Protein 8YHZ (pdb70)

Nearest PDB structures (foldseek):
  8yhz-assembly1_L  TM=1.005E+00  e=5.864E-43  Oryctolagus cuniculus
  7mfr-assembly2_X  TM=9.966E-01  e=1.518E-36  Oryctolagus cuniculus
  5v6m-assembly1_L  TM=9.752E-01  e=4.434E-37  Oryctolagus cuniculus
  5dmg-assembly1_L  TM=9.670E-01  e=3.629E-36  Oryctolagus cuniculus
  4ht1-assembly1_L  TM=9.648E-01  e=8.799E-33  Oryctolagus cuniculus

B-factor: mean 35.82, std 11.55, range [21.11, 113.34]

Structure (mmCIF, N/CA/C/O backbone):
data_8YHZ
#
_entry.id   8YHZ
#
_cell.length_a   78.965
_cell.length_b   78.965
_cell.length_c   147.048
_cell.angle_alpha   90.00
_cell.angle_beta   90.00
_cell.angle_gamma   90.00
#
_symmetry.space_group_name_H-M   'P 41 21 2'
#
loop_
_entity.id
_entity.type
_entity.pdbx_description
1 polymer 'Light chain of 1080 Fab'
2 polymer 'Heavy chain of 1080 Fab'
3 polymer 'Sodium channel protein type 9 subunit alpha'
4 water water
#
loop_
_atom_site.group_PDB
_atom_site.id
_atom_site.type_symbol
_atom_site.label_atom_id
_atom_site.label_alt_id
_atom_site.label_comp_id
_atom_site.label_asym_id
_atom_site.label_entity_id
_atom_site.label_seq_id
_atom_site.pdbx_PDB_ins_code
_atom_site.Cartn_x
_atom_site.Cartn_y
_atom_site.Cartn_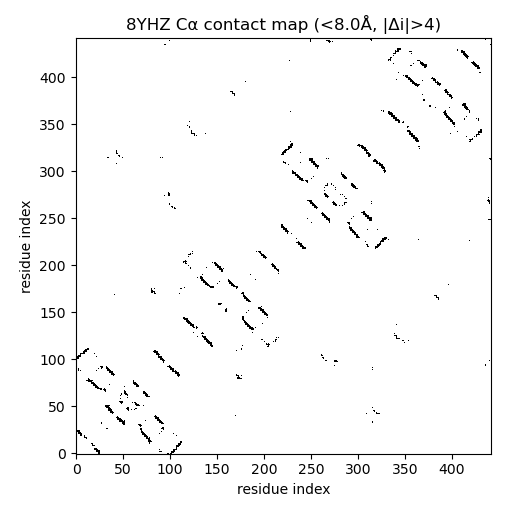z
_atom_site.occupancy
_atom_site.B_iso_or_equiv
_atom_site.auth_seq_id
_atom_site.auth_comp_id
_atom_site.auth_asym_id
_atom_site.auth_atom_id
_atom_site.pdbx_PDB_model_num
ATOM 1 N N . GLN A 1 1 ? -19.845 -24.707 -13.329 1.00 48.46 0 GLN L N 1
ATOM 2 C CA . GLN A 1 1 ? -18.534 -25.264 -13.644 1.00 45.88 0 GLN L CA 1
ATOM 3 C C . GLN A 1 1 ? -17.481 -24.207 -13.472 1.00 44.70 0 GLN L C 1
ATOM 4 O O . GLN A 1 1 ? -17.744 -23.007 -13.601 1.00 46.11 0 GLN L O 1
ATOM 10 N N . VAL A 1 2 ? -16.265 -24.654 -13.203 1.00 35.80 1 VAL L N 1
ATOM 11 C CA . VAL A 1 2 ? -15.136 -23.762 -13.037 1.00 34.90 1 VAL L CA 1
ATOM 12 C C . VAL A 1 2 ? -14.130 -24.161 -14.097 1.00 32.87 1 VAL L C 1
ATOM 13 O O . VAL A 1 2 ? -13.735 -25.331 -14.173 1.00 32.29 1 VAL L O 1
ATOM 17 N N . LEU A 1 3 ? -13.752 -23.210 -14.939 1.00 30.42 2 LEU L N 1
ATOM 18 C CA . LEU A 1 3 ? -12.649 -23.397 -15.866 1.00 29.83 2 LEU L CA 1
ATOM 19 C C . LEU A 1 3 ? -11.477 -22.575 -15.358 1.00 31.54 2 LEU L C 1
ATOM 20 O O . LEU A 1 3 ? -11.576 -21.348 -15.253 1.00 31.20 2 LEU L O 1
ATOM 25 N N . THR A 1 4 ? -10.372 -23.242 -15.053 1.00 27.39 3 THR L N 1
ATOM 26 C CA . THR A 1 4 ? -9.204 -22.596 -14.477 1.00 27.74 3 THR L CA 1
ATOM 27 C C . THR A 1 4 ? -8.196 -22.360 -15.595 1.00 27.43 3 THR L C 1
ATOM 28 O O . THR A 1 4 ? -7.760 -23.317 -16.238 1.00 27.41 3 THR L O 1
ATOM 32 N N . GLN A 1 5 ? -7.838 -21.095 -15.831 1.00 26.20 4 GLN L N 1
ATOM 33 C CA . GLN A 1 5 ? -6.872 -20.741 -16.863 1.00 25.04 4 GLN L CA 1
ATOM 34 C C . GLN A 1 5 ? -5.508 -20.431 -16.267 1.00 26.56 4 GLN L C 1
ATOM 35 O O . GLN A 1 5 ? -5.376 -20.165 -15.071 1.00 28.07 4 GLN L O 1
ATOM 41 N N . THR A 1 6 ? -4.489 -20.485 -17.129 1.00 26.79 5 THR L N 1
ATOM 42 C CA . THR A 1 6 ? -3.148 -20.012 -16.786 1.00 26.35 5 THR L CA 1
ATOM 43 C C . THR A 1 6 ? -3.206 -18.688 -16.042 1.00 27.56 5 THR L C 1
ATOM 44 O O . THR A 1 6 ? -3.914 -17.768 -16.449 1.00 26.27 5 THR L O 1
ATOM 48 N N . ALA A 1 7 ? -2.437 -18.591 -14.959 1.00 27.68 6 ALA L N 1
ATOM 49 C CA . ALA A 1 7 ? -2.356 -17.341 -14.212 1.00 27.49 6 ALA L CA 1
ATOM 50 C C . ALA A 1 7 ? -1.802 -16.209 -15.075 1.00 27.20 6 ALA L C 1
ATOM 51 O O . ALA A 1 7 ? -0.904 -16.407 -15.892 1.00 28.83 6 ALA L O 1
ATOM 53 N N . SER A 1 8 ? -2.328 -14.999 -14.871 1.00 31.80 7 SER L N 1
ATOM 54 C CA . SER A 1 8 ? -1.803 -13.839 -15.577 1.00 30.58 7 SER L CA 1
ATOM 55 C C . SER A 1 8 ? -0.528 -13.324 -14.914 1.00 31.69 7 SER L C 1
ATOM 56 O O . SER A 1 8 ? -0.332 -13.504 -13.711 1.00 35.02 7 SER L O 1
ATOM 59 N N . PRO A 1 9 ? 0.366 -12.681 -15.682 1.00 29.40 8 PRO L N 1
ATOM 60 C CA . PRO A 1 9 ? 0.334 -12.520 -17.127 1.00 29.29 8 PRO L CA 1
ATOM 61 C C . PRO A 1 9 ? 1.109 -13.628 -17.810 1.00 29.81 8 PRO L C 1
ATOM 62 O O . PRO A 1 9 ? 2.036 -14.204 -17.228 1.00 30.99 8 PRO L O 1
ATOM 66 N N . VAL A 1 10 ? 0.766 -13.961 -19.04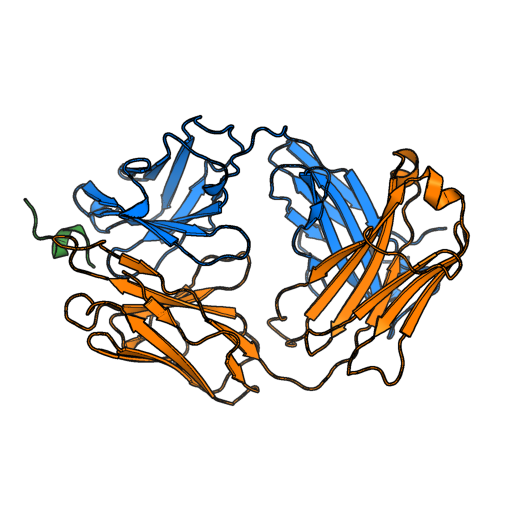5 1.00 29.14 9 VAL L N 1
ATOM 67 C CA . VAL A 1 10 ? 1.685 -14.681 -19.915 1.00 30.48 9 VAL L CA 1
ATOM 68 C C . VAL A 1 10 ? 2.348 -13.643 -20.809 1.00 30.71 9 VAL L C 1
ATOM 69 O O . VAL A 1 10 ? 1.676 -12.754 -21.338 1.00 30.78 9 VAL L O 1
ATOM 73 N N . SER A 1 11 ? 3.668 -13.717 -20.938 1.00 31.21 10 SER L N 1
ATOM 74 C CA . SER A 1 11 ? 4.445 -12.656 -21.563 1.00 31.74 10 SER L CA 1
ATOM 75 C C . SER A 1 11 ? 5.226 -13.215 -22.736 1.00 32.34 10 SER L C 1
ATOM 76 O O . SER A 1 11 ? 5.767 -14.319 -22.650 1.00 35.41 10 SER L O 1
ATOM 79 N N . ALA A 1 12 ? 5.292 -12.454 -23.831 1.00 30.37 11 ALA L N 1
ATOM 80 C CA . ALA A 1 12 ? 6.195 -12.863 -24.904 1.00 33.88 11 ALA L CA 1
ATOM 81 C C . ALA A 1 12 ? 6.638 -11.676 -25.732 1.00 32.13 11 ALA L C 1
ATOM 82 O O . ALA A 1 12 ? 5.876 -10.735 -25.940 1.00 30.75 11 ALA L O 1
ATOM 84 N N . ALA A 1 13 ? 7.874 -11.753 -26.223 1.00 34.47 12 ALA L N 1
ATOM 85 C CA . ALA A 1 13 ? 8.369 -10.790 -27.192 1.00 34.84 12 ALA L CA 1
ATOM 86 C C . ALA A 1 13 ? 7.699 -11.002 -28.551 1.00 32.19 12 ALA L C 1
ATOM 87 O O . ALA A 1 13 ? 7.192 -12.083 -28.869 1.00 31.53 12 ALA L O 1
ATOM 89 N N . VAL A 1 14 ? 7.706 -9.939 -29.357 1.00 32.04 13 VAL L N 1
ATOM 90 C CA . VAL A 1 14 ? 7.172 -10.015 -30.714 1.00 30.24 13 VAL L CA 1
ATOM 91 C C . VAL A 1 14 ? 7.901 -11.099 -31.495 1.00 29.98 13 VAL L C 1
ATOM 92 O O . VAL A 1 14 ? 9.135 -11.200 -31.450 1.00 33.38 13 VAL L O 1
ATOM 96 N N . GLY A 1 15 ? 7.133 -11.929 -32.204 1.00 29.64 14 GLY L N 1
ATOM 97 C CA . GLY A 1 15 ? 7.687 -13.025 -32.969 1.00 30.43 14 GLY L CA 1
ATOM 98 C C . GLY A 1 15 ? 7.867 -14.308 -32.187 1.00 33.26 14 GLY L C 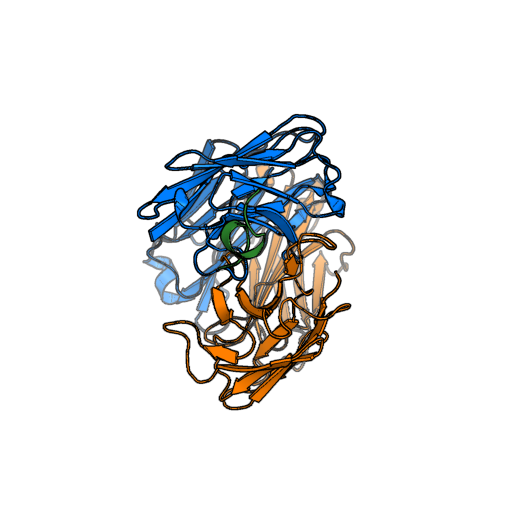1
ATOM 99 O O . GLY A 1 15 ? 8.187 -15.343 -32.785 1.00 31.93 14 GLY L O 1
ATOM 100 N N . ASN A 1 16 ? 7.665 -14.268 -30.878 1.00 36.46 15 ASN L N 1
ATOM 101 C CA . ASN A 1 16 ? 7.766 -15.428 -30.012 1.00 35.99 15 ASN L CA 1
ATOM 102 C C . ASN A 1 16 ? 6.396 -16.108 -29.888 1.00 34.47 15 ASN L C 1
ATOM 103 O O . ASN A 1 16 ? 5.450 -15.789 -30.615 1.00 32.63 15 ASN L O 1
ATOM 108 N N . THR A 1 17 ? 6.279 -17.086 -28.988 1.00 35.78 16 THR L N 1
ATOM 109 C CA . THR A 1 17 ? 5.067 -17.892 -28.868 1.00 35.93 16 THR L CA 1
ATOM 110 C C . THR A 1 17 ? 4.621 -17.906 -27.410 1.00 38.90 16 THR L C 1
ATOM 111 O O . THR A 1 17 ? 5.456 -17.930 -26.502 1.00 40.46 16 THR L O 1
ATOM 115 N N . VAL A 1 18 ? 3.305 -17.869 -27.182 1.00 33.49 17 VAL L N 1
ATOM 116 C CA . VAL A 1 18 ? 2.761 -18.130 -25.851 1.00 35.59 17 VAL L CA 1
ATOM 117 C C . VAL A 1 18 ? 1.673 -19.187 -25.941 1.00 34.00 17 VAL L C 1
ATOM 118 O O . VAL A 1 18 ? 1.023 -19.359 -26.971 1.00 30.32 17 VAL L O 1
ATOM 122 N N . THR A 1 19 ? 1.470 -19.890 -24.828 1.00 35.31 18 THR L N 1
ATOM 123 C CA . THR A 1 19 ? 0.341 -20.795 -24.692 1.00 35.25 18 THR L CA 1
ATOM 124 C C . THR A 1 19 ? -0.446 -20.450 -23.440 1.00 34.38 18 THR L C 1
ATOM 125 O O . THR A 1 19 ? 0.093 -19.950 -22.443 1.00 35.83 18 THR L O 1
ATOM 129 N N . ILE A 1 20 ? -1.740 -20.708 -23.518 1.00 27.95 19 ILE L N 1
ATOM 130 C CA . ILE A 1 20 ? -2.664 -20.497 -22.417 1.00 28.25 19 ILE L CA 1
ATOM 131 C C . ILE A 1 20 ? -3.437 -21.791 -22.224 1.00 28.01 19 ILE L C 1
ATOM 132 O O . ILE A 1 20 ? -4.008 -22.315 -23.184 1.00 28.34 19 ILE L O 1
ATOM 137 N N . THR A 1 21 ? -3.481 -22.285 -20.992 1.00 28.98 20 THR L N 1
ATOM 138 C CA . THR A 1 21 ? -4.172 -23.528 -20.681 1.00 28.84 20 THR L CA 1
ATOM 139 C C . THR A 1 21 ? -5.509 -23.236 -20.008 1.00 29.30 20 THR L C 1
ATOM 140 O O . THR A 1 21 ? -5.686 -22.199 -19.358 1.00 29.45 20 THR L O 1
ATOM 144 N N . CYS A 1 22 ? -6.471 -24.132 -20.245 1.00 27.42 21 CYS L N 1
ATOM 145 C CA . CYS A 1 22 ? -7.825 -24.033 -19.720 1.00 27.25 21 CYS L CA 1
ATOM 146 C C . CYS A 1 22 ? -8.232 -25.421 -19.238 1.00 28.71 21 CYS L C 1
ATOM 147 O O . CYS A 1 22 ? -8.327 -26.344 -20.056 1.00 30.14 21 CYS L O 1
ATOM 150 N N . GLN A 1 23 ? -8.434 -25.577 -17.923 1.00 29.25 22 GLN L N 1
ATOM 151 C CA . GLN A 1 23 ? -8.862 -26.848 -17.337 1.00 30.42 22 GLN L CA 1
ATOM 152 C C . GLN A 1 23 ? -10.294 -26.727 -16.830 1.00 29.85 22 GLN L C 1
ATOM 153 O O . GLN A 1 23 ? -10.563 -25.937 -15.917 1.00 32.06 22 GLN L O 1
ATOM 159 N N . SER A 1 24 ? -11.174 -27.582 -17.324 1.00 27.90 23 SER L N 1
ATOM 160 C CA . SER A 1 24 ? -12.558 -27.589 -16.875 1.00 27.55 23 SER L CA 1
ATOM 161 C C . SER A 1 24 ? -12.737 -28.548 -15.699 1.00 29.62 23 SER L C 1
ATOM 162 O O . SER A 1 24 ? -12.198 -29.658 -15.698 1.00 31.23 23 SER L O 1
ATOM 165 N N . SER A 1 25 ? -13.527 -28.119 -14.709 1.00 28.51 24 SER L N 1
ATOM 166 C CA . SER A 1 25 ? -13.826 -28.977 -13.563 1.00 32.09 24 SER L CA 1
ATOM 167 C C . SER A 1 25 ? -14.607 -30.229 -13.962 1.00 34.73 24 SER L C 1
ATOM 168 O O . SER A 1 25 ? -14.583 -31.231 -13.235 1.00 36.72 24 SER L O 1
ATOM 171 N N . GLN A 1 26 ? -15.293 -30.199 -15.098 1.00 32.61 25 GLN L N 1
ATOM 172 C CA . GLN A 1 26 ? -15.929 -31.386 -15.640 1.00 34.56 25 GLN L CA 1
ATOM 173 C C . GLN A 1 26 ? -15.779 -31.395 -17.157 1.00 33.37 25 GLN L C 1
ATOM 174 O O . GLN A 1 26 ? -15.538 -30.364 -17.793 1.00 30.03 25 GLN L O 1
ATOM 180 N N . SER A 1 27 ? -15.880 -32.587 -17.733 1.00 31.73 26 SER L N 1
ATOM 181 C CA . SER A 1 27 ? -15.676 -32.706 -19.165 1.00 30.39 26 SER L CA 1
ATOM 182 C C . SER A 1 27 ? -16.742 -31.912 -19.913 1.00 27.71 26 SER L C 1
ATOM 183 O O . SER A 1 27 ? -17.908 -31.874 -19.512 1.00 30.09 26 SER L O 1
ATOM 186 N N . VAL A 1 28 ? -16.326 -31.244 -20.986 1.00 27.86 27 VAL L N 1
ATOM 187 C CA . VAL A 1 28 ? -17.251 -30.433 -21.773 1.00 27.58 27 VAL L CA 1
ATOM 188 C C . VAL A 1 28 ? -18.138 -31.327 -22.634 1.00 28.14 27 VAL L C 1
ATOM 189 O O . VAL A 1 28 ? -17.867 -32.515 -22.853 1.00 29.41 27 VAL L O 1
ATOM 193 N N . TRP A 1 29 ? -19.213 -30.728 -23.143 1.00 26.91 28 TRP L N 1
ATOM 194 C CA . TRP A 1 29 ? -20.161 -31.449 -23.981 1.00 28.39 28 TRP L CA 1
ATOM 195 C C . TRP A 1 29 ? -19.442 -32.080 -25.163 1.00 29.20 28 TRP L C 1
ATOM 196 O O . TRP A 1 29 ? -18.691 -31.406 -25.874 1.00 27.07 28 TRP L O 1
ATOM 207 N N . LYS A 1 30 ? -19.647 -33.390 -25.342 1.00 31.98 29 LYS L N 1
ATOM 208 C CA . LYS A 1 30 ? -19.055 -34.179 -26.420 1.00 32.79 29 LYS L CA 1
ATOM 209 C C . LYS A 1 30 ? -17.531 -34.107 -26.430 1.00 30.15 29 LYS L C 1
ATOM 210 O O . LYS A 1 30 ? -16.888 -34.349 -27.466 1.00 30.18 29 LYS L O 1
ATOM 216 N N . ASN A 1 31 ? -16.939 -33.764 -25.289 1.00 28.01 30 ASN L N 1
ATOM 217 C CA . ASN A 1 31 ? -15.501 -33.676 -25.052 1.00 27.69 30 ASN L CA 1
ATOM 218 C C . ASN A 1 31 ? -14.791 -32.586 -25.838 1.00 26.10 30 ASN L C 1
ATOM 219 O O . ASN A 1 31 ? -13.602 -32.383 -25.612 1.00 27.53 30 ASN L O 1
ATOM 224 N N . ASN A 1 32 ? -15.476 -31.833 -26.711 1.00 27.60 31 ASN L N 1
ATOM 225 C CA . ASN A 1 32 ? -14.772 -30.794 -27.452 1.00 26.91 31 ASN L CA 1
ATOM 226 C C . ASN A 1 32 ? -15.549 -29.488 -27.609 1.00 26.74 31 ASN L C 1
ATOM 227 O O . ASN A 1 32 ? -15.112 -28.624 -28.373 1.00 26.45 31 ASN L O 1
ATOM 232 N N . ASP A 1 33 ? -16.648 -29.276 -26.880 1.00 27.63 32 ASP L N 1
ATOM 233 C CA . ASP A 1 33 ? -17.412 -28.032 -27.036 1.00 26.29 32 ASP L CA 1
ATOM 234 C C . ASP A 1 33 ? -16.786 -26.982 -26.123 1.00 25.98 32 ASP L C 1
ATOM 235 O O . ASP A 1 33 ? -17.237 -26.714 -25.003 1.00 24.96 32 ASP L O 1
ATOM 240 N N . LEU A 1 34 ? -15.708 -26.385 -26.633 1.00 26.05 33 LEU L N 1
ATOM 241 C CA . LEU A 1 34 ? -14.865 -25.450 -25.894 1.00 24.71 33 LEU L CA 1
ATOM 242 C C . LEU A 1 34 ? -14.399 -24.381 -26.866 1.00 23.80 33 LEU L C 1
ATOM 243 O O . LEU A 1 34 ? -13.874 -24.707 -27.934 1.00 24.54 33 LEU L O 1
ATOM 248 N N . SER A 1 35 ? -14.586 -23.108 -26.511 1.00 22.56 34 SER L N 1
ATOM 249 C CA . SER A 1 35 ? -14.215 -22.024 -27.419 1.00 22.34 34 SER L CA 1
ATOM 250 C C . SER A 1 35 ? -13.307 -21.014 -26.725 1.00 21.57 34 SER L C 1
ATOM 251 O O . SER A 1 35 ? -13.217 -20.973 -25.505 1.00 21.64 34 SER L O 1
ATOM 254 N N . TRP A 1 36 ? -12.574 -20.242 -27.541 1.00 22.87 35 TRP L N 1
ATOM 255 C CA . TRP A 1 36 ? -11.600 -19.259 -27.075 1.00 21.44 35 TRP L CA 1
ATOM 256 C C . TRP A 1 36 ? -11.900 -17.897 -27.683 1.00 21.11 35 TRP L C 1
ATOM 257 O O . TRP A 1 36 ? -12.313 -17.813 -28.849 1.00 23.30 35 TRP L O 1
ATOM 268 N N . TYR A 1 37 ? -11.649 -16.847 -26.877 1.00 21.31 36 TYR L N 1
ATOM 269 C CA . TYR A 1 37 ? -12.000 -15.456 -27.167 1.00 22.24 36 TYR L CA 1
ATOM 270 C C . TYR A 1 37 ? -10.856 -14.535 -26.766 1.00 22.28 36 TYR L C 1
ATOM 271 O O . TYR A 1 37 ? -10.163 -14.764 -25.772 1.00 22.63 36 TYR L O 1
ATOM 280 N N . GLN A 1 38 ? -10.720 -13.450 -27.523 1.00 22.40 37 GLN L N 1
ATOM 281 C CA . GLN A 1 38 ? -9.835 -12.339 -27.210 1.00 23.29 37 GLN L CA 1
ATOM 282 C C . GLN A 1 38 ? -10.679 -11.118 -26.861 1.00 23.45 37 GLN L C 1
ATOM 283 O O . GLN A 1 38 ? -11.676 -10.834 -27.532 1.00 23.97 37 GLN L O 1
ATOM 289 N N . GLN A 1 39 ? -10.287 -10.396 -25.818 1.00 23.15 38 GLN L N 1
ATOM 290 C CA . GLN A 1 39 ? -10.986 -9.176 -25.440 1.00 23.72 38 GLN L CA 1
ATOM 291 C C . GLN A 1 39 ? -9.987 -8.084 -25.117 1.00 25.33 38 GLN L C 1
ATOM 292 O O . GLN A 1 39 ? -9.029 -8.301 -24.370 1.00 25.88 38 GLN L O 1
ATOM 298 N N . LYS A 1 40 ? -10.253 -6.898 -25.637 1.00 25.36 39 LYS L N 1
ATOM 299 C CA . LYS A 1 40 ? -9.511 -5.707 -25.276 1.00 27.60 39 LYS L CA 1
ATOM 300 C C . LYS A 1 40 ? -10.443 -4.799 -24.484 1.00 29.53 39 LYS L C 1
ATOM 301 O O . LYS A 1 40 ? -11.662 -4.870 -24.636 1.00 28.37 39 LYS L O 1
ATOM 307 N N . LEU A 1 41 ? -9.872 -3.988 -23.596 1.00 32.30 40 LEU L N 1
ATOM 308 C CA . LEU A 1 41 ? -10.691 -3.181 -22.699 1.00 32.70 40 LEU L CA 1
ATOM 309 C C . LEU A 1 41 ? -11.635 -2.285 -23.495 1.00 33.40 40 LEU L C 1
ATOM 310 O O . LEU A 1 41 ? -11.228 -1.638 -24.466 1.00 37.18 40 LEU L O 1
ATOM 315 N N . GLY A 1 42 ? -12.900 -2.259 -23.080 1.00 35.02 41 GLY L N 1
ATOM 316 C CA . GLY A 1 42 ? -13.908 -1.450 -23.726 1.00 38.44 41 GLY L CA 1
ATOM 317 C C . GLY A 1 42 ? -14.569 -2.073 -24.936 1.00 37.80 41 GLY L C 1
ATOM 318 O O . GLY A 1 42 ? -15.522 -1.486 -25.462 1.00 37.32 41 GLY L O 1
ATOM 319 N N . GLN A 1 43 ? -14.114 -3.242 -25.384 1.00 32.79 42 GLN L N 1
ATOM 320 C CA . GLN A 1 43 ? -14.645 -3.916 -26.561 1.00 34.41 42 GLN L CA 1
ATOM 321 C C . GLN A 1 43 ? -15.316 -5.229 -26.173 1.00 32.02 42 GLN L C 1
ATOM 322 O O . GLN A 1 43 ? -14.994 -5.821 -25.137 1.00 29.89 42 GLN L O 1
ATOM 328 N N . PRO A 1 44 ? -16.251 -5.725 -26.981 1.00 29.92 43 PRO L N 1
ATOM 329 C CA . PRO A 1 44 ? -16.774 -7.055 -26.741 1.00 29.82 43 PRO L CA 1
ATOM 330 C C . PRO A 1 44 ? -15.728 -8.095 -27.100 1.00 26.21 43 PRO L C 1
ATOM 331 O O . PRO A 1 44 ? -14.793 -7.812 -27.869 1.00 28.29 43 PRO L O 1
ATOM 335 N N . PRO A 1 45 ? -15.847 -9.291 -26.542 1.00 27.73 44 PRO L N 1
ATOM 336 C CA . PRO A 1 45 ? -14.933 -10.377 -26.907 1.00 26.26 44 PRO L CA 1
ATOM 337 C C . PRO A 1 45 ? -15.056 -10.749 -28.375 1.00 26.11 44 PRO L C 1
ATOM 338 O O . PRO A 1 45 ? -16.100 -10.562 -29.000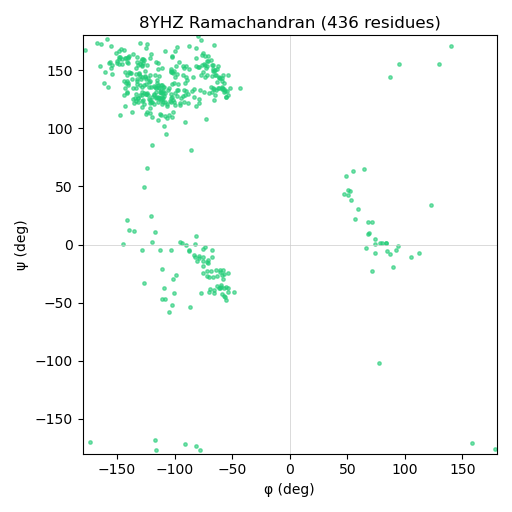 1.00 26.62 44 PRO L O 1
ATOM 342 N N . LYS A 1 46 ? -13.968 -11.279 -28.929 1.00 24.03 45 LYS L N 1
ATOM 343 C CA . LYS A 1 46 ? -13.907 -11.730 -30.314 1.00 24.44 45 LYS L CA 1
ATOM 344 C C . LYS A 1 46 ? -13.622 -13.223 -30.329 1.00 25.11 45 LYS L C 1
ATOM 345 O O . LYS A 1 46 ? -12.665 -13.677 -29.700 1.00 24.16 45 LYS L O 1
ATOM 351 N N . LEU A 1 47 ? -14.439 -13.981 -31.061 1.00 23.46 46 LEU L N 1
ATOM 352 C CA . LEU A 1 47 ? -14.246 -15.427 -31.156 1.00 22.93 46 LEU L CA 1
ATOM 353 C C . LEU A 1 47 ? -12.963 -15.768 -31.912 1.00 23.06 46 LEU L C 1
ATOM 354 O O . LEU A 1 47 ? -12.722 -15.251 -33.013 1.00 24.09 46 LEU L O 1
ATOM 359 N N . LEU A 1 48 ? -12.152 -16.656 -31.338 1.00 23.88 47 LEU L N 1
ATOM 360 C CA . LEU A 1 48 ? -10.936 -17.133 -31.986 1.00 24.98 47 LEU L CA 1
ATOM 361 C C . LEU A 1 48 ? -11.071 -18.572 -32.444 1.00 24.11 47 LEU L C 1
ATOM 362 O O . LEU A 1 48 ? -10.665 -18.913 -33.564 1.00 25.55 47 LEU L O 1
ATOM 367 N N . ILE A 1 49 ? -11.582 -19.430 -31.559 1.00 24.13 48 ILE L N 1
ATOM 368 C CA . ILE A 1 49 ? -11.540 -20.881 -31.757 1.00 24.00 48 ILE L CA 1
ATOM 369 C C . ILE A 1 49 ? -12.870 -21.429 -31.276 1.00 24.28 48 ILE L C 1
ATOM 370 O O . ILE A 1 49 ? -13.370 -20.996 -30.235 1.00 23.21 48 ILE L O 1
ATOM 375 N N . TYR A 1 50 ? -13.440 -22.385 -32.008 1.00 24.92 49 TYR L N 1
ATOM 376 C CA . TYR A 1 50 ? -14.590 -23.122 -31.491 1.00 25.32 49 TYR L CA 1
ATOM 377 C C . TYR A 1 50 ? -14.388 -24.621 -31.705 1.00 26.22 49 TYR L C 1
ATOM 378 O O . TYR A 1 50 ? -13.539 -25.050 -32.493 1.00 26.25 49 TYR L O 1
ATOM 387 N N . TYR A 1 51 ? -15.148 -25.421 -30.948 1.00 25.96 50 TYR L N 1
ATOM 388 C CA . TYR A 1 51 ? -15.017 -26.889 -30.962 1.00 26.94 50 TYR L CA 1
ATOM 389 C C . TYR A 1 51 ? -13.572 -27.322 -30.716 1.00 26.88 50 TYR L C 1
ATOM 390 O O . TYR A 1 51 ? -13.061 -28.254 -31.347 1.00 27.37 50 TYR L O 1
ATOM 399 N N . ALA A 1 52 ? -12.908 -26.585 -29.823 1.00 25.15 51 ALA L N 1
ATOM 400 C CA . ALA A 1 52 ? -11.583 -26.804 -29.233 1.00 25.13 51 ALA L CA 1
ATOM 401 C C . ALA A 1 52 ? -10.415 -26.582 -30.185 1.00 25.30 51 ALA L C 1
ATOM 402 O O . ALA A 1 52 ? -9.331 -26.212 -29.722 1.00 26.75 51 ALA L O 1
ATOM 404 N N . SER A 1 53 ? -10.634 -26.676 -31.500 1.00 25.77 52 SER L N 1
ATOM 405 C CA . SER A 1 53 ? -9.524 -26.518 -32.432 1.00 25.93 52 SER L CA 1
ATOM 406 C C . SER A 1 53 ? -9.857 -25.823 -33.744 1.00 27.60 52 SER L C 1
ATOM 407 O O . SER A 1 53 ? -8.953 -25.641 -34.571 1.00 28.81 52 SER L O 1
ATOM 410 N N . THR A 1 54 ? -11.093 -25.399 -33.966 1.00 27.27 53 THR L N 1
ATOM 411 C CA . THR A 1 54 ? -11.482 -24.850 -35.255 1.00 28.72 53 THR L CA 1
ATOM 412 C C . THR A 1 54 ? -11.289 -23.341 -35.259 1.00 27.74 53 THR L C 1
ATOM 413 O O . THR A 1 54 ? -11.838 -22.634 -34.404 1.00 27.25 53 THR L O 1
ATOM 417 N N . LEU A 1 55 ? -10.488 -22.860 -36.209 1.00 27.85 54 LEU L N 1
ATOM 418 C CA . LEU A 1 55 ? -10.215 -21.435 -36.335 1.00 28.46 54 LEU L CA 1
ATOM 419 C C . LEU A 1 55 ? -11.454 -20.710 -36.832 1.00 28.44 54 LEU L C 1
ATOM 420 O O . LEU A 1 55 ? -12.068 -21.119 -37.819 1.00 30.87 54 LEU L O 1
ATOM 425 N N . ALA A 1 56 ? -11.819 -19.629 -36.151 1.00 29.88 55 ALA L N 1
ATOM 426 C CA . ALA A 1 56 ? -12.970 -18.841 -36.562 1.00 30.11 55 ALA L CA 1
ATOM 427 C C . ALA A 1 56 ? -12.669 -18.065 -37.843 1.00 32.76 55 ALA L C 1
ATOM 428 O O . ALA A 1 56 ? -11.521 -17.710 -38.134 1.00 32.79 55 ALA L O 1
ATOM 430 N N . SER A 1 57 ? -13.727 -17.775 -38.591 1.00 34.15 56 SER L N 1
ATOM 431 C CA . SER A 1 57 ? -13.581 -17.087 -39.867 1.00 39.24 56 SER L CA 1
ATOM 432 C C . SER A 1 57 ? -12.851 -15.765 -39.679 1.00 36.78 56 SER L C 1
ATOM 433 O O . SER A 1 57 ? -13.167 -14.997 -38.769 1.00 37.91 56 SER L O 1
ATOM 436 N N . GLY A 1 58 ? -11.851 -15.521 -40.527 1.00 37.74 57 GLY L N 1
ATOM 437 C CA . GLY A 1 58 ? -11.135 -14.265 -40.519 1.00 38.39 57 GLY L CA 1
ATOM 438 C C . GLY A 1 58 ? -10.093 -14.112 -39.435 1.00 38.91 57 GLY L C 1
ATOM 439 O O . GLY A 1 58 ? -9.453 -13.055 -39.359 1.00 39.59 57 GLY L O 1
ATOM 440 N N . VAL A 1 59 ? -9.893 -15.112 -38.600 1.00 34.94 58 VAL L N 1
ATOM 441 C CA . VAL A 1 59 ? -8.904 -15.014 -37.536 1.00 33.05 58 VAL L CA 1
ATOM 442 C C . VAL A 1 59 ? -7.567 -15.502 -38.075 1.00 32.64 58 VAL L C 1
ATOM 443 O O . VAL A 1 59 ? -7.508 -16.462 -38.850 1.00 33.76 58 VAL L O 1
ATOM 447 N N . SER A 1 60 ? -6.488 -14.834 -37.665 1.00 37.36 59 SER L N 1
ATOM 448 C CA . SER A 1 60 ? -5.153 -15.191 -38.125 1.00 37.33 59 SER L CA 1
ATOM 449 C C . SER A 1 60 ? -4.802 -16.635 -37.785 1.00 37.46 59 SER L C 1
ATOM 450 O O . SER A 1 60 ? -5.102 -17.129 -36.693 1.00 35.68 59 SER L O 1
ATOM 453 N N . SER A 1 61 ? -4.132 -17.307 -38.726 1.00 38.58 60 SER L N 1
ATOM 454 C CA . SER A 1 61 ? -3.641 -18.663 -38.518 1.00 37.39 60 SER L CA 1
ATOM 455 C C . SER A 1 61 ? -2.524 -18.734 -37.486 1.00 34.94 60 SER L C 1
ATOM 456 O O . SER A 1 61 ? -2.092 -19.841 -37.157 1.00 35.91 60 SER L O 1
ATOM 459 N N . ARG A 1 62 ? -2.055 -17.590 -36.974 1.00 36.10 61 ARG L N 1
ATOM 460 C CA . ARG A 1 62 ? -1.156 -17.566 -35.824 1.00 35.71 61 ARG L CA 1
ATOM 461 C C . ARG A 1 62 ? -1.794 -18.195 -34.590 1.00 33.34 61 ARG L C 1
ATOM 462 O O . ARG A 1 62 ? -1.076 -18.623 -33.678 1.00 32.44 61 ARG L O 1
ATOM 470 N N . PHE A 1 63 ? -3.124 -18.223 -34.526 1.00 32.05 62 PHE L N 1
ATOM 471 C CA . PHE A 1 63 ? -3.860 -18.824 -33.413 1.00 31.83 62 PHE L CA 1
ATOM 472 C C . PHE A 1 63 ? -4.177 -20.274 -33.725 1.00 31.28 62 PHE L C 1
ATOM 473 O O . PHE A 1 63 ? -4.729 -20.578 -34.785 1.00 31.31 62 PHE L O 1
ATOM 481 N N . LYS A 1 64 ? -3.821 -21.170 -32.808 1.00 26.83 63 LYS L N 1
ATOM 482 C CA . LYS A 1 64 ? -4.213 -22.564 -32.935 1.00 29.22 63 LYS L CA 1
ATOM 483 C C . LYS A 1 64 ? -4.580 -23.066 -31.552 1.00 27.38 63 LYS L C 1
ATOM 484 O O . LYS A 1 64 ? -4.251 -22.438 -30.546 1.00 26.74 63 LYS L O 1
ATOM 490 N N . ALA A 1 65 ? -5.326 -24.161 -31.496 1.00 26.43 64 ALA L N 1
ATOM 491 C CA . ALA A 1 65 ? -5.748 -24.646 -30.190 1.00 26.43 64 ALA L CA 1
ATOM 492 C C . ALA A 1 65 ? -6.048 -26.130 -30.295 1.00 26.80 64 ALA L C 1
ATOM 493 O O . ALA A 1 65 ? -6.316 -26.653 -31.380 1.00 27.36 64 ALA L O 1
ATOM 495 N N . SER A 1 66 ? -5.987 -26.803 -29.149 1.00 27.74 65 SER L N 1
ATOM 496 C CA . SER A 1 66 ? -6.259 -28.234 -29.120 1.00 29.24 65 SER L CA 1
ATOM 497 C C . SER A 1 66 ? -6.730 -28.633 -27.732 1.00 29.31 65 SER L C 1
ATOM 498 O O . SER A 1 66 ? -6.714 -27.841 -26.792 1.00 29.04 65 SER L O 1
ATOM 501 N N . GLY A 1 67 ? -7.188 -29.867 -27.622 1.00 30.62 66 GLY L N 1
ATOM 502 C CA . GLY A 1 67 ? -7.558 -30.383 -26.326 1.00 29.83 66 GLY L CA 1
ATOM 503 C C . GLY A 1 67 ? -8.808 -31.223 -26.401 1.00 27.95 66 GLY L C 1
ATOM 504 O O . GLY A 1 67 ? -9.504 -31.238 -27.424 1.00 30.34 66 GLY L O 1
ATOM 505 N N . SER A 1 68 ? -9.113 -31.883 -25.291 1.00 30.60 67 SER L N 1
ATOM 506 C CA . SER A 1 68 ? -10.263 -32.775 -25.219 1.00 31.11 67 SER L CA 1
ATOM 507 C C . SER A 1 68 ? -10.628 -32.998 -23.758 1.00 29.76 67 SER L C 1
ATOM 508 O O . SER A 1 68 ? -9.758 -32.971 -22.868 1.00 31.48 67 SER L O 1
ATOM 511 N N . GLY A 1 69 ? -11.929 -33.190 -23.517 1.00 27.50 68 GLY L N 1
ATOM 512 C CA . GLY A 1 69 ? -12.379 -33.608 -22.207 1.00 29.09 68 GLY L CA 1
ATOM 513 C C . GLY A 1 69 ? -12.384 -32.452 -21.234 1.00 28.74 68 GLY L C 1
ATOM 514 O O . GLY A 1 69 ? -13.308 -31.637 -21.228 1.00 27.96 68 GLY L O 1
ATOM 515 N N . THR A 1 70 ? -11.362 -32.409 -20.378 1.00 27.66 69 THR L N 1
ATOM 516 C CA . THR A 1 70 ? -11.172 -31.322 -19.433 1.00 27.97 69 THR L CA 1
ATOM 517 C C . THR A 1 70 ? -9.951 -30.464 -19.712 1.00 29.05 69 THR L C 1
ATOM 518 O O . THR A 1 70 ? -9.769 -29.459 -19.011 1.00 30.43 69 THR L O 1
ATOM 522 N N . GLN A 1 71 ? -9.114 -30.807 -20.702 1.00 28.02 70 GLN L N 1
ATOM 523 C CA . GLN A 1 71 ? -7.807 -30.159 -20.837 1.00 30.04 70 GLN L CA 1
ATOM 524 C C . GLN A 1 71 ? -7.695 -29.498 -22.201 1.00 27.23 70 GLN L C 1
ATOM 525 O O . GLN A 1 71 ? -7.773 -30.191 -23.223 1.00 27.85 70 GLN L O 1
ATOM 531 N N . PHE A 1 72 ? -7.450 -28.172 -22.225 1.00 26.99 71 PHE L N 1
ATOM 532 C CA . PHE A 1 72 ? -7.409 -27.439 -23.490 1.00 26.86 71 PHE L CA 1
ATOM 533 C C . PHE A 1 72 ? -6.276 -26.421 -23.482 1.00 25.72 71 PHE L C 1
ATOM 534 O O . PHE A 1 72 ? -5.931 -25.880 -22.437 1.00 26.87 71 PHE L O 1
ATOM 542 N N . THR A 1 73 ? -5.701 -26.157 -24.659 1.00 27.01 72 THR L N 1
ATOM 543 C CA . THR A 1 73 ? -4.653 -25.144 -24.781 1.00 27.36 72 THR L CA 1
ATOM 544 C C . THR A 1 73 ? -4.889 -24.297 -26.025 1.00 26.28 72 THR L C 1
ATOM 545 O O . THR A 1 73 ? -5.355 -24.795 -27.054 1.00 26.93 72 THR L O 1
ATOM 549 N N . LEU A 1 74 ? -4.597 -23.003 -25.898 1.00 25.29 73 LEU L N 1
ATOM 550 C CA . LEU A 1 74 ? -4.552 -22.052 -26.999 1.00 25.20 73 LEU L CA 1
ATOM 551 C C . LEU A 1 74 ? -3.102 -21.634 -27.186 1.00 24.96 73 LEU L C 1
ATOM 552 O O . LEU A 1 74 ? -2.432 -21.282 -26.215 1.00 25.86 73 LEU L O 1
ATOM 557 N N . THR A 1 75 ? -2.613 -21.676 -28.421 1.00 26.20 74 THR L N 1
ATOM 558 C CA . THR A 1 75 ? -1.255 -21.255 -28.748 1.00 26.82 74 THR L CA 1
ATOM 559 C C . THR A 1 75 ? -1.318 -20.057 -29.682 1.00 26.98 74 THR L C 1
ATOM 560 O O . THR A 1 75 ? -1.989 -20.117 -30.720 1.00 28.10 74 THR L O 1
ATOM 564 N N . ILE A 1 76 ? -0.620 -18.978 -29.310 1.00 26.86 75 ILE L N 1
ATOM 565 C CA . ILE A 1 76 ? -0.439 -17.803 -30.159 1.00 26.00 75 ILE L CA 1
ATOM 566 C C . ILE A 1 76 ? 1.008 -17.801 -30.626 1.00 25.76 75 ILE L C 1
ATOM 567 O O . ILE A 1 76 ? 1.932 -17.581 -29.825 1.00 27.35 75 ILE L O 1
ATOM 572 N N . SER A 1 77 ? 1.210 -18.052 -31.925 1.00 28.08 76 SER L N 1
ATOM 573 C CA . SER A 1 77 ? 2.538 -18.045 -32.524 1.00 29.89 76 SER L CA 1
ATOM 574 C C . SER A 1 77 ? 2.822 -16.699 -33.175 1.00 31.53 76 SER L C 1
ATOM 575 O O . SER A 1 77 ? 1.905 -15.949 -33.515 1.00 32.43 76 SER L O 1
ATOM 578 N N . ASP A 1 78 ? 4.113 -16.399 -33.332 1.00 33.22 77 ASP L N 1
ATOM 579 C CA . ASP A 1 78 ? 4.578 -15.161 -33.964 1.00 34.71 77 ASP L CA 1
ATOM 580 C C . ASP A 1 78 ? 3.859 -13.942 -33.378 1.00 32.69 77 ASP L C 1
ATOM 581 O O . ASP A 1 78 ? 3.187 -13.177 -34.084 1.00 33.89 77 ASP L O 1
ATOM 586 N N . VAL A 1 79 ? 4.011 -13.789 -32.059 1.00 29.23 78 VAL L N 1
ATOM 587 C CA . VAL A 1 79 ? 3.224 -12.816 -31.305 1.00 28.91 78 VAL L CA 1
ATOM 588 C C . VAL A 1 79 ? 3.443 -11.423 -31.887 1.00 31.42 78 VAL L C 1
ATOM 589 O O . VAL A 1 79 ? 4.561 -11.060 -32.277 1.00 30.73 78 VAL L O 1
ATOM 593 N N . GLN A 1 80 ? 2.363 -10.646 -31.977 1.00 28.74 79 GLN L N 1
ATOM 594 C CA . GLN A 1 80 ? 2.398 -9.293 -32.514 1.00 31.44 79 GLN L CA 1
ATOM 595 C C . GLN A 1 80 ? 1.890 -8.322 -31.450 1.00 29.99 79 GLN L C 1
ATOM 596 O O . GLN A 1 80 ? 1.215 -8.725 -30.503 1.00 27.97 79 GLN L O 1
ATOM 602 N N . CYS A 1 81 ? 2.217 -7.031 -31.603 1.00 31.61 80 CYS L N 1
ATOM 603 C CA . CYS A 1 81 ? 1.844 -6.046 -30.584 1.00 31.54 80 CYS L CA 1
ATOM 604 C C . CYS A 1 81 ? 0.357 -6.070 -30.271 1.00 29.58 80 CYS L C 1
ATOM 605 O O . CYS A 1 81 ? -0.040 -5.903 -29.111 1.00 29.23 80 CYS L O 1
ATOM 608 N N . ASP A 1 82 ? -0.484 -6.284 -31.279 1.00 31.72 81 ASP L N 1
ATOM 609 C CA . ASP A 1 82 ? -1.917 -6.206 -31.023 1.00 31.45 81 ASP L CA 1
ATOM 610 C C . ASP A 1 82 ? -2.483 -7.487 -30.422 1.00 29.43 81 ASP L C 1
ATOM 611 O O . ASP A 1 82 ? -3.709 -7.600 -30.275 1.00 29.43 81 ASP L O 1
ATOM 616 N N . ASP A 1 83 ? -1.630 -8.451 -30.064 1.00 27.30 82 ASP L N 1
ATOM 617 C CA . ASP A 1 83 ? -2.089 -9.589 -29.280 1.00 26.75 82 ASP L CA 1
ATOM 618 C C . ASP A 1 83 ? -2.246 -9.263 -27.803 1.00 25.93 82 ASP L C 1
ATOM 619 O O . ASP A 1 83 ? -2.830 -10.071 -27.064 1.00 25.57 82 ASP L O 1
ATOM 624 N N . ALA A 1 84 ? -1.739 -8.116 -27.349 1.00 25.45 83 ALA L N 1
ATOM 625 C CA . ALA A 1 84 ? -1.939 -7.721 -25.959 1.00 25.00 83 ALA L CA 1
ATOM 626 C C . ALA A 1 84 ? -3.426 -7.664 -25.644 1.00 23.52 83 ALA L C 1
ATOM 627 O O . ALA A 1 84 ? -4.215 -7.072 -26.394 1.00 25.80 83 ALA L O 1
ATOM 629 N N . GLY A 1 85 ? -3.823 -8.289 -24.545 1.00 24.72 84 GLY L N 1
ATOM 630 C CA . GLY A 1 85 ? -5.245 -8.371 -24.275 1.00 24.72 84 GLY L CA 1
ATOM 631 C C . GLY A 1 85 ? -5.529 -9.523 -23.336 1.00 23.41 84 GLY L C 1
ATOM 632 O O . GLY A 1 85 ? -4.613 -10.120 -22.790 1.00 23.50 84 GLY L O 1
ATOM 633 N N . THR A 1 86 ? -6.819 -9.827 -23.156 1.00 23.24 85 THR L N 1
ATOM 634 C CA . THR A 1 86 ? -7.200 -10.893 -22.232 1.00 22.77 85 THR L CA 1
ATOM 635 C C . THR A 1 86 ? -7.907 -11.996 -23.009 1.00 23.02 85 THR L C 1
ATOM 636 O O . THR A 1 86 ? -8.757 -11.726 -23.852 1.00 24.34 85 THR L O 1
ATOM 640 N N . TYR A 1 87 ? -7.562 -13.240 -22.721 1.00 22.63 86 TYR L N 1
ATOM 641 C CA . TYR A 1 87 ? -8.088 -14.375 -23.463 1.00 22.28 86 TYR L CA 1
ATOM 642 C C . TYR A 1 87 ? -8.906 -15.249 -22.530 1.00 22.03 86 TYR L C 1
ATOM 643 O O . TYR A 1 87 ? -8.494 -15.515 -21.393 1.00 22.29 86 TYR L O 1
ATOM 652 N N . TYR A 1 88 ? -10.072 -15.667 -23.012 1.00 21.76 87 TYR L N 1
ATOM 653 C CA . TYR A 1 88 ? -11.023 -16.464 -22.240 1.00 21.98 87 TYR L CA 1
ATOM 654 C C . TYR A 1 88 ? -11.345 -17.764 -22.949 1.00 22.24 87 TYR L C 1
ATOM 655 O O . TYR A 1 88 ? -11.509 -17.794 -24.174 1.00 22.77 87 TYR L O 1
ATOM 664 N N . CYS A 1 89 ? -11.524 -18.828 -22.169 1.00 23.87 88 CYS L N 1
ATOM 665 C CA . CYS A 1 89 ? -12.159 -20.029 -22.693 1.00 22.88 88 CYS L CA 1
ATOM 666 C C . CYS A 1 89 ? -13.600 -20.090 -22.196 1.00 23.03 88 CYS L C 1
ATOM 667 O O . CYS A 1 89 ? -13.942 -19.510 -21.167 1.00 23.69 88 CYS L O 1
ATOM 670 N N . VAL A 1 90 ? -14.458 -20.720 -22.984 1.00 23.16 89 VAL L N 1
ATOM 671 C CA . VAL A 1 90 ? -15.865 -20.940 -22.640 1.00 23.36 89 VAL L CA 1
ATOM 672 C C . VAL A 1 90 ? -16.145 -22.419 -22.782 1.00 22.46 89 VAL L C 1
ATOM 673 O O . VAL A 1 90 ? -15.980 -22.989 -23.873 1.00 24.07 89 VAL L O 1
ATOM 677 N N . GLY A 1 91 ? -16.579 -23.042 -21.693 1.00 23.26 90 GLY L N 1
ATOM 678 C CA . GLY A 1 91 ? -17.040 -24.411 -21.755 1.00 23.77 90 GLY L CA 1
ATOM 679 C C . GLY A 1 91 ? -18.529 -24.455 -22.030 1.00 23.60 90 GLY L C 1
ATOM 680 O O . GLY A 1 91 ? -19.286 -23.610 -21.554 1.00 24.37 90 GLY L O 1
ATOM 681 N N . SER A 1 92 ? -18.925 -25.459 -22.812 1.00 23.10 91 SER L N 1
ATOM 682 C CA . SER A 1 92 ? -20.312 -25.799 -23.093 1.00 23.78 91 SER L CA 1
ATOM 683 C C . SER A 1 92 ? -20.571 -27.187 -22.527 1.00 24.28 91 SER L C 1
ATOM 684 O O . SER A 1 92 ? -19.787 -28.111 -22.773 1.00 26.49 91 SER L O 1
ATOM 687 N N . TYR A 1 93 ? -21.665 -27.330 -21.770 1.00 24.24 92 TYR L N 1
ATOM 688 C CA . TYR A 1 93 ? -21.914 -28.518 -20.961 1.00 25.42 92 TYR L CA 1
ATOM 689 C C . TYR A 1 93 ? -23.319 -29.051 -21.210 1.00 26.59 92 TYR L C 1
ATOM 690 O O . TYR A 1 93 ? -24.145 -28.426 -21.876 1.00 26.79 92 TYR L O 1
ATOM 699 N N . ASP A 1 94 ? -23.595 -30.212 -20.627 1.00 29.26 93 ASP L N 1
ATOM 700 C CA . ASP A 1 94 ? -24.918 -30.817 -20.722 1.00 29.29 93 ASP L CA 1
ATOM 701 C C . ASP A 1 94 ? -25.907 -30.049 -19.852 1.00 28.96 93 ASP L C 1
ATOM 702 O O . ASP A 1 94 ? -25.874 -30.164 -18.627 1.00 29.40 93 ASP L O 1
ATOM 707 N N . CYS A 1 95 ? -26.818 -29.303 -20.487 1.00 28.46 94 CYS L N 1
ATOM 708 C CA . CYS A 1 95 ? -27.795 -28.492 -19.761 1.00 26.82 94 CYS L CA 1
ATOM 709 C C . CYS A 1 95 ? -28.650 -29.327 -18.805 1.00 26.82 94 CYS L C 1
ATOM 710 O O . CYS A 1 95 ? -29.190 -28.797 -17.829 1.00 28.31 94 CYS L O 1
ATOM 713 N N . SER A 1 96 ? -28.809 -30.619 -19.079 1.00 27.30 95 SER L N 1
ATOM 714 C CA . SER A 1 96 ? -29.719 -31.416 -18.267 1.00 28.59 95 SER L CA 1
ATOM 715 C C . SER A 1 96 ? -29.153 -31.750 -16.897 1.00 28.07 95 SER L C 1
ATOM 716 O O . SER A 1 96 ? -29.924 -32.106 -15.996 1.00 30.10 95 SER L O 1
ATOM 719 N N . SER A 1 97 ? -27.832 -31.636 -16.711 1.00 29.21 96 SER L N 1
ATOM 720 C CA . SER A 1 97 ? -27.211 -31.999 -15.442 1.00 30.28 96 SER L CA 1
ATOM 721 C C . SER A 1 97 ? -26.200 -30.971 -14.969 1.00 32.76 96 SER L C 1
ATOM 722 O O . SER A 1 97 ? -25.438 -31.254 -14.035 1.00 36.34 96 SER L O 1
ATOM 725 N N . ALA A 1 98 ? -26.163 -29.800 -15.587 1.00 28.03 97 ALA L N 1
ATOM 726 C CA . ALA A 1 98 ? -25.172 -28.795 -15.250 1.00 27.15 97 ALA L CA 1
ATOM 727 C C . ALA A 1 98 ? -25.646 -27.471 -15.827 1.00 26.21 97 ALA L C 1
ATOM 728 O O . ALA A 1 98 ? -26.634 -27.419 -16.554 1.00 25.53 97 ALA L O 1
ATOM 730 N N . ASP A 1 99 ? -24.939 -26.395 -15.481 1.00 27.71 98 ASP L N 1
ATOM 731 C CA . ASP A 1 99 ? -25.111 -25.142 -16.210 1.00 26.79 98 ASP L CA 1
ATOM 732 C C . ASP A 1 99 ? -24.736 -25.353 -17.676 1.00 25.29 98 ASP L C 1
ATOM 733 O O . ASP A 1 99 ? -23.793 -26.084 -17.987 1.00 25.49 98 ASP L O 1
ATOM 738 N N . CYS A 1 100 ? -25.461 -24.693 -18.586 1.00 24.20 99 CYS L N 1
ATOM 739 C CA . CYS A 1 100 ? -25.212 -24.908 -20.013 1.00 24.23 99 CYS L CA 1
ATOM 740 C C . CYS A 1 100 ? -23.817 -24.466 -20.435 1.00 22.88 99 CYS L C 1
ATOM 741 O O . CYS A 1 100 ? -23.227 -25.058 -21.349 1.00 24.62 99 CYS L O 1
ATOM 744 N N . ASN A 1 101 ? -23.312 -23.386 -19.845 1.00 23.74 100 ASN L N 1
ATOM 745 C CA . ASN A 1 101 ? -22.058 -22.790 -20.281 1.00 22.73 100 ASN L CA 1
ATOM 746 C C . ASN A 1 101 ? -21.362 -22.172 -19.075 1.00 22.25 100 ASN L C 1
ATOM 747 O O . ASN A 1 101 ? -21.995 -21.868 -18.056 1.00 22.85 100 ASN L O 1
ATOM 752 N N . ALA A 1 102 ? -20.048 -21.970 -19.203 1.00 22.56 101 ALA L N 1
ATOM 753 C CA . ALA A 1 102 ? -19.319 -21.188 -18.204 1.00 22.36 101 ALA L CA 1
ATOM 754 C C . ALA A 1 102 ? -18.079 -20.579 -18.842 1.00 21.57 101 ALA L C 1
ATOM 755 O O . ALA A 1 102 ? -17.525 -21.144 -19.780 1.00 21.73 101 ALA L O 1
ATOM 757 N N . PHE A 1 103 ? -17.612 -19.456 -18.280 1.00 23.08 102 PHE L N 1
ATOM 758 C CA . PHE A 1 103 ? -16.375 -18.800 -18.718 1.00 22.55 102 PHE L CA 1
ATOM 759 C C . PHE A 1 103 ? -15.226 -19.132 -17.775 1.00 22.30 102 PHE L C 1
ATOM 760 O O . PHE A 1 103 ? -15.386 -19.103 -16.549 1.00 24.71 102 PHE L O 1
ATOM 768 N N . GLY A 1 104 ? -14.053 -19.381 -18.346 1.00 21.95 103 GLY L N 1
ATOM 769 C CA . GLY A 1 104 ? -12.829 -19.330 -17.566 1.00 22.50 103 GLY L CA 1
ATOM 770 C C . GLY A 1 104 ? -12.531 -17.920 -17.064 1.00 23.37 103 GLY L C 1
ATOM 771 O O . GLY A 1 104 ? -13.163 -16.924 -17.432 1.00 23.26 103 GLY L O 1
ATOM 772 N N . GLY A 1 105 ? -11.526 -17.840 -16.206 1.00 23.32 104 GLY L N 1
ATOM 773 C CA . GLY A 1 105 ? -11.275 -16.593 -15.496 1.00 24.14 104 GLY L CA 1
ATOM 774 C C . GLY A 1 105 ? -10.567 -15.526 -16.293 1.00 23.36 104 GLY L C 1
ATOM 775 O O . GLY A 1 105 ? -10.472 -14.384 -15.825 1.00 24.31 104 GLY L O 1
ATOM 776 N N . GLY A 1 106 ? -10.061 -15.883 -17.472 1.00 23.06 105 GLY L N 1
ATOM 777 C CA . GLY A 1 106 ? -9.298 -14.976 -18.312 1.00 22.89 105 GLY L CA 1
ATOM 778 C C . GLY A 1 106 ? -7.817 -14.965 -17.988 1.00 23.19 105 GLY L C 1
ATOM 779 O O . GLY A 1 106 ? -7.424 -15.104 -16.821 1.00 25.05 105 GLY L O 1
ATOM 780 N N . THR A 1 107 ? -6.993 -14.824 -19.032 1.00 22.33 106 THR L N 1
ATOM 781 C CA . THR A 1 107 ? -5.531 -14.768 -18.936 1.00 22.77 106 THR L CA 1
ATOM 782 C C . THR A 1 107 ? -5.053 -13.573 -19.750 1.00 22.77 106 THR L C 1
ATOM 783 O O . THR A 1 107 ? -5.351 -13.486 -20.941 1.00 24.15 106 THR L O 1
ATOM 787 N N . LYS A 1 108 ? -4.333 -12.653 -19.104 1.00 23.36 107 LYS L N 1
ATOM 788 C CA . LYS A 1 108 ? -3.798 -11.488 -19.790 1.00 24.18 107 LYS L CA 1
ATOM 789 C C . LYS A 1 108 ? -2.495 -11.840 -20.488 1.00 23.60 107 LYS L C 1
ATOM 790 O O . LYS A 1 108 ? -1.621 -12.476 -19.896 1.00 25.51 107 LYS L O 1
ATOM 796 N N . VAL A 1 109 ? -2.370 -11.424 -21.741 1.00 23.09 108 VAL L N 1
ATOM 797 C CA . VAL A 1 109 ? -1.133 -11.536 -22.502 1.00 23.64 108 VAL L CA 1
ATOM 798 C C . VAL A 1 109 ? -0.482 -10.164 -22.530 1.00 24.77 108 VAL L C 1
ATOM 799 O O . VAL A 1 109 ? -1.123 -9.170 -22.924 1.00 24.51 108 VAL L O 1
ATOM 803 N N . VAL A 1 110 ? 0.793 -10.125 -22.126 1.00 23.33 109 VAL L N 1
ATOM 804 C CA . VAL A 1 110 ? 1.607 -8.916 -22.116 1.00 24.14 109 VAL L CA 1
ATOM 805 C C . VAL A 1 110 ? 2.705 -9.099 -23.157 1.00 26.07 109 VAL L C 1
ATOM 806 O O . VAL A 1 110 ? 3.430 -10.104 -23.147 1.00 26.93 109 VAL L O 1
ATOM 810 N N . VAL A 1 111 ? 2.809 -8.146 -24.075 1.00 23.66 110 VAL L N 1
ATOM 811 C CA . VAL A 1 111 ? 3.829 -8.198 -25.115 1.00 24.50 110 VAL L CA 1
ATOM 812 C C . VAL A 1 111 ? 5.090 -7.535 -24.582 1.00 27.14 110 VAL L C 1
ATOM 813 O O . VAL A 1 111 ? 5.073 -6.366 -24.194 1.00 26.04 110 VAL L O 1
ATOM 817 N N . LYS A 1 112 ? 6.190 -8.282 -24.567 1.00 28.10 111 LYS L N 1
ATOM 818 C CA . LYS A 1 112 ? 7.448 -7.752 -24.078 1.00 29.57 111 LYS L CA 1
ATOM 819 C C . LYS A 1 112 ? 8.041 -6.754 -25.065 1.00 29.88 111 LYS L C 1
ATOM 820 O O . LYS A 1 112 ? 7.840 -6.842 -26.280 1.00 29.85 111 LYS L O 1
ATOM 826 N N . ARG A 1 113 ? 8.815 -5.819 -24.532 1.00 27.60 112 ARG L N 1
ATOM 827 C CA . ARG A 1 113 ? 9.536 -4.863 -25.362 1.00 27.28 112 ARG L CA 1
ATOM 828 C C . ARG A 1 113 ? 10.698 -4.285 -24.567 1.00 27.14 112 ARG L C 1
ATOM 829 O O . ARG A 1 113 ? 10.869 -4.562 -23.378 1.00 27.13 112 ARG L O 1
ATOM 837 N N . THR A 1 114 ? 11.479 -3.437 -25.229 1.00 30.06 113 THR L N 1
ATOM 838 C CA . THR A 1 114 ? 12.578 -2.780 -24.542 1.00 30.79 113 THR L CA 1
ATOM 839 C C . THR A 1 114 ? 12.051 -1.850 -23.459 1.00 30.10 113 THR L C 1
ATOM 840 O O . THR A 1 114 ? 10.936 -1.332 -23.544 1.00 31.28 113 THR L O 1
ATOM 844 N N . VAL A 1 115 ? 12.851 -1.689 -22.404 1.00 30.21 114 VAL L N 1
ATOM 845 C CA . VAL A 1 115 ? 12.528 -0.741 -21.341 1.00 29.80 114 VAL L CA 1
ATOM 846 C C . VAL A 1 115 ? 12.408 0.660 -21.931 1.00 31.16 114 VAL L C 1
ATOM 847 O O . VAL A 1 115 ? 13.234 1.079 -22.749 1.00 33.50 114 VAL L O 1
ATOM 851 N N . ALA A 1 116 ? 11.356 1.386 -21.536 1.00 29.18 115 ALA L N 1
ATOM 852 C CA . ALA A 1 116 ? 11.130 2.760 -21.984 1.00 31.84 115 ALA L CA 1
ATOM 853 C C . ALA A 1 116 ? 10.777 3.629 -20.786 1.00 29.54 115 ALA L C 1
ATOM 854 O O . ALA A 1 116 ? 9.813 3.340 -20.073 1.00 28.80 115 ALA L O 1
ATOM 856 N N . ALA A 1 117 ? 11.563 4.716 -20.556 1.00 31.25 116 ALA L N 1
ATOM 857 C CA . ALA A 1 117 ? 11.280 5.604 -19.434 1.00 31.20 116 ALA L CA 1
ATOM 858 C C . ALA A 1 117 ? 10.072 6.484 -19.731 1.00 30.29 116 ALA L C 1
ATOM 859 O O . ALA A 1 117 ? 9.846 6.857 -20.884 1.00 32.17 116 ALA L O 1
ATOM 861 N N . PRO A 1 118 ? 9.305 6.857 -18.707 1.00 31.59 117 PRO L N 1
ATOM 862 C CA . PRO A 1 118 ? 8.139 7.722 -18.939 1.00 31.83 117 PRO L CA 1
ATOM 863 C C . PRO A 1 118 ? 8.565 9.138 -19.269 1.00 33.09 117 PRO L C 1
ATOM 864 O O . PRO A 1 118 ? 9.567 9.639 -18.754 1.00 33.80 117 PRO L O 1
ATOM 868 N N . SER A 1 119 ? 7.786 9.781 -20.137 1.00 30.50 118 SER L N 1
ATOM 869 C CA . SER A 1 119 ? 7.832 11.238 -20.263 1.00 30.26 118 SER L CA 1
ATOM 870 C C . SER A 1 119 ? 6.853 11.839 -19.260 1.00 29.97 118 SER L C 1
ATOM 871 O O . SER A 1 119 ? 5.688 11.444 -19.224 1.00 29.68 118 SER L O 1
ATOM 874 N N . VAL A 1 120 ? 7.310 12.805 -18.467 1.00 29.89 119 VAL L N 1
ATOM 875 C CA . VAL A 1 120 ? 6.562 13.279 -17.304 1.00 28.90 119 VAL L CA 1
ATOM 876 C C . VAL A 1 120 ? 6.087 14.706 -17.532 1.00 28.54 119 VAL L C 1
ATOM 877 O O . VAL A 1 120 ? 6.872 15.572 -17.937 1.00 31.24 119 VAL L O 1
ATOM 881 N N . PHE A 1 121 ? 4.807 14.952 -17.234 1.00 27.93 120 PHE L N 1
ATOM 882 C CA . PHE A 1 121 ? 4.189 16.274 -17.306 1.00 29.67 120 PHE L CA 1
ATOM 883 C C . PHE A 1 121 ? 3.393 16.540 -16.035 1.00 30.80 120 PHE L C 1
ATOM 884 O O . PHE A 1 121 ? 2.764 15.631 -15.498 1.00 28.53 120 PHE L O 1
ATOM 892 N N . ILE A 1 122 ? 3.416 17.778 -15.553 1.00 30.00 121 ILE L N 1
ATOM 893 C CA . ILE A 1 122 ? 2.622 18.179 -14.395 1.00 30.10 121 ILE L CA 1
ATOM 894 C C . ILE A 1 122 ? 1.698 19.320 -14.802 1.00 30.91 121 ILE L C 1
ATOM 895 O O . ILE A 1 122 ? 2.080 20.190 -15.592 1.00 32.25 121 ILE L O 1
ATOM 900 N N . PHE A 1 123 ? 0.471 19.290 -14.281 1.00 28.62 122 PHE L N 1
ATOM 901 C CA . PHE A 1 123 ? -0.588 20.217 -14.660 1.00 30.18 122 PHE L CA 1
ATOM 902 C C . PHE A 1 123 ? -1.144 20.821 -13.380 1.00 32.71 122 PHE L C 1
ATOM 903 O O . PHE A 1 123 ? -1.690 20.076 -12.540 1.00 29.87 122 PHE L O 1
ATOM 911 N N . PRO A 1 124 ? -1.051 22.131 -13.196 1.00 32.76 123 PRO L N 1
ATOM 912 C CA . PRO A 1 124 ? -1.681 22.769 -12.046 1.00 33.32 123 PRO L CA 1
ATOM 913 C C . PRO A 1 124 ? -3.188 22.764 -12.198 1.00 30.58 123 PRO L C 1
ATOM 914 O O . PRO A 1 124 ? -3.705 22.542 -13.306 1.00 31.78 123 PRO L O 1
ATOM 918 N N . PRO A 1 125 ? -3.933 22.976 -11.117 1.00 33.66 124 PRO L N 1
ATOM 919 C CA . PRO A 1 125 ? -5.387 23.092 -11.239 1.00 33.83 124 PRO L CA 1
ATOM 920 C C . PRO A 1 125 ? -5.760 24.342 -12.012 1.00 34.51 124 PRO L C 1
ATOM 921 O O . PRO A 1 125 ? -5.069 25.365 -11.968 1.00 38.99 124 PRO L O 1
ATOM 925 N N . SER A 1 126 ? -6.878 24.251 -12.716 1.00 37.01 125 SER L N 1
ATOM 926 C CA . SER A 1 126 ? -7.382 25.386 -13.463 1.00 38.72 125 SER L CA 1
ATOM 927 C C . SER A 1 126 ? -8.043 26.387 -12.515 1.00 39.27 125 SER L C 1
ATOM 928 O O . SER A 1 126 ? -8.515 26.030 -11.435 1.00 37.24 125 SER L O 1
ATOM 931 N N . ASP A 1 127 ? -8.081 27.658 -12.926 1.00 49.23 126 ASP L N 1
ATOM 932 C CA . ASP A 1 127 ? -8.776 28.660 -12.111 1.00 53.62 126 ASP L CA 1
ATOM 933 C C . ASP A 1 127 ? -10.268 28.319 -11.957 1.00 51.33 126 ASP L C 1
ATOM 934 O O . ASP A 1 127 ? -10.858 28.527 -10.879 1.00 52.07 126 ASP L O 1
ATOM 939 N N . GLU A 1 128 ? -10.860 27.798 -13.034 1.00 48.05 127 GLU L N 1
ATOM 940 C CA . GLU A 1 128 ? -12.297 27.432 -13.020 1.00 49.60 127 GLU L CA 1
ATOM 941 C C . GLU A 1 128 ? -12.583 26.430 -11.900 1.00 47.89 127 GLU L C 1
ATOM 942 O O . GLU A 1 128 ? -13.609 26.578 -11.225 1.00 49.56 127 GLU L O 1
ATOM 948 N N . GLN A 1 129 ? -11.727 25.425 -11.756 1.00 42.12 128 GLN L N 1
ATOM 949 C CA . GLN A 1 129 ? -11.920 24.443 -10.691 1.00 41.27 128 GLN L CA 1
ATOM 950 C C . GLN A 1 129 ? -11.762 25.083 -9.312 1.00 42.57 128 GLN L C 1
ATOM 951 O O . GLN A 1 129 ? -12.526 24.788 -8.379 1.00 45.32 128 GLN L O 1
ATOM 957 N N . LEU A 1 130 ? -10.762 25.953 -9.169 1.00 43.11 129 LEU L N 1
ATOM 958 C CA . LEU A 1 130 ? -10.484 26.544 -7.871 1.00 48.31 129 LEU L CA 1
ATOM 959 C C . LEU A 1 130 ? -11.687 27.310 -7.369 1.00 51.47 129 LEU L C 1
ATOM 960 O O . LEU A 1 130 ? -11.981 27.296 -6.167 1.00 50.04 129 LEU L O 1
ATOM 965 N N . LYS A 1 131 ? -12.425 27.947 -8.283 1.00 56.38 130 LYS L N 1
ATOM 966 C CA . LYS A 1 131 ? -13.692 28.557 -7.888 1.00 60.49 130 LYS L CA 1
ATOM 967 C C . LYS A 1 131 ? -14.634 27.581 -7.181 1.00 61.36 130 LYS L C 1
ATOM 968 O O . LYS A 1 131 ? -15.486 28.023 -6.400 1.00 63.69 130 LYS L O 1
ATOM 974 N N . SER A 1 132 ? -14.495 26.273 -7.410 1.00 63.16 131 SER L N 1
ATOM 975 C CA . SER A 1 132 ? -15.413 25.281 -6.856 1.00 60.91 131 SER L CA 1
ATOM 976 C C . SER A 1 132 ? -15.026 24.790 -5.461 1.00 60.33 131 SER L C 1
ATOM 977 O O . SER A 1 132 ? -15.777 24.002 -4.873 1.00 63.94 131 SER L O 1
ATOM 980 N N . GLY A 1 133 ? -13.883 25.217 -4.917 1.00 48.68 132 GLY L N 1
ATOM 981 C CA . GLY A 1 133 ? -13.462 24.780 -3.600 1.00 49.64 132 GLY L CA 1
ATOM 982 C C . GLY A 1 133 ? -12.527 23.585 -3.561 1.00 47.46 132 GLY L C 1
ATOM 983 O O . GLY A 1 133 ? -12.103 23.185 -2.466 1.00 48.77 132 GLY L O 1
ATOM 984 N N . THR A 1 134 ? -12.178 23.014 -4.710 1.00 47.10 133 THR L N 1
ATOM 985 C CA . THR A 1 134 ? -11.271 21.878 -4.783 1.00 47.59 133 THR L CA 1
ATOM 986 C C . THR A 1 134 ? -10.156 22.202 -5.772 1.00 46.17 133 THR L C 1
ATOM 987 O O . THR A 1 134 ? -10.301 23.067 -6.637 1.00 44.36 133 THR L O 1
ATOM 991 N N . ALA A 1 135 ? -9.020 21.530 -5.606 1.00 42.76 134 ALA L N 1
ATOM 992 C CA . ALA A 1 135 ? -7.885 21.654 -6.505 1.00 40.32 134 ALA L CA 1
ATOM 993 C C . ALA A 1 135 ? -7.397 20.267 -6.879 1.00 39.46 134 ALA L C 1
ATOM 994 O O . ALA A 1 135 ? -7.105 19.446 -6.000 1.00 40.35 134 ALA L O 1
ATOM 996 N N . SER A 1 136 ? -7.303 20.011 -8.181 1.00 35.15 135 SER L N 1
ATOM 997 C CA . SER A 1 136 ? -6.745 18.774 -8.700 1.00 32.34 135 SER L CA 1
ATOM 998 C C . SER A 1 136 ? -5.432 19.110 -9.394 1.00 32.16 135 SER L C 1
ATOM 999 O O . SER A 1 136 ? -5.401 19.967 -10.286 1.00 33.31 135 SER L O 1
ATOM 1002 N N . VAL A 1 137 ? -4.360 18.451 -8.967 1.00 32.35 136 VAL L N 1
ATOM 1003 C CA . VAL A 1 137 ? -3.047 18.551 -9.596 1.00 31.68 136 VAL L CA 1
ATOM 1004 C C . VAL A 1 137 ? -2.769 17.226 -10.289 1.00 33.62 136 VAL L C 1
ATOM 1005 O O . VAL A 1 137 ? -2.865 16.163 -9.661 1.00 32.77 136 VAL L O 1
ATOM 1009 N N . VAL A 1 138 ? -2.413 17.272 -11.572 1.00 30.70 137 VAL L N 1
ATOM 1010 C CA . VAL A 1 138 ? -2.313 16.045 -12.356 1.00 29.45 137 VAL L CA 1
ATOM 1011 C C . VAL A 1 138 ? -0.878 15.821 -12.805 1.00 28.04 137 VAL L C 1
ATOM 1012 O O . VAL A 1 138 ? -0.209 16.745 -13.272 1.00 29.60 137 VAL L O 1
ATOM 1016 N N . CYS A 1 139 ? -0.405 14.588 -12.663 1.00 29.06 138 CYS L N 1
ATOM 1017 C CA . CYS A 1 139 ? 0.913 14.191 -13.126 1.00 28.97 138 CYS L CA 1
ATOM 1018 C C . CYS A 1 139 ? 0.749 13.056 -14.126 1.00 28.99 138 CYS L C 1
ATOM 1019 O O . CYS A 1 139 ? 0.144 12.028 -13.816 1.00 29.42 138 CYS L O 1
ATOM 1022 N N . LEU A 1 140 ? 1.288 13.249 -15.315 1.00 27.94 139 LEU L N 1
ATOM 1023 C CA . LEU A 1 140 ? 1.158 12.314 -16.422 1.00 26.12 139 LEU L CA 1
ATOM 1024 C C . LEU A 1 140 ? 2.505 11.670 -16.686 1.00 25.96 139 LEU L C 1
ATOM 1025 O O . LEU A 1 140 ? 3.507 12.376 -16.867 1.00 26.98 139 LEU L O 1
ATOM 1030 N N . LEU A 1 141 ? 2.523 10.333 -16.701 1.00 28.28 140 LEU L N 1
ATOM 1031 C CA . LEU A 1 141 ? 3.682 9.532 -17.056 1.00 26.78 140 LEU L CA 1
ATOM 1032 C C . LEU A 1 141 ? 3.303 8.865 -18.374 1.00 26.72 140 LEU L C 1
ATOM 1033 O O . LEU A 1 141 ? 2.415 8.007 -18.396 1.00 28.44 140 LEU L O 1
ATOM 1038 N N . ASN A 1 142 ? 3.953 9.239 -19.466 1.00 27.17 141 ASN L N 1
ATOM 1039 C CA . ASN A 1 142 ? 3.507 8.798 -20.780 1.00 28.87 141 ASN L CA 1
ATOM 1040 C C . ASN A 1 142 ? 4.450 7.782 -21.421 1.00 28.56 141 ASN L C 1
ATOM 1041 O O . ASN A 1 142 ? 5.678 7.970 -21.418 1.00 27.75 141 ASN L O 1
ATOM 1046 N N . ASN A 1 143 ? 3.849 6.725 -21.998 1.00 30.22 142 ASN L N 1
ATOM 1047 C CA . ASN A 1 143 ? 4.528 5.778 -22.893 1.00 30.18 142 ASN L CA 1
ATOM 1048 C C . ASN A 1 143 ? 5.780 5.151 -22.270 1.00 29.54 142 ASN L C 1
ATOM 1049 O O . ASN A 1 143 ? 6.895 5.293 -22.777 1.00 30.91 142 ASN L O 1
ATOM 1054 N N . PHE A 1 144 ? 5.575 4.395 -21.196 1.00 25.81 143 PHE L N 1
ATOM 1055 C CA . PHE A 1 144 ? 6.680 3.730 -20.520 1.00 26.40 143 PHE L CA 1
ATOM 1056 C C . PHE A 1 144 ? 6.466 2.218 -20.517 1.00 28.14 143 PHE L C 1
ATOM 1057 O O . PHE A 1 144 ? 5.368 1.725 -20.792 1.00 26.60 143 PHE L O 1
ATOM 1065 N N . TYR A 1 145 ? 7.546 1.488 -20.225 1.00 26.67 144 TYR L N 1
ATOM 1066 C CA . TYR A 1 145 ? 7.546 0.035 -20.114 1.00 26.79 144 TYR L CA 1
ATOM 1067 C C . TYR A 1 145 ? 8.737 -0.375 -19.261 1.00 27.21 144 TYR L C 1
ATOM 1068 O O . TYR A 1 145 ? 9.841 0.143 -19.466 1.00 28.87 144 TYR L O 1
ATOM 1077 N N . PRO A 1 146 ? 8.570 -1.305 -18.314 1.00 29.07 145 PRO L N 1
ATOM 1078 C CA . PRO A 1 146 ? 7.349 -2.041 -17.966 1.00 30.53 145 PRO L CA 1
ATOM 1079 C C . PRO A 1 146 ? 6.382 -1.214 -17.123 1.00 30.71 145 PRO L C 1
ATOM 1080 O O . PRO A 1 146 ? 6.626 -0.051 -16.834 1.00 30.84 145 PRO L O 1
ATOM 1084 N N . ARG A 1 147 ? 5.275 -1.835 -16.714 1.00 34.63 146 ARG L N 1
ATOM 1085 C CA . ARG A 1 147 ? 4.175 -1.116 -16.076 1.00 34.68 146 ARG L CA 1
ATOM 1086 C C . ARG A 1 147 ? 4.552 -0.552 -14.710 1.00 35.80 146 ARG L C 1
ATOM 1087 O O . ARG A 1 147 ? 3.955 0.439 -14.269 1.00 37.83 146 ARG L O 1
ATOM 1095 N N . GLU A 1 148 ? 5.495 -1.182 -14.008 1.00 34.72 147 GLU L N 1
ATOM 1096 C CA . GLU A 1 148 ? 5.801 -0.780 -12.639 1.00 36.55 147 GLU L CA 1
ATOM 1097 C C . GLU A 1 148 ? 6.367 0.634 -12.603 1.00 37.17 147 GLU L C 1
ATOM 1098 O O . GLU A 1 148 ? 7.321 0.943 -13.321 1.00 36.40 147 GLU L O 1
ATOM 1104 N N . ALA A 1 149 ? 5.786 1.484 -11.755 1.00 38.24 148 ALA L N 1
ATOM 1105 C CA . ALA A 1 149 ? 6.240 2.865 -11.627 1.00 39.01 148 ALA L CA 1
ATOM 1106 C C . ALA A 1 149 ? 5.816 3.403 -10.268 1.00 40.99 148 ALA L C 1
ATOM 1107 O O . ALA A 1 149 ? 4.864 2.914 -9.658 1.00 43.13 148 ALA L O 1
ATOM 1109 N N . LYS A 1 150 ? 6.533 4.423 -9.799 1.00 40.81 149 LYS L N 1
ATOM 1110 C CA . LYS A 1 150 ? 6.233 5.045 -8.515 1.00 43.40 149 LYS L CA 1
ATOM 1111 C C . LYS A 1 150 ? 6.072 6.547 -8.710 1.00 39.47 149 LYS L C 1
ATOM 1112 O O . LYS A 1 150 ? 6.927 7.189 -9.324 1.00 40.39 149 LYS L O 1
ATOM 1118 N N . VAL A 1 151 ? 4.980 7.101 -8.191 1.00 38.99 150 VAL L N 1
ATOM 1119 C CA . VAL A 1 151 ? 4.747 8.544 -8.188 1.00 38.74 150 VAL L CA 1
ATOM 1120 C C . VAL A 1 151 ? 4.624 9.008 -6.743 1.00 40.89 150 VAL L C 1
ATOM 1121 O O . VAL A 1 151 ? 3.768 8.514 -6.000 1.00 42.06 150 VAL L O 1
ATOM 1125 N N . GLN A 1 152 ? 5.473 9.958 -6.348 1.00 37.81 151 GLN L N 1
ATOM 1126 C CA . GLN A 1 152 ? 5.401 10.606 -5.045 1.00 40.46 151 GLN L CA 1
ATOM 1127 C C . GLN A 1 152 ? 5.049 12.074 -5.239 1.00 37.26 151 GLN L C 1
ATOM 1128 O O . GLN A 1 152 ? 5.587 12.738 -6.129 1.00 39.13 151 GLN L O 1
ATOM 1134 N N . TRP A 1 153 ? 4.131 12.574 -4.425 1.00 35.97 152 TRP L N 1
ATOM 1135 C CA . TRP A 1 153 ? 3.718 13.971 -4.472 1.00 35.09 152 TRP L CA 1
ATOM 1136 C C . TRP A 1 153 ? 4.327 14.728 -3.298 1.00 38.69 152 TRP L C 1
ATOM 1137 O O . TRP A 1 153 ? 4.296 14.245 -2.160 1.00 39.01 152 TRP L O 1
ATOM 1148 N N . LYS A 1 154 ? 4.869 15.915 -3.572 1.00 41.24 153 LYS L N 1
ATOM 1149 C CA . LYS A 1 154 ? 5.418 16.780 -2.537 1.00 45.08 153 LYS L CA 1
ATOM 1150 C C . LYS A 1 154 ? 4.822 18.175 -2.656 1.00 41.88 153 LYS L C 1
ATOM 1151 O O . LYS A 1 154 ? 4.696 18.726 -3.756 1.00 38.60 153 LYS L O 1
ATOM 1157 N N . VAL A 1 155 ? 4.445 18.739 -1.511 1.00 39.48 154 VAL L N 1
ATOM 1158 C CA . VAL A 1 155 ? 3.881 20.079 -1.425 1.00 38.68 154 VAL L CA 1
ATOM 1159 C C . VAL A 1 155 ? 4.759 20.849 -0.449 1.00 40.23 154 VAL L C 1
ATOM 1160 O O . VAL A 1 155 ? 4.802 20.516 0.742 1.00 43.40 154 VAL L O 1
ATOM 1164 N N . ASP A 1 156 ? 5.460 21.870 -0.952 1.00 44.20 155 ASP L N 1
ATOM 1165 C CA . ASP A 1 156 ? 6.502 22.572 -0.195 1.00 46.72 155 ASP L CA 1
ATOM 1166 C C . ASP A 1 156 ? 7.448 21.582 0.481 1.00 52.09 155 ASP L C 1
ATOM 1167 O O . ASP A 1 156 ? 7.803 21.727 1.653 1.00 52.16 155 ASP L O 1
ATOM 1172 N N . ASN A 1 157 ? 7.836 20.551 -0.270 1.00 54.68 156 ASN L N 1
ATOM 1173 C CA . ASN A 1 157 ? 8.741 19.478 0.135 1.00 58.01 156 ASN L CA 1
ATOM 1174 C C . ASN A 1 157 ? 8.156 18.547 1.193 1.00 55.47 156 ASN L C 1
ATOM 1175 O O . ASN A 1 157 ? 8.891 17.715 1.743 1.00 57.70 156 ASN L O 1
ATOM 1180 N N . ALA A 1 158 ? 6.863 18.646 1.497 1.00 46.97 157 ALA L N 1
ATOM 1181 C CA . ALA A 1 158 ? 6.224 17.730 2.434 1.00 46.80 157 ALA L CA 1
ATOM 1182 C C . ALA A 1 158 ? 5.575 16.598 1.649 1.00 44.25 157 ALA L C 1
ATOM 1183 O O . ALA A 1 158 ? 4.721 16.849 0.793 1.00 42.49 157 ALA L O 1
ATOM 1185 N N . LEU A 1 159 ? 5.980 15.363 1.938 1.00 45.64 158 LEU L N 1
ATOM 1186 C CA . LEU A 1 159 ? 5.449 14.211 1.222 1.00 43.93 158 LEU L CA 1
ATOM 1187 C C . LEU A 1 159 ? 3.963 14.047 1.520 1.00 45.26 158 LEU L C 1
ATOM 1188 O O . LEU A 1 159 ? 3.538 14.129 2.677 1.00 46.65 158 LEU L O 1
ATOM 1193 N N . GLN A 1 160 ? 3.172 13.824 0.475 1.00 43.79 159 GLN L N 1
ATOM 1194 C CA . GLN A 1 160 ? 1.740 13.616 0.627 1.00 42.16 159 GLN L CA 1
ATOM 1195 C C . GLN A 1 160 ? 1.419 12.133 0.743 1.00 44.79 159 GLN L C 1
ATOM 1196 O O . GLN A 1 160 ? 2.075 11.285 0.137 1.00 46.56 159 GLN L O 1
ATOM 1202 N N . SER A 1 161 ? 0.396 11.828 1.537 1.00 46.52 160 SER L N 1
ATOM 1203 C CA . SER A 1 161 ? -0.054 10.455 1.723 1.00 47.49 160 SER L CA 1
ATOM 1204 C C . SER A 1 161 ? -1.570 10.441 1.788 1.00 45.91 160 SER L C 1
ATOM 1205 O O . SER A 1 161 ? -2.163 11.232 2.527 1.00 46.88 160 SER L O 1
ATOM 1208 N N . GLY A 1 162 ? -2.189 9.548 1.012 1.00 44.71 161 GLY L N 1
ATOM 1209 C CA . GLY A 1 162 ? -3.610 9.280 1.104 1.00 44.37 161 GLY L CA 1
ATOM 1210 C C . GLY A 1 162 ? -4.516 10.223 0.344 1.00 45.20 161 GLY L C 1
ATOM 1211 O O . GLY A 1 162 ? -5.740 10.054 0.401 1.00 45.17 161 GLY L O 1
ATOM 1212 N N . ASN A 1 163 ? -3.966 11.202 -0.377 1.00 40.68 162 ASN L N 1
ATOM 1213 C CA . ASN A 1 163 ? -4.782 12.159 -1.116 1.00 39.47 162 ASN L CA 1
ATOM 1214 C C . ASN A 1 163 ? -4.490 12.145 -2.614 1.00 36.65 162 ASN L C 1
ATOM 1215 O O . ASN A 1 163 ? -4.761 13.131 -3.306 1.00 36.83 162 ASN L O 1
ATOM 1220 N N . SER A 1 164 ? -3.976 11.038 -3.136 1.00 37.76 163 SER L N 1
ATOM 1221 C CA . SER A 1 164 ? -3.760 10.900 -4.567 1.00 36.30 163 SER L CA 1
ATOM 1222 C C . SER A 1 164 ? -4.335 9.575 -5.040 1.00 38.23 163 SER L C 1
ATOM 1223 O O . SER A 1 164 ? -4.375 8.589 -4.297 1.00 39.42 163 SER L O 1
ATOM 1226 N N . GLN A 1 165 ? -4.814 9.578 -6.280 1.00 35.08 164 GLN L N 1
ATOM 1227 C CA . GLN A 1 165 ? -5.321 8.374 -6.924 1.00 35.80 164 GLN L CA 1
ATOM 1228 C C . GLN A 1 165 ? -4.692 8.271 -8.298 1.00 34.96 164 GLN L C 1
ATOM 1229 O O . GLN A 1 165 ? -4.435 9.283 -8.946 1.00 34.45 164 GLN L O 1
ATOM 1235 N N . GLU A 1 166 ? -4.454 7.052 -8.758 1.00 37.14 165 GLU L N 1
ATOM 1236 C CA . GLU A 1 166 ? -3.838 6.904 -10.064 1.00 37.46 165 GLU L CA 1
ATOM 1237 C C . GLU A 1 166 ? -4.581 5.879 -10.902 1.00 35.95 165 GLU L C 1
ATOM 1238 O O . GLU A 1 166 ? -5.314 5.022 -10.402 1.00 36.79 165 GLU L O 1
ATOM 1244 N N . SER A 1 167 ? -4.408 6.024 -12.209 1.00 32.47 166 SER L N 1
ATOM 1245 C CA . SER A 1 167 ? -5.087 5.191 -13.179 1.00 32.83 166 SER L CA 1
ATOM 1246 C C . SER A 1 167 ? -4.096 4.894 -14.298 1.00 30.65 166 SER L C 1
ATOM 1247 O O . SER A 1 167 ? -3.230 5.719 -14.604 1.00 30.64 166 SER L O 1
ATOM 1250 N N . VAL A 1 168 ? -4.190 3.696 -14.881 1.00 29.71 167 VAL L N 1
ATOM 1251 C CA . VAL A 1 168 ? -3.226 3.234 -15.877 1.00 29.76 167 VAL L CA 1
ATOM 1252 C C . VAL A 1 168 ? -3.969 2.709 -17.100 1.00 30.16 167 VAL L C 1
ATOM 1253 O O . VAL A 1 168 ? -4.966 1.993 -16.966 1.00 32.07 167 VAL L O 1
ATOM 1257 N N . THR A 1 169 ? -3.480 3.061 -18.290 1.00 29.48 168 THR L N 1
ATOM 1258 C CA . THR A 1 169 ? -4.092 2.590 -19.524 1.00 29.58 168 THR L CA 1
ATOM 1259 C C . THR A 1 169 ? -3.718 1.135 -19.786 1.00 31.82 168 THR L C 1
ATOM 1260 O O . THR A 1 169 ? -2.779 0.591 -19.202 1.00 31.22 168 THR L O 1
ATOM 1264 N N . GLU A 1 170 ? -4.479 0.504 -20.674 1.00 33.77 169 GLU L N 1
ATOM 1265 C CA . GLU A 1 170 ? -4.126 -0.820 -21.147 1.00 34.07 169 GLU L CA 1
ATOM 1266 C C . GLU A 1 170 ? -2.846 -0.745 -21.969 1.00 32.66 169 GLU L C 1
ATOM 1267 O O . GLU A 1 170 ? -2.530 0.287 -22.558 1.00 32.52 169 GLU L O 1
ATOM 1273 N N . GLN A 1 171 ? -2.116 -1.858 -22.027 1.00 29.50 170 GLN L N 1
ATOM 1274 C CA . GLN A 1 171 ? -0.923 -1.889 -22.856 1.00 29.23 170 GLN L CA 1
ATOM 1275 C C . GLN A 1 171 ? -1.273 -1.488 -24.285 1.00 27.64 170 GLN L C 1
ATOM 1276 O O . GLN A 1 171 ? -2.258 -1.970 -24.856 1.00 28.55 170 GLN L O 1
ATOM 1282 N N . ASP A 1 172 ? -0.480 -0.581 -24.857 1.00 30.12 171 ASP L N 1
ATOM 1283 C CA . ASP A 1 172 ? -0.819 -0.031 -26.163 1.00 32.33 171 ASP L CA 1
ATOM 1284 C C . ASP A 1 172 ? -0.696 -1.095 -27.248 1.00 29.86 171 ASP L C 1
ATOM 1285 O O . ASP A 1 172 ? 0.283 -1.848 -27.289 1.00 31.62 171 ASP L O 1
ATOM 1290 N N . SER A 1 173 ? -1.697 -1.139 -28.131 1.00 31.10 172 SER L N 1
ATOM 1291 C CA . SER A 1 173 ? -1.757 -2.153 -29.176 1.00 30.13 172 SER L CA 1
ATOM 1292 C C . SER A 1 173 ? -0.732 -1.938 -30.277 1.00 29.38 172 SER L C 1
ATOM 1293 O O . SER A 1 173 ? -0.513 -2.856 -31.074 1.00 31.56 172 SER L O 1
ATOM 1296 N N . LYS A 1 174 ? -0.126 -0.752 -30.364 1.00 31.00 173 LYS L N 1
ATOM 1297 C CA . LYS A 1 174 ? 0.876 -0.499 -31.398 1.00 32.05 173 LYS L CA 1
ATOM 1298 C C . LYS A 1 174 ? 2.305 -0.393 -30.882 1.00 33.21 173 LYS L C 1
ATOM 1299 O O . LYS A 1 174 ? 3.218 -0.870 -31.560 1.00 34.15 173 LYS L O 1
ATOM 1305 N N . ASP A 1 175 ? 2.558 0.205 -29.711 1.00 28.97 174 ASP L N 1
ATOM 1306 C CA . ASP A 1 175 ? 3.938 0.309 -29.240 1.00 29.69 174 ASP L CA 1
ATOM 1307 C C . ASP A 1 175 ? 4.201 -0.390 -27.912 1.00 28.62 174 ASP L C 1
ATOM 1308 O O . ASP A 1 175 ? 5.323 -0.301 -27.399 1.00 29.66 174 ASP L O 1
ATOM 1313 N N . SER A 1 176 ? 3.201 -1.056 -27.331 1.00 27.81 175 SER L N 1
ATOM 1314 C CA . SER A 1 176 ? 3.352 -1.935 -26.169 1.00 27.74 175 SER L CA 1
ATOM 1315 C C . SER A 1 176 ? 3.723 -1.187 -24.883 1.00 28.31 175 SER L C 1
ATOM 1316 O O . SER A 1 176 ? 4.187 -1.808 -23.919 1.00 28.27 175 SER L O 1
ATOM 1319 N N . THR A 1 177 ? 3.489 0.126 -24.818 1.00 27.84 176 THR L N 1
ATOM 1320 C CA . THR A 1 177 ? 3.775 0.912 -23.622 1.00 27.63 176 THR L CA 1
ATOM 1321 C C . THR A 1 177 ? 2.514 1.121 -22.791 1.00 27.59 176 THR L C 1
ATOM 1322 O O . THR A 1 177 ? 1.398 0.833 -23.228 1.00 28.89 176 THR L O 1
ATOM 1326 N N . TYR A 1 178 ? 2.720 1.645 -21.582 1.00 26.56 177 TYR L N 1
ATOM 1327 C CA . TYR A 1 178 ? 1.671 2.061 -20.663 1.00 26.63 177 TYR L CA 1
ATOM 1328 C C . TYR A 1 178 ? 1.780 3.563 -20.438 1.00 27.83 177 TYR L C 1
ATOM 1329 O O . TYR A 1 178 ? 2.841 4.162 -20.628 1.00 27.95 177 TYR L O 1
ATOM 1338 N N . SER A 1 179 ? 0.664 4.166 -20.037 1.00 29.00 178 SER L N 1
ATOM 1339 C CA . SER A 1 179 ? 0.659 5.527 -19.515 1.00 28.66 178 SER L CA 1
ATOM 1340 C C . SER A 1 179 ? -0.114 5.532 -18.212 1.00 29.02 178 SER L C 1
ATOM 1341 O O . SER A 1 179 ? -0.968 4.676 -17.976 1.00 28.69 178 SER L O 1
ATOM 1344 N N . LEU A 1 180 ? 0.193 6.507 -17.366 1.00 28.46 179 LEU L N 1
ATOM 1345 C CA . LEU A 1 180 ? -0.362 6.569 -16.025 1.00 28.91 179 LEU L CA 1
ATOM 1346 C C . LEU A 1 180 ? -0.665 8.014 -15.692 1.00 28.91 179 LEU L C 1
ATOM 1347 O O . LEU A 1 180 ? 0.110 8.912 -16.025 1.00 30.15 179 LEU L O 1
ATOM 1352 N N . SER A 1 181 ? -1.785 8.238 -15.020 1.00 31.07 180 SER L N 1
ATOM 1353 C CA . SER A 1 181 ? -2.083 9.556 -14.483 1.00 32.55 180 SER L CA 1
ATOM 1354 C C . SER A 1 181 ? -2.238 9.430 -12.980 1.00 34.65 180 SER L C 1
ATOM 1355 O O . SER A 1 181 ? -2.870 8.486 -12.491 1.00 36.23 180 SER L O 1
ATOM 1358 N N . SER A 1 182 ? -1.631 10.358 -12.254 1.00 34.02 181 SER L N 1
ATOM 1359 C CA . SER A 1 182 ? -1.829 10.477 -10.821 1.00 35.61 181 SER L CA 1
ATOM 1360 C C . SER A 1 182 ? -2.447 11.835 -10.551 1.00 35.03 181 SER L C 1
ATOM 1361 O O . SER A 1 182 ? -1.959 12.851 -11.048 1.00 36.34 181 SER L O 1
ATOM 1364 N N . THR A 1 183 ? -3.529 11.848 -9.793 1.00 33.09 182 THR L N 1
ATOM 1365 C CA . THR A 1 183 ? -4.219 13.072 -9.416 1.00 32.29 182 THR L CA 1
ATOM 1366 C C . THR A 1 183 ? -4.104 13.264 -7.913 1.00 34.49 182 THR L C 1
ATOM 1367 O O . THR A 1 183 ? -4.504 12.389 -7.138 1.00 33.61 182 THR L O 1
ATOM 1371 N N . LEU A 1 184 ? -3.542 14.401 -7.521 1.00 31.33 183 LEU L N 1
ATOM 1372 C CA . LEU A 1 184 ? -3.503 14.841 -6.139 1.00 33.60 183 LEU L CA 1
ATOM 1373 C C . LEU A 1 184 ? -4.687 15.773 -5.920 1.00 33.98 183 LEU L C 1
ATOM 1374 O O . LEU A 1 184 ? -4.805 16.798 -6.601 1.00 32.58 183 LEU L O 1
ATOM 1379 N N . THR A 1 185 ? -5.577 15.410 -4.996 1.00 38.24 184 THR L N 1
ATOM 1380 C CA . THR A 1 185 ? -6.767 16.201 -4.704 1.00 41.71 184 THR L CA 1
ATOM 1381 C C . THR A 1 185 ? -6.580 16.905 -3.372 1.00 42.20 184 THR L C 1
ATOM 1382 O O . THR A 1 185 ? -6.365 16.254 -2.347 1.00 42.36 184 THR L O 1
ATOM 1386 N N . LEU A 1 186 ? -6.652 18.231 -3.394 1.00 37.87 185 LEU L N 1
ATOM 1387 C CA . LEU A 1 186 ? -6.555 19.053 -2.208 1.00 42.00 185 LEU L CA 1
ATOM 1388 C C . LEU A 1 186 ? -7.791 19.927 -2.133 1.00 42.73 185 LEU L C 1
ATOM 1389 O O . LEU A 1 186 ? -8.424 20.222 -3.146 1.00 42.23 185 LEU L O 1
ATOM 1394 N N . SER A 1 187 ? -8.144 20.337 -0.923 1.00 38.26 186 SER L N 1
ATOM 1395 C CA . SER A 1 187 ? -9.096 21.424 -0.826 1.00 39.55 186 SER L CA 1
ATOM 1396 C C . SER A 1 187 ? -8.455 22.683 -1.386 1.00 39.33 186 SER L C 1
ATOM 1397 O O . SER A 1 187 ? -7.231 22.852 -1.347 1.00 38.68 186 SER L O 1
ATOM 1400 N N . LYS A 1 188 ? -9.293 23.556 -1.948 1.00 44.39 187 LYS L N 1
ATOM 1401 C CA . LYS A 1 188 ? -8.812 24.881 -2.325 1.00 45.18 187 LYS L CA 1
ATOM 1402 C C . LYS A 1 188 ? -8.148 25.569 -1.141 1.00 48.36 187 LYS L C 1
ATOM 1403 O O . LYS A 1 188 ? -7.100 26.214 -1.290 1.00 46.77 187 LYS L O 1
ATOM 1409 N N . ALA A 1 189 ? -8.740 25.418 0.050 1.00 42.68 188 ALA L N 1
ATOM 1410 C CA . ALA A 1 189 ? -8.177 25.998 1.264 1.00 43.91 188 ALA L CA 1
ATOM 1411 C C . ALA A 1 189 ? -6.736 25.546 1.478 1.00 43.96 188 ALA L C 1
ATOM 1412 O O . ALA A 1 189 ? -5.852 26.366 1.747 1.00 45.53 188 ALA L O 1
ATOM 1414 N N . ASP A 1 190 ? -6.479 24.239 1.363 1.00 45.14 189 ASP L N 1
ATOM 1415 C CA . ASP A 1 190 ? -5.113 23.748 1.541 1.00 44.11 189 ASP L CA 1
ATOM 1416 C C . ASP A 1 190 ? -4.213 24.169 0.384 1.00 45.01 189 ASP L C 1
ATOM 1417 O O . ASP A 1 190 ? -3.056 24.557 0.598 1.00 45.97 189 ASP L O 1
ATOM 1422 N N . TYR A 1 191 ? -4.731 24.107 -0.846 1.00 40.85 190 TYR L N 1
ATOM 1423 C CA . TYR A 1 191 ? -3.926 24.428 -2.021 1.00 40.25 190 TYR L CA 1
ATOM 1424 C C . TYR A 1 191 ? -3.375 25.844 -1.948 1.00 44.73 190 TYR L C 1
ATOM 1425 O O . TYR A 1 191 ? -2.196 26.084 -2.235 1.00 42.42 190 TYR L O 1
ATOM 1434 N N . GLU A 1 192 ? -4.214 26.783 -1.529 1.00 50.68 191 GLU L N 1
ATOM 1435 C CA . GLU A 1 192 ? -3.803 28.214 -1.521 1.00 53.12 191 GLU L CA 1
ATOM 1436 C C . GLU A 1 192 ? -2.848 28.513 -0.359 1.00 55.69 191 GLU L C 1
ATOM 1437 O O . GLU A 1 192 ? -2.353 29.642 -0.274 1.00 57.64 191 GLU L O 1
ATOM 1443 N N . LYS A 1 193 ? -2.602 27.528 0.485 1.00 49.68 192 LYS L N 1
ATOM 1444 C CA . LYS A 1 193 ? -1.682 27.685 1.604 1.00 53.63 192 LYS L CA 1
ATOM 1445 C C . LYS A 1 193 ? -0.239 27.327 1.257 1.00 55.11 192 LYS L C 1
ATOM 1446 O O . LYS A 1 193 ? 0.626 27.419 2.133 1.00 52.70 192 LYS L O 1
ATOM 1452 N N . HIS A 1 194 ? 0.050 26.909 0.024 1.00 51.59 193 HIS L N 1
ATOM 1453 C CA . HIS A 1 194 ? 1.378 26.397 -0.286 1.00 52.21 193 HIS L CA 1
ATOM 1454 C C . HIS A 1 194 ? 1.814 26.830 -1.678 1.00 48.24 193 HIS L C 1
ATOM 1455 O O . HIS A 1 194 ? 0.999 27.202 -2.525 1.00 47.98 193 HIS L O 1
ATOM 1462 N N . LYS A 1 195 ? 3.131 26.762 -1.898 1.00 44.63 194 LYS L N 1
ATOM 1463 C CA . LYS A 1 195 ? 3.785 27.330 -3.074 1.00 43.87 194 LYS L CA 1
ATOM 1464 C C . LYS A 1 195 ? 4.210 26.281 -4.096 1.00 40.96 194 LYS L C 1
ATOM 1465 O O . LYS A 1 195 ? 3.796 26.340 -5.257 1.00 41.30 194 LYS L O 1
ATOM 1471 N N . VAL A 1 196 ? 5.035 25.324 -3.685 1.00 40.75 195 VAL L N 1
ATOM 1472 C CA . VAL A 1 196 ? 5.733 24.441 -4.615 1.00 41.04 195 VAL L CA 1
ATOM 1473 C C . VAL A 1 196 ? 5.007 23.106 -4.659 1.00 37.94 195 VAL L C 1
ATOM 1474 O O . VAL A 1 196 ? 4.818 22.459 -3.622 1.00 39.62 195 VAL L O 1
ATOM 1478 N N . TYR A 1 197 ? 4.604 22.691 -5.861 1.00 38.20 196 TYR L N 1
ATOM 1479 C CA . TYR A 1 197 ? 3.910 21.431 -6.083 1.00 35.46 196 TYR L CA 1
ATOM 1480 C C . TYR A 1 197 ? 4.751 20.576 -7.017 1.00 34.06 196 TYR L C 1
ATOM 1481 O O . TYR A 1 197 ? 5.162 21.039 -8.090 1.00 34.56 196 TYR L O 1
ATOM 1490 N N . ALA A 1 198 ? 5.038 19.342 -6.598 1.00 35.22 197 ALA L N 1
ATOM 1491 C CA . ALA A 1 198 ? 6.013 18.531 -7.309 1.00 34.64 197 ALA L CA 1
ATOM 1492 C C . ALA A 1 198 ? 5.564 17.081 -7.398 1.00 34.03 197 ALA L C 1
ATOM 1493 O O . ALA A 1 198 ? 5.091 16.498 -6.418 1.00 35.59 197 ALA L O 1
ATOM 1495 N N . CYS A 1 199 ? 5.754 16.515 -8.583 1.00 38.87 198 CYS L N 1
ATOM 1496 C CA . CYS A 1 199 ? 5.571 15.104 -8.885 1.00 38.30 198 CYS L CA 1
ATOM 1497 C C . CYS A 1 199 ? 6.945 14.486 -9.091 1.00 38.93 198 CYS L C 1
ATOM 1498 O O . CYS A 1 199 ? 7.684 14.924 -9.978 1.00 39.09 198 CYS L O 1
ATOM 1501 N N . GLU A 1 200 ? 7.276 13.453 -8.310 1.00 35.43 199 GLU L N 1
ATOM 1502 C CA . GLU A 1 200 ? 8.540 12.741 -8.439 1.00 33.56 199 GLU L CA 1
ATOM 1503 C C . GLU A 1 200 ? 8.288 11.315 -8.914 1.00 34.90 199 GLU L C 1
ATOM 1504 O O . GLU A 1 200 ? 7.521 10.573 -8.288 1.00 33.92 199 GLU L O 1
ATOM 1510 N N . VAL A 1 201 ? 8.948 10.928 -10.003 1.00 31.36 200 VAL L N 1
ATOM 1511 C CA . VAL A 1 201 ? 8.673 9.676 -10.694 1.00 31.04 200 VAL L CA 1
ATOM 1512 C C . VAL A 1 201 ? 9.896 8.772 -10.628 1.00 31.84 200 VAL L C 1
ATOM 1513 O O . VAL A 1 201 ? 11.001 9.170 -11.023 1.00 33.02 200 VAL L O 1
ATOM 1517 N N . THR A 1 202 ? 9.682 7.551 -10.147 1.00 34.30 201 THR L N 1
ATOM 1518 C CA . THR A 1 202 ? 10.676 6.489 -10.136 1.00 35.81 201 THR L CA 1
ATOM 1519 C C . THR A 1 202 ? 10.261 5.414 -11.131 1.00 33.27 201 THR L C 1
ATOM 1520 O O . THR A 1 202 ? 9.104 4.973 -11.133 1.00 33.99 201 THR L O 1
ATOM 1524 N N . HIS A 1 203 ? 11.196 5.017 -11.988 1.00 33.74 202 HIS L N 1
ATOM 1525 C CA . HIS A 1 203 ? 10.930 3.981 -12.977 1.00 32.93 202 HIS L CA 1
ATOM 1526 C C . HIS A 1 203 ? 12.243 3.326 -13.355 1.00 34.87 202 HIS L C 1
ATOM 1527 O O . HIS A 1 203 ? 13.302 3.955 -13.315 1.00 35.89 202 HIS L O 1
ATOM 1534 N N . GLN A 1 204 ? 12.142 2.060 -13.743 1.00 37.26 203 GLN L N 1
ATOM 1535 C CA . GLN A 1 204 ? 13.313 1.268 -14.090 1.00 39.41 203 GLN L CA 1
ATOM 1536 C C . GLN A 1 204 ? 14.123 1.895 -15.223 1.00 39.76 203 GLN L C 1
ATOM 1537 O O . GLN A 1 204 ? 15.352 1.752 -15.256 1.00 41.43 203 GLN L O 1
ATOM 1543 N N . GLY A 1 205 ? 13.472 2.633 -16.121 1.00 37.48 204 GLY L N 1
ATOM 1544 C CA . GLY A 1 205 ? 14.112 3.284 -17.251 1.00 36.26 204 GLY L CA 1
ATOM 1545 C C . GLY A 1 205 ? 14.767 4.614 -16.943 1.00 38.72 204 GLY L C 1
ATOM 1546 O O . GLY A 1 205 ? 15.321 5.252 -17.843 1.00 40.96 204 GLY L O 1
ATOM 1547 N N . LEU A 1 206 ? 14.707 5.053 -15.690 1.00 39.58 205 LEU L N 1
ATOM 1548 C CA . LEU A 1 206 ? 15.320 6.300 -15.247 1.00 40.37 205 LEU L CA 1
ATOM 1549 C C . LEU A 1 206 ? 16.467 5.973 -14.299 1.00 44.45 205 LEU L C 1
ATOM 1550 O O . LEU A 1 206 ? 16.291 5.184 -13.363 1.00 46.48 205 LEU L O 1
ATOM 1555 N N . SER A 1 207 ? 17.641 6.574 -14.536 1.00 44.62 206 SER L N 1
ATOM 1556 C CA . SER A 1 207 ? 18.777 6.304 -13.653 1.00 49.78 206 SER L CA 1
ATOM 1557 C C . SER A 1 207 ? 18.576 6.911 -12.269 1.00 51.14 206 SER L C 1
ATOM 1558 O O . SER A 1 207 ? 19.123 6.405 -11.283 1.00 54.37 206 SER L O 1
ATOM 1561 N N . SER A 1 208 ? 17.808 7.991 -12.176 1.00 46.57 207 SER L N 1
ATOM 1562 C CA . SER A 1 208 ? 17.420 8.580 -10.904 1.00 47.61 207 SER L CA 1
ATOM 1563 C C . SER A 1 208 ? 16.055 9.235 -11.092 1.00 43.10 207 SER L C 1
ATOM 1564 O O . SER A 1 208 ? 15.664 9.537 -12.221 1.00 42.02 207 SER L O 1
ATOM 1567 N N . PRO A 1 209 ? 15.304 9.429 -10.006 1.00 43.96 208 PRO L N 1
ATOM 1568 C CA . PRO A 1 209 ? 13.928 9.924 -10.144 1.00 41.73 208 PRO L CA 1
ATOM 1569 C C . PRO A 1 209 ? 13.864 11.265 -10.859 1.00 42.43 208 PRO L C 1
ATOM 1570 O O . PRO A 1 209 ? 14.754 12.111 -10.734 1.00 43.47 208 PRO L O 1
ATOM 1574 N N . VAL A 1 210 ? 12.790 11.444 -11.627 1.00 36.95 209 VAL L N 1
ATOM 1575 C CA . VAL A 1 210 ? 12.544 12.679 -12.362 1.00 37.09 209 VAL L CA 1
ATOM 1576 C C . VAL A 1 210 ? 11.482 13.482 -11.625 1.00 37.35 209 VAL L C 1
ATOM 1577 O O . VAL A 1 210 ? 10.418 12.953 -11.297 1.00 36.27 209 VAL L O 1
ATOM 1581 N N . THR A 1 211 ? 11.748 14.760 -11.374 1.00 36.34 210 THR L N 1
ATOM 1582 C CA . THR A 1 211 ? 10.768 15.630 -10.737 1.00 36.54 210 THR L CA 1
ATOM 1583 C C . THR A 1 211 ? 10.271 16.696 -11.708 1.00 34.18 210 THR L C 1
ATOM 1584 O O . THR A 1 211 ? 11.074 17.375 -12.360 1.00 36.41 210 THR L O 1
ATOM 1588 N N . LYS A 1 212 ? 8.949 16.840 -11.793 1.00 34.94 211 LYS L N 1
ATOM 1589 C CA . LYS A 1 212 ? 8.315 17.982 -12.445 1.00 35.01 211 LYS L CA 1
ATOM 1590 C C . LYS A 1 212 ? 7.559 18.800 -11.408 1.00 36.55 211 LYS L C 1
ATOM 1591 O O . LYS A 1 212 ? 6.876 18.247 -10.542 1.00 37.53 211 LYS L O 1
ATOM 1597 N N . SER A 1 213 ? 7.674 20.120 -11.491 1.00 35.84 212 SER L N 1
ATOM 1598 C CA . SER A 1 213 ? 7.129 20.943 -10.423 1.00 37.72 212 SER L CA 1
ATOM 1599 C C . SER A 1 213 ? 6.642 22.266 -10.993 1.00 37.50 212 SER L C 1
ATOM 1600 O O . SER A 1 213 ? 7.002 22.658 -12.104 1.00 37.00 212 SER L O 1
ATOM 1603 N N . PHE A 1 214 ? 5.784 22.930 -10.223 1.00 36.50 213 PHE L N 1
ATOM 1604 C CA . PHE A 1 214 ? 5.409 24.308 -10.506 1.00 35.87 213 PHE L CA 1
ATOM 1605 C C . PHE A 1 214 ? 5.244 25.067 -9.195 1.00 37.26 213 PHE L C 1
ATOM 1606 O O . PHE A 1 214 ? 5.073 24.481 -8.121 1.00 37.01 213 PHE L O 1
ATOM 1614 N N . ASN A 1 215 ? 5.303 26.392 -9.304 1.00 45.97 214 ASN L N 1
ATOM 1615 C CA . ASN A 1 215 ? 4.961 27.301 -8.218 1.00 45.33 214 ASN L CA 1
ATOM 1616 C C . ASN A 1 215 ? 3.549 27.826 -8.436 1.00 44.67 214 ASN L C 1
ATOM 1617 O O . ASN A 1 215 ? 3.232 28.299 -9.534 1.00 44.37 214 ASN L O 1
ATOM 1622 N N . ARG A 1 216 ? 2.716 27.753 -7.393 1.00 39.21 215 ARG L N 1
ATOM 1623 C CA . ARG A 1 216 ? 1.317 28.160 -7.512 1.00 39.15 215 ARG L CA 1
ATOM 1624 C C . ARG A 1 216 ? 1.208 29.585 -8.029 1.00 42.56 215 ARG L C 1
ATOM 1625 O O . ARG A 1 216 ? 1.829 30.505 -7.489 1.00 42.30 215 ARG L O 1
ATOM 1633 N N . GLY A 1 217 ? 0.423 29.761 -9.092 1.00 56.38 216 GLY L N 1
ATOM 1634 C CA . GLY A 1 217 ? 0.157 31.063 -9.657 1.00 61.91 216 GLY L CA 1
ATOM 1635 C C . GLY A 1 217 ? 1.122 31.510 -10.734 1.00 63.11 216 GLY L C 1
ATOM 1636 O O . GLY A 1 217 ? 0.781 32.408 -11.512 1.00 64.46 216 GLY L O 1
ATOM 1637 N N . GLU A 1 218 ? 2.310 30.915 -10.804 1.00 63.47 217 GLU L N 1
ATOM 1638 C CA . GLU A 1 218 ? 3.279 31.239 -11.846 1.00 61.76 217 GLU L CA 1
ATOM 1639 C C . GLU A 1 218 ? 3.135 30.288 -13.030 1.00 62.39 217 GLU L C 1
ATOM 1640 O O . GLU A 1 218 ? 2.065 30.192 -13.635 1.00 61.41 217 GLU L O 1
ATOM 1642 N N . GLN B 2 1 ? -26.519 -8.535 -39.701 1.00 63.30 1 GLN H N 1
ATOM 1643 C CA . GLN B 2 1 ? -25.959 -9.567 -38.805 1.00 59.20 1 GLN H CA 1
ATOM 1644 C C . GLN B 2 1 ? -25.293 -8.782 -37.666 1.00 51.79 1 GLN H C 1
ATOM 1645 O O . GLN B 2 1 ? -24.061 -8.743 -37.620 1.00 53.80 1 GLN H O 1
ATOM 1651 N N . SER B 2 2 ? -26.113 -8.171 -36.806 1.00 31.25 2 SER H N 1
ATOM 1652 C CA . SER B 2 2 ? -25.567 -7.311 -35.736 1.00 30.27 2 SER H CA 1
ATOM 1653 C C . SER B 2 2 ? -26.470 -7.307 -34.494 1.00 29.51 2 SER H C 1
ATOM 1654 O O . SER B 2 2 ? -27.669 -7.541 -34.645 1.00 29.14 2 SER H O 1
ATOM 1657 N N . GLU B 2 3 ? -25.891 -7.002 -33.328 1.00 28.43 3 GLU H N 1
ATOM 1658 C CA . GLU B 2 3 ? -26.628 -6.927 -32.075 1.00 26.78 3 GLU H CA 1
ATOM 1659 C C . GLU B 2 3 ? -26.328 -5.595 -31.413 1.00 27.29 3 GLU H C 1
ATOM 1660 O O . GLU B 2 3 ? -25.205 -5.098 -31.497 1.00 27.31 3 GLU H O 1
ATOM 1666 N N . GLU B 2 4 ? -27.322 -5.017 -30.750 1.00 26.89 4 GLU H N 1
ATOM 1667 C CA . GLU B 2 4 ? -27.096 -3.775 -30.020 1.00 27.71 4 GLU H CA 1
ATOM 1668 C C . GLU B 2 4 ? -27.915 -3.806 -28.740 1.00 26.83 4 GLU H C 1
ATOM 1669 O O . GLU B 2 4 ? -29.142 -3.904 -28.800 1.00 28.04 4 GLU H O 1
ATOM 1675 N N . GLU B 2 5 ? -27.246 -3.723 -27.588 1.00 28.73 5 GLU H N 1
ATOM 1676 C CA . GLU B 2 5 ? -27.943 -3.678 -26.306 1.00 26.54 5 GLU H CA 1
ATOM 1677 C C . GLU B 2 5 ? -28.312 -2.252 -25.931 1.00 27.86 5 GLU H C 1
ATOM 1678 O O . GLU B 2 5 ? -27.627 -1.288 -26.301 1.00 29.68 5 GLU H O 1
ATOM 1684 N N . SER B 2 6 ? -29.397 -2.140 -25.173 1.00 25.08 6 SER H N 1
ATOM 1685 C CA . SER B 2 6 ? -29.861 -0.877 -24.616 1.00 26.16 6 SER H CA 1
ATOM 1686 C C . SER B 2 6 ? -30.548 -1.150 -23.284 1.00 26.20 6 SER H C 1
ATOM 1687 O O . SER B 2 6 ? -30.874 -2.289 -22.951 1.00 25.40 6 SER H O 1
ATOM 1690 N N . GLY B 2 7 ? -30.777 -0.079 -22.521 1.00 27.22 7 GLY H N 1
ATOM 1691 C CA . GLY B 2 7 ? -31.534 -0.162 -21.286 1.00 27.43 7 GLY H CA 1
ATOM 1692 C C . GLY B 2 7 ? -30.699 -0.074 -20.029 1.00 27.71 7 GLY H C 1
ATOM 1693 O O . GLY B 2 7 ? -31.272 0.043 -18.937 1.00 27.25 7 GLY H O 1
ATOM 1694 N N . GLY B 2 8 ? -29.379 -0.152 -20.144 1.00 27.03 8 GLY H N 1
ATOM 1695 C CA . GLY B 2 8 ? -28.512 -0.013 -18.996 1.00 26.85 8 GLY H CA 1
ATOM 1696 C C . GLY B 2 8 ? -28.617 1.375 -18.397 1.00 26.60 8 GLY H C 1
ATOM 1697 O O . GLY B 2 8 ? -28.576 2.372 -19.124 1.00 28.40 8 GLY H O 1
ATOM 1698 N N . ARG B 2 9 ? -28.763 1.442 -17.082 1.00 27.56 9 ARG H N 1
ATOM 1699 C CA . ARG B 2 9 ? -28.964 2.709 -16.390 1.00 28.90 9 ARG H CA 1
ATOM 1700 C C . ARG B 2 9 ? -28.774 2.481 -14.898 1.00 29.15 9 ARG H C 1
ATOM 1701 O O . ARG B 2 9 ? -28.626 1.348 -14.428 1.00 28.32 9 ARG H O 1
ATOM 1709 N N . LEU B 2 10 ? -28.789 3.586 -14.160 1.00 27.20 10 LEU H N 1
ATOM 1710 C CA . LEU B 2 10 ? -28.724 3.558 -12.705 1.00 28.92 10 LEU H CA 1
ATOM 1711 C C . LEU B 2 10 ? -30.086 3.213 -12.118 1.00 29.14 10 LEU H C 1
ATOM 1712 O O . LEU B 2 10 ? -31.068 3.896 -12.396 1.00 30.44 10 LEU H O 1
ATOM 1717 N N . VAL B 2 11 ? -30.145 2.178 -11.280 1.00 28.77 11 VAL H N 1
ATOM 1718 C CA . VAL B 2 11 ? -31.349 1.888 -10.508 1.00 29.81 11 VAL H CA 1
ATOM 1719 C C . VAL B 2 11 ? -30.957 1.654 -9.058 1.00 28.04 11 VAL H C 1
ATOM 1720 O O . VAL B 2 11 ? -29.839 1.219 -8.764 1.00 27.04 11 VAL H O 1
ATOM 1724 N N . THR B 2 12 ? -31.908 1.905 -8.148 1.00 29.87 12 THR H N 1
ATOM 1725 C CA . THR B 2 12 ? -31.706 1.543 -6.757 1.00 30.47 12 THR H CA 1
ATOM 1726 C C . THR B 2 12 ? -31.837 0.030 -6.588 1.00 29.27 12 THR H C 1
ATOM 1727 O O . THR B 2 12 ? -32.529 -0.635 -7.370 1.00 29.05 12 THR H O 1
ATOM 1731 N N . PRO B 2 13 ? -31.208 -0.535 -5.557 1.00 31.52 13 PRO H N 1
ATOM 1732 C CA . PRO B 2 13 ? -31.395 -1.960 -5.269 1.00 31.59 13 PRO H CA 1
ATOM 1733 C C . PRO B 2 13 ? -32.870 -2.319 -5.144 1.00 34.26 13 PRO H C 1
ATOM 1734 O O . PRO B 2 13 ? -33.685 -1.523 -4.677 1.00 34.04 13 PRO H O 1
ATOM 1738 N N . GLU B 2 14 ? -33.188 -3.541 -5.588 1.00 41.38 14 GLU H N 1
ATOM 1739 C CA . GLU B 2 14 ? -34.510 -4.171 -5.617 1.00 42.33 14 GLU H CA 1
ATOM 1740 C C . GLU B 2 14 ? -35.436 -3.626 -6.705 1.00 40.79 14 GLU H C 1
ATOM 1741 O O . GLU B 2 14 ? -36.506 -4.197 -6.955 1.00 42.70 14 GLU H O 1
ATOM 1747 N N . THR B 2 15 ? -35.030 -2.571 -7.390 1.00 31.41 15 THR H N 1
ATOM 1748 C CA . THR B 2 15 ? -35.833 -2.032 -8.480 1.00 32.56 15 THR H CA 1
ATOM 1749 C C . THR B 2 15 ? -35.632 -2.887 -9.722 1.00 34.59 15 THR H C 1
ATOM 1750 O O . THR B 2 15 ? -34.498 -3.014 -10.188 1.00 35.02 15 THR H O 1
ATOM 1754 N N . PRO B 2 16 ? -36.676 -3.476 -10.298 1.00 32.21 16 PRO H N 1
ATOM 1755 C CA . PRO B 2 16 ? -36.480 -4.293 -11.500 1.00 32.76 16 PRO H CA 1
ATOM 1756 C C . PRO B 2 16 ? -36.031 -3.459 -12.690 1.00 32.46 16 PRO H C 1
ATOM 1757 O O . PRO B 2 16 ? -36.347 -2.271 -12.811 1.00 32.79 16 PRO H O 1
ATOM 1761 N N . LEU B 2 17 ? -35.278 -4.105 -13.578 1.00 30.90 17 LEU H N 1
ATOM 1762 C CA . LEU B 2 17 ? -34.702 -3.446 -14.742 1.00 30.01 17 LEU H CA 1
ATOM 1763 C C . LEU B 2 17 ? -34.742 -4.412 -15.916 1.00 28.13 17 LEU H C 1
ATOM 1764 O O . LEU B 2 17 ? -34.365 -5.566 -15.748 1.00 29.45 17 LEU H O 1
ATOM 1769 N N . THR B 2 18 ? -35.158 -3.943 -17.092 1.00 25.98 18 THR H N 1
ATOM 1770 C CA . THR B 2 18 ? -35.135 -4.740 -18.324 1.00 26.29 18 THR H CA 1
ATOM 1771 C C . THR B 2 18 ? -34.145 -4.153 -19.328 1.00 26.93 18 THR H C 1
ATOM 1772 O O . THR B 2 18 ? -34.212 -2.965 -19.661 1.00 27.38 18 THR H O 1
ATOM 1776 N N . LEU B 2 19 ? -33.230 -4.995 -19.807 1.00 23.85 19 LEU H N 1
ATOM 1777 C CA . LEU B 2 19 ? -32.321 -4.678 -20.896 1.00 23.72 19 LEU H CA 1
ATOM 1778 C C . LEU B 2 19 ? -32.839 -5.302 -22.185 1.00 25.35 19 LEU H C 1
ATOM 1779 O O . LEU B 2 19 ? -33.468 -6.362 -22.162 1.00 24.89 19 LEU H O 1
ATOM 1784 N N . THR B 2 20 ? -32.545 -4.649 -23.308 1.00 25.89 20 THR H N 1
ATOM 1785 C CA . THR B 2 20 ? -32.997 -5.091 -24.619 1.00 26.48 20 THR H CA 1
ATOM 1786 C C . THR B 2 20 ? -31.815 -5.284 -25.549 1.00 26.97 20 THR H C 1
ATOM 1787 O O . THR B 2 20 ? -30.967 -4.402 -25.681 1.00 27.80 20 THR H O 1
ATOM 1791 N N . CYS B 2 21 ? -31.767 -6.430 -26.201 1.00 27.35 21 CYS H N 1
ATOM 1792 C CA . CYS B 2 21 ? -30.798 -6.727 -27.242 1.00 27.37 21 CYS H CA 1
ATOM 1793 C C . CYS B 2 21 ? -31.537 -6.687 -28.572 1.00 29.95 21 CYS H C 1
ATOM 1794 O O . CYS B 2 21 ? -32.341 -7.571 -28.851 1.00 30.16 21 CYS H O 1
ATOM 1797 N N . THR B 2 22 ? -31.279 -5.676 -29.388 1.00 26.52 22 THR H N 1
ATOM 1798 C CA . THR B 2 22 ? -31.957 -5.549 -30.673 1.00 28.32 22 THR H CA 1
ATOM 1799 C C . THR B 2 22 ? -31.093 -6.174 -31.761 1.00 28.90 22 THR H C 1
ATOM 1800 O O . THR B 2 22 ? -29.919 -5.817 -31.914 1.00 28.36 22 THR H O 1
ATOM 1804 N N . ALA B 2 23 ? -31.678 -7.101 -32.512 1.00 28.25 23 ALA H N 1
ATOM 1805 C CA . ALA B 2 23 ? -30.971 -7.823 -33.555 1.00 28.14 23 ALA H CA 1
ATOM 1806 C C . ALA B 2 23 ? -31.295 -7.214 -34.905 1.00 30.47 23 ALA H C 1
ATOM 1807 O O . ALA B 2 23 ? -32.418 -6.755 -35.140 1.00 32.22 23 ALA H O 1
ATOM 1809 N N . SER B 2 24 ? -30.300 -7.197 -35.783 1.00 30.95 24 SER H N 1
ATOM 1810 C CA . SER B 2 24 ? -30.461 -6.762 -37.164 1.00 33.03 24 SER H CA 1
ATOM 1811 C C . SER B 2 24 ? -29.886 -7.850 -38.047 1.00 31.84 24 SER H C 1
ATOM 1812 O O . SER B 2 24 ? -28.770 -8.310 -37.804 1.00 31.96 24 SER H O 1
ATOM 1815 N N . GLY B 2 25 ? -30.638 -8.267 -39.061 1.00 32.05 25 GLY H N 1
ATOM 1816 C CA . GLY B 2 25 ? -30.079 -9.228 -39.986 1.00 32.20 25 GLY H CA 1
ATOM 1817 C C . GLY B 2 25 ? -29.912 -10.628 -39.445 1.00 29.31 25 GLY H C 1
ATOM 1818 O O . GLY B 2 25 ? -29.142 -11.404 -40.004 1.00 29.39 25 GLY H O 1
ATOM 1819 N N . ILE B 2 26 ? -30.614 -10.970 -38.364 1.00 29.67 26 ILE H N 1
ATOM 1820 C CA . ILE B 2 26 ? -30.584 -12.298 -37.771 1.00 28.51 26 ILE H CA 1
ATOM 1821 C C . ILE B 2 26 ? -32.012 -12.808 -37.638 1.00 27.86 26 ILE H C 1
ATOM 1822 O O . ILE B 2 26 ? -32.903 -12.063 -37.226 1.00 30.47 26 ILE H O 1
ATOM 1827 N N . ASP B 2 27 ? -32.219 -14.088 -37.968 1.00 29.99 27 ASP H N 1
ATOM 1828 C CA . ASP B 2 27 ? -33.472 -14.782 -37.683 1.00 30.39 27 ASP H CA 1
ATOM 1829 C C . ASP B 2 27 ? -33.346 -15.449 -36.319 1.00 27.45 27 ASP H C 1
ATOM 1830 O O . ASP B 2 27 ? -32.649 -16.460 -36.175 1.00 27.16 27 ASP H O 1
ATOM 1835 N N . LEU B 2 28 ? -34.009 -14.872 -35.314 1.00 28.66 28 LEU H N 1
ATOM 1836 C CA . LEU B 2 28 ? -33.813 -15.294 -33.931 1.00 27.24 28 LEU H CA 1
ATOM 1837 C C . LEU B 2 28 ? -34.410 -16.658 -33.638 1.00 28.74 28 LEU H C 1
ATOM 1838 O O . LEU B 2 28 ? -34.093 -17.243 -32.600 1.00 27.76 28 LEU H O 1
ATOM 1843 N N . SER B 2 29 ? -35.248 -17.186 -34.529 1.00 29.56 29 SER H N 1
ATOM 1844 C CA . SER B 2 29 ? -35.729 -18.546 -34.367 1.00 29.42 29 SER H CA 1
ATOM 1845 C C . SER B 2 29 ? -34.682 -19.591 -34.721 1.00 27.37 29 SER H C 1
ATOM 1846 O O . SER B 2 29 ? -34.888 -20.777 -34.436 1.00 29.80 29 SER H O 1
ATOM 1849 N N . LYS B 2 30 ? -33.567 -19.190 -35.330 1.00 27.27 30 LYS H N 1
ATOM 1850 C CA . LYS B 2 30 ? -32.568 -20.132 -35.817 1.00 27.32 30 LYS H CA 1
ATOM 1851 C C . LYS B 2 30 ? -31.344 -20.222 -34.921 1.00 27.02 30 LYS H C 1
ATOM 1852 O O . LYS B 2 30 ? -30.452 -21.039 -35.186 1.00 28.27 30 LYS H O 1
ATOM 1858 N N . TRP B 2 31 ? -31.270 -19.398 -33.882 1.00 27.59 31 TRP H N 1
ATOM 1859 C CA . TRP B 2 31 ? -30.079 -19.279 -33.045 1.00 26.14 31 TRP H CA 1
ATOM 1860 C C . TRP B 2 31 ? -30.429 -19.295 -31.566 1.00 26.59 31 TRP H C 1
ATOM 1861 O O . TRP B 2 31 ? -31.317 -18.540 -31.138 1.00 26.33 31 TRP H O 1
ATOM 1872 N N . PRO B 2 32 ? -29.704 -20.046 -30.745 1.00 23.74 32 PRO H N 1
ATOM 1873 C CA . PRO B 2 32 ? -29.713 -19.751 -29.316 1.00 23.15 32 PRO H CA 1
ATOM 1874 C C . PRO B 2 32 ? -29.079 -18.387 -29.105 1.00 22.76 32 PRO H C 1
ATOM 1875 O O . PRO B 2 32 ? -28.184 -17.977 -29.854 1.00 23.81 32 PRO H O 1
ATOM 1879 N N . MET B 2 33 ? -29.585 -17.663 -28.119 1.00 23.77 33 MET H N 1
ATOM 1880 C CA . MET B 2 33 ? -29.050 -16.348 -27.783 1.00 23.38 33 MET H CA 1
ATOM 1881 C C . MET B 2 33 ? -28.674 -16.310 -26.315 1.00 22.75 33 MET H C 1
ATOM 1882 O O . MET B 2 33 ? -29.376 -16.885 -25.474 1.00 23.85 33 MET H O 1
ATOM 1887 N N . THR B 2 34 ? -27.588 -15.592 -25.997 1.00 23.21 34 THR H N 1
ATOM 1888 C CA . THR B 2 34 ? -26.997 -15.671 -24.672 1.00 23.98 34 THR H CA 1
ATOM 1889 C C . THR B 2 34 ? -26.774 -14.288 -24.077 1.00 22.97 34 THR H C 1
ATOM 1890 O O . THR B 2 34 ? -26.468 -13.336 -24.805 1.00 23.09 34 THR H O 1
ATOM 1894 N N . TRP B 2 35 ? -26.941 -14.180 -22.760 1.00 22.52 35 TRP H N 1
ATOM 1895 C CA . TRP B 2 35 ? -26.536 -12.991 -22.015 1.00 21.39 35 TRP H CA 1
ATOM 1896 C C . TRP B 2 35 ? -25.360 -13.312 -21.104 1.00 22.47 35 TRP H C 1
ATOM 1897 O O . TRP B 2 35 ? -25.345 -14.362 -20.431 1.00 22.78 35 TRP H O 1
ATOM 1908 N N . VAL B 2 36 ? -24.393 -12.372 -21.095 1.00 22.67 36 VAL H N 1
ATOM 1909 C CA . VAL B 2 36 ? -23.120 -12.430 -20.387 1.00 23.12 36 VAL H CA 1
ATOM 1910 C C . VAL B 2 36 ? -22.927 -11.085 -19.691 1.00 23.18 36 VAL H C 1
ATOM 1911 O O . VAL B 2 36 ? -23.436 -10.062 -20.155 1.00 24.79 36 VAL H O 1
ATOM 1915 N N . ARG B 2 37 ? -22.197 -11.059 -18.574 1.00 21.66 37 ARG H N 1
ATOM 1916 C CA . ARG B 2 37 ? -21.897 -9.764 -17.965 1.00 22.25 37 ARG H CA 1
ATOM 1917 C C . ARG B 2 37 ? -20.437 -9.701 -17.532 1.00 23.55 37 ARG H C 1
ATOM 1918 O O . ARG B 2 37 ? -19.738 -10.717 -17.441 1.00 23.23 37 ARG H O 1
ATOM 1926 N N . GLN B 2 38 ? -19.982 -8.475 -17.278 1.00 23.68 38 GLN H N 1
ATOM 1927 C CA . GLN B 2 38 ? -18.598 -8.225 -16.876 1.00 23.09 38 GLN H CA 1
ATOM 1928 C C . GLN B 2 38 ? -18.573 -7.025 -15.943 1.00 23.91 38 GLN H C 1
ATOM 1929 O O . GLN B 2 38 ? -18.847 -5.898 -16.382 1.00 23.44 38 GLN H O 1
ATOM 1935 N N . ALA B 2 39 ? -18.265 -7.258 -14.666 1.00 25.44 39 ALA H N 1
ATOM 1936 C CA . ALA B 2 39 ? -18.127 -6.139 -13.750 1.00 27.33 39 ALA H CA 1
ATOM 1937 C C . ALA B 2 39 ? -16.821 -5.403 -14.049 1.00 27.68 39 ALA H C 1
ATOM 1938 O O . ALA B 2 39 ? -15.888 -5.993 -14.599 1.00 28.76 39 ALA H O 1
ATOM 1940 N N . PRO B 2 40 ? -16.730 -4.113 -13.715 1.00 32.04 40 PRO H N 1
ATOM 1941 C CA . PRO B 2 40 ? -15.526 -3.347 -14.069 1.00 34.78 40 PRO H CA 1
ATOM 1942 C C . PRO B 2 40 ? -14.261 -4.027 -13.560 1.00 33.62 40 PRO H C 1
ATOM 1943 O O . PRO B 2 40 ? -14.170 -4.421 -12.395 1.00 35.20 40 PRO H O 1
ATOM 1947 N N . GLY B 2 41 ? -13.301 -4.211 -14.463 1.00 36.50 41 GLY H N 1
ATOM 1948 C CA . GLY B 2 41 ? -12.035 -4.821 -14.110 1.00 36.90 41 GLY H CA 1
ATOM 1949 C C . GLY B 2 41 ? -12.069 -6.313 -13.875 1.00 37.57 41 GLY H C 1
ATOM 1950 O O . GLY B 2 41 ? -11.039 -6.887 -13.494 1.00 36.45 41 GLY H O 1
ATOM 1951 N N . LYS B 2 42 ? -13.202 -6.972 -14.095 1.00 30.32 42 LYS H N 1
ATOM 1952 C CA . LYS B 2 42 ? -13.351 -8.385 -13.774 1.00 31.80 42 LYS H CA 1
ATOM 1953 C C . LYS B 2 42 ? -13.588 -9.182 -15.052 1.00 28.85 42 LYS H C 1
ATOM 1954 O O . LYS B 2 42 ? -13.552 -8.652 -16.167 1.00 29.64 42 LYS H O 1
ATOM 1960 N N . GLY B 2 43 ? -13.797 -10.472 -14.873 1.00 27.94 43 GLY H N 1
ATOM 1961 C CA . GLY B 2 43 ? -13.975 -11.351 -16.004 1.00 27.82 43 GLY H CA 1
ATOM 1962 C C . GLY B 2 43 ? -15.415 -11.442 -16.475 1.00 26.11 43 GLY H C 1
ATOM 1963 O O . GLY B 2 43 ? -16.357 -10.976 -15.828 1.00 27.35 43 GLY H O 1
ATOM 1964 N N . LEU B 2 44 ? -15.573 -12.091 -17.622 1.00 24.57 44 LEU H N 1
ATOM 1965 C CA . LEU B 2 44 ? -16.897 -12.358 -18.181 1.00 24.73 44 LEU H CA 1
ATOM 1966 C C . LEU B 2 44 ? -17.596 -13.456 -17.396 1.00 25.18 44 LEU H C 1
ATOM 1967 O O . LEU B 2 44 ? -16.963 -14.426 -16.956 1.00 25.56 44 LEU H O 1
ATOM 1972 N N . GLU B 2 45 ? -18.922 -13.324 -17.249 1.00 24.67 45 GLU H N 1
ATOM 1973 C CA . GLU B 2 45 ? -19.733 -14.254 -16.477 1.00 25.58 45 GLU H CA 1
ATOM 1974 C C . GLU B 2 45 ? -20.985 -14.613 -17.259 1.00 24.77 45 GLU H C 1
ATOM 1975 O O . GLU B 2 45 ? -21.726 -13.720 -17.684 1.00 25.20 45 GLU H O 1
ATOM 1981 N N . TRP B 2 46 ? -21.215 -15.917 -17.451 1.00 22.43 46 TRP H N 1
ATOM 1982 C CA . TRP B 2 46 ? -22.399 -16.383 -18.168 1.00 22.73 46 TRP H CA 1
ATOM 1983 C C . TRP B 2 46 ? -23.635 -16.232 -17.290 1.00 22.04 46 TRP H C 1
ATOM 1984 O O . TRP B 2 46 ? -23.637 -16.677 -16.140 1.00 24.15 46 TRP H O 1
ATOM 1995 N N . ILE B 2 47 ? -24.694 -15.638 -17.836 1.00 21.95 47 ILE H N 1
ATOM 1996 C CA . ILE B 2 47 ? -25.958 -15.459 -17.103 1.00 21.92 47 ILE H CA 1
ATOM 1997 C C . ILE B 2 47 ? -26.986 -16.475 -17.545 1.00 23.08 47 ILE H C 1
ATOM 1998 O O . ILE B 2 47 ? -27.607 -17.149 -16.715 1.00 24.45 47 ILE H O 1
ATOM 2003 N N . GLY B 2 48 ? -27.206 -16.567 -18.852 1.00 23.69 48 GLY H N 1
ATOM 2004 C CA . GLY B 2 48 ? -28.186 -17.550 -19.289 1.00 23.07 48 GLY H CA 1
ATOM 2005 C C . GLY B 2 48 ? -28.381 -17.548 -20.792 1.00 24.52 48 GLY H C 1
ATOM 2006 O O . GLY B 2 48 ? -27.725 -16.808 -21.540 1.00 22.76 48 GLY H O 1
ATOM 2007 N N . ILE B 2 49 ? -29.327 -18.377 -21.218 1.00 23.54 49 ILE H N 1
ATOM 2008 C CA . ILE B 2 49 ? -29.511 -18.710 -22.628 1.00 23.11 49 ILE H CA 1
ATOM 2009 C C . ILE B 2 49 ? -30.996 -18.873 -22.916 1.00 24.49 49 ILE H C 1
ATOM 2010 O O . ILE B 2 49 ? -31.744 -19.413 -22.090 1.00 24.33 49 ILE H O 1
ATOM 2015 N N . ILE B 2 50 ? -31.431 -18.389 -24.079 1.00 23.18 50 ILE H N 1
ATOM 2016 C CA . ILE B 2 50 ? -32.746 -18.748 -24.615 1.00 24.35 50 ILE H CA 1
ATOM 2017 C C . ILE B 2 50 ? -32.522 -19.542 -25.900 1.00 24.36 50 ILE H C 1
ATOM 2018 O O . ILE B 2 50 ? -31.808 -19.099 -26.813 1.00 24.38 50 ILE H O 1
ATOM 2023 N N . GLY B 2 51 ? -33.121 -20.729 -25.956 1.00 26.19 51 GLY H N 1
ATOM 2024 C CA . GLY B 2 51 ? -32.898 -21.627 -27.065 1.00 26.56 51 GLY H CA 1
ATOM 2025 C C . GLY B 2 51 ? -33.720 -21.263 -28.284 1.00 27.06 51 GLY H C 1
ATOM 2026 O O . GLY B 2 51 ? -34.504 -20.315 -28.291 1.00 27.07 51 GLY H O 1
ATOM 2027 N N . ARG B 2 52 ? -33.531 -22.058 -29.341 1.00 27.68 52 ARG H N 1
ATOM 2028 C CA . ARG B 2 52 ? -34.138 -21.743 -30.631 1.00 28.54 52 ARG H CA 1
ATOM 2029 C C . ARG B 2 52 ? -35.649 -21.590 -30.518 1.00 28.94 52 ARG H C 1
ATOM 2030 O O . ARG B 2 52 ? -36.226 -20.635 -31.045 1.00 29.84 52 ARG H O 1
ATOM 2038 N N . SER B 2 53 ? -36.305 -22.502 -29.807 1.00 32.19 53 SER H N 1
ATOM 2039 C CA . SER B 2 53 ? -37.757 -22.472 -29.724 1.00 33.75 53 SER H CA 1
ATOM 2040 C C . SER B 2 53 ? -38.281 -21.712 -28.515 1.00 36.59 53 SER H C 1
ATOM 2041 O O . SER B 2 53 ? -39.502 -21.645 -28.337 1.00 39.07 53 SER H O 1
ATOM 2044 N N . GLY B 2 54 ? -37.407 -21.144 -27.678 1.00 27.73 54 GLY H N 1
ATOM 2045 C CA . GLY B 2 54 ? -37.844 -20.308 -26.579 1.00 28.40 54 GLY H CA 1
ATOM 2046 C C . GLY B 2 54 ? -37.608 -20.858 -25.190 1.00 26.81 54 GLY H C 1
ATOM 2047 O O . GLY B 2 54 ? -37.858 -20.129 -24.221 1.00 27.60 54 GLY H O 1
ATOM 2048 N N . SER B 2 55 ? -37.156 -22.102 -25.040 1.00 29.77 55 SER H N 1
ATOM 2049 C CA . SER B 2 55 ? -36.829 -22.592 -23.707 1.00 29.83 55 SER H CA 1
ATOM 2050 C C . SER B 2 55 ? -35.610 -21.852 -23.169 1.00 28.85 55 SER H C 1
ATOM 2051 O O . SER B 2 55 ? -34.787 -21.336 -23.926 1.00 29.55 55 SER H O 1
ATOM 2054 N N . THR B 2 56 ? -35.510 -21.787 -21.842 1.00 27.73 56 THR H N 1
ATOM 2055 C CA . THR B 2 56 ? -34.474 -20.990 -21.195 1.00 26.88 56 THR H CA 1
ATOM 2056 C C . THR B 2 56 ? -33.694 -21.806 -20.173 1.00 26.88 56 THR H C 1
ATOM 2057 O O . THR B 2 56 ? -34.189 -22.791 -19.609 1.00 28.49 56 THR H O 1
ATOM 2061 N N . ASN B 2 57 ? -32.452 -21.380 -19.948 1.00 26.70 57 ASN H N 1
ATOM 2062 C CA . ASN B 2 57 ? -31.635 -21.933 -18.878 1.00 27.00 57 ASN H CA 1
ATOM 2063 C C . ASN B 2 57 ? -30.771 -20.812 -18.325 1.00 26.59 57 ASN H C 1
ATOM 2064 O O . ASN B 2 57 ? -30.479 -19.836 -19.028 1.00 26.58 57 ASN H O 1
ATOM 2069 N N . TYR B 2 58 ? -30.355 -20.961 -17.063 1.00 25.64 58 TYR H N 1
ATOM 2070 C CA . TYR B 2 58 ? -29.666 -19.892 -16.347 1.00 24.64 58 TYR H CA 1
ATOM 2071 C C . TYR B 2 58 ? -28.535 -20.446 -15.493 1.00 25.52 58 TYR H C 1
ATOM 2072 O O . TYR B 2 58 ? -28.476 -21.637 -15.184 1.00 25.91 58 TYR H O 1
ATOM 2081 N N . ALA B 2 59 ? -27.619 -19.558 -15.124 1.00 27.28 59 ALA H N 1
ATOM 2082 C CA . ALA B 2 59 ? -26.527 -19.954 -14.251 1.00 27.46 59 ALA H CA 1
ATOM 2083 C C . ALA B 2 59 ? -27.078 -20.289 -12.876 1.00 28.58 59 ALA H C 1
ATOM 2084 O O . ALA B 2 59 ? -28.020 -19.644 -12.403 1.00 28.83 59 ALA H O 1
ATOM 2086 N N . SER B 2 60 ? -26.461 -21.284 -12.231 1.00 29.20 60 SER H N 1
ATOM 2087 C CA . SER B 2 60 ? -26.865 -21.666 -10.884 1.00 33.04 60 SER H CA 1
ATOM 2088 C C . SER B 2 60 ? -26.814 -20.479 -9.937 1.00 31.51 60 SER H C 1
ATOM 2089 O O . SER B 2 60 ? -27.663 -20.341 -9.058 1.00 33.28 60 SER H O 1
ATOM 2092 N N . TRP B 2 61 ? -25.838 -19.594 -10.111 1.00 31.87 61 TRP H N 1
ATOM 2093 C CA . TRP B 2 61 ? -25.705 -18.481 -9.182 1.00 33.50 61 TRP H CA 1
ATOM 2094 C C . TRP B 2 61 ? -26.816 -17.447 -9.324 1.00 33.27 61 TRP H C 1
ATOM 2095 O O . TRP B 2 61 ? -27.000 -16.640 -8.407 1.00 33.22 61 TRP H O 1
ATOM 2106 N N . ALA B 2 62 ? -27.567 -17.470 -10.417 1.00 29.20 62 ALA H N 1
ATOM 2107 C CA . ALA B 2 62 ? -28.562 -16.403 -10.681 1.00 29.12 62 ALA H CA 1
ATOM 2108 C C . ALA B 2 62 ? -29.775 -16.485 -9.750 1.00 30.93 62 ALA H C 1
ATOM 2109 O O . ALA B 2 62 ? -30.418 -15.452 -9.544 1.00 31.11 62 ALA H O 1
ATOM 2111 N N . LYS B 2 63 ? -30.095 -17.676 -9.261 1.00 31.10 63 LYS H N 1
ATOM 2112 C CA . LYS B 2 63 ? -31.202 -17.851 -8.287 1.00 33.76 63 LYS H CA 1
ATOM 2113 C C . LYS B 2 63 ? -32.507 -17.206 -8.786 1.00 31.60 63 LYS H C 1
ATOM 2114 O O . LYS B 2 63 ? -33.163 -16.534 -7.990 1.00 31.48 63 LYS H O 1
ATOM 2120 N N . GLY B 2 64 ? -32.876 -17.439 -10.041 1.00 34.54 64 GLY H N 1
ATOM 2121 C CA . GLY B 2 64 ? -34.173 -16.975 -10.568 1.00 35.83 64 GLY H CA 1
ATOM 2122 C C . GLY B 2 64 ? -34.330 -15.479 -10.704 1.00 35.67 64 GLY H C 1
ATOM 2123 O O . GLY B 2 64 ? -35.451 -15.047 -10.981 1.00 38.83 64 GLY H O 1
ATOM 2124 N N . ARG B 2 65 ? -33.261 -14.719 -10.522 1.00 29.04 65 ARG H N 1
ATOM 2125 C CA . ARG B 2 65 ? -33.343 -13.266 -10.578 1.00 29.66 65 ARG H CA 1
ATOM 2126 C C . ARG B 2 65 ? -33.281 -12.714 -11.992 1.00 30.98 65 ARG H C 1
ATOM 2127 O O . ARG B 2 65 ? -33.522 -11.518 -12.182 1.00 30.02 65 ARG H O 1
ATOM 2135 N N . PHE B 2 66 ? -32.990 -13.548 -12.976 1.00 31.16 66 PHE H N 1
ATOM 2136 C CA . PHE B 2 66 ? -32.890 -13.127 -14.361 1.00 28.18 66 PHE H CA 1
ATOM 2137 C C . PHE B 2 66 ? -33.861 -13.928 -15.210 1.00 29.99 66 PHE H C 1
ATOM 2138 O O . PHE B 2 66 ? -33.973 -15.151 -15.054 1.00 30.78 66 PHE H O 1
ATOM 2146 N N . THR B 2 67 ? -34.562 -13.227 -16.097 1.00 27.88 67 THR H N 1
ATOM 2147 C CA . THR B 2 67 ? -35.485 -13.836 -17.050 1.00 28.45 67 THR H CA 1
ATOM 2148 C C . THR B 2 67 ? -35.159 -13.352 -18.454 1.00 28.72 67 THR H C 1
ATOM 2149 O O . THR B 2 67 ? -35.161 -12.149 -18.715 1.00 28.39 67 THR H O 1
ATOM 2153 N N . ILE B 2 68 ? -34.893 -14.277 -19.352 1.00 27.53 68 ILE H N 1
ATOM 2154 C CA . ILE B 2 68 ? -34.664 -13.966 -20.756 1.00 26.00 68 ILE H CA 1
ATOM 2155 C C . ILE B 2 68 ? -35.910 -14.291 -21.551 1.00 27.94 68 ILE H C 1
ATOM 2156 O O . ILE B 2 68 ? -36.566 -15.313 -21.310 1.00 29.18 68 ILE H O 1
ATOM 2161 N N . SER B 2 69 ? -36.251 -13.414 -22.486 1.00 27.15 69 SER H N 1
ATOM 2162 C CA . SER B 2 69 ? -37.359 -13.690 -23.394 1.00 29.03 69 SER H CA 1
ATOM 2163 C C . SER B 2 69 ? -36.991 -13.122 -24.752 1.00 29.52 69 SER H C 1
ATOM 2164 O O . SER B 2 69 ? -36.022 -12.382 -24.876 1.00 27.41 69 SER H O 1
ATOM 2167 N N . LYS B 2 70 ? -37.742 -13.478 -25.792 1.00 28.38 70 LYS H N 1
ATOM 2168 C CA . LYS B 2 70 ? -37.396 -12.914 -27.087 1.00 27.47 70 LYS H CA 1
ATOM 2169 C C . LYS B 2 70 ? -38.648 -12.688 -27.913 1.00 28.57 70 LYS H C 1
ATOM 2170 O O . LYS B 2 70 ? -39.709 -13.265 -27.651 1.00 30.61 70 LYS H O 1
ATOM 2176 N N . THR B 2 71 ? -38.502 -11.809 -28.902 1.00 30.46 71 THR H N 1
ATOM 2177 C CA . THR B 2 71 ? -39.437 -11.561 -29.993 1.00 31.63 71 THR H CA 1
ATOM 2178 C C . THR B 2 71 ? -38.738 -11.928 -31.302 1.00 33.54 71 THR H C 1
ATOM 2179 O O . THR B 2 71 ? -37.684 -12.563 -31.303 1.00 32.08 71 THR H O 1
ATOM 2183 N N . SER B 2 72 ? -39.338 -11.538 -32.433 1.00 36.28 72 SER H N 1
ATOM 2184 C CA . SER B 2 72 ? -38.665 -11.796 -33.699 1.00 37.97 72 SER H CA 1
ATOM 2185 C C . SER B 2 72 ? -37.496 -10.850 -33.954 1.00 37.49 72 SER H C 1
ATOM 2186 O O . SER B 2 72 ? -36.692 -11.126 -34.848 1.00 38.24 72 SER H O 1
ATOM 2189 N N . THR B 2 73 ? -37.372 -9.752 -33.197 1.00 31.45 73 THR H N 1
ATOM 2190 C CA . THR B 2 73 ? -36.286 -8.806 -33.411 1.00 31.77 73 THR H CA 1
ATOM 2191 C C . THR B 2 73 ? -35.499 -8.460 -32.156 1.00 31.19 73 THR H C 1
ATOM 2192 O O . THR B 2 73 ? -34.517 -7.716 -32.265 1.00 30.54 73 THR H O 1
ATOM 2196 N N . THR B 2 74 ? -35.899 -8.942 -30.978 1.00 27.77 74 THR H N 1
ATOM 2197 C CA . THR B 2 74 ? -35.242 -8.537 -29.738 1.00 26.84 74 THR H CA 1
ATOM 2198 C C . THR B 2 74 ? -35.100 -9.725 -28.795 1.00 26.55 74 THR H C 1
ATOM 2199 O O . THR B 2 74 ? -35.852 -10.701 -28.859 1.00 25.98 74 THR H O 1
ATOM 2203 N N . VAL B 2 75 ? -34.124 -9.610 -27.897 1.00 26.57 75 VAL H N 1
ATOM 2204 C CA . VAL B 2 75 ? -33.963 -10.510 -26.761 1.00 25.24 75 VAL H CA 1
ATOM 2205 C C . VAL B 2 75 ? -33.861 -9.658 -25.504 1.00 27.37 75 VAL H C 1
ATOM 2206 O O . VAL B 2 75 ? -33.013 -8.773 -25.427 1.00 28.18 75 VAL H O 1
ATOM 2210 N N . ASP B 2 76 ? -34.726 -9.904 -24.530 1.00 27.40 76 ASP H N 1
ATOM 2211 C CA . ASP B 2 76 ? -34.746 -9.128 -23.302 1.00 27.33 76 ASP H CA 1
ATOM 2212 C C . ASP B 2 76 ? -34.075 -9.901 -22.180 1.00 26.76 76 ASP H C 1
ATOM 2213 O O . ASP B 2 76 ? -34.151 -11.135 -22.115 1.00 27.47 76 ASP H O 1
ATOM 2218 N N . LEU B 2 77 ? -33.456 -9.142 -21.269 1.00 25.42 77 LEU H N 1
ATOM 2219 C CA . LEU B 2 77 ? -32.995 -9.637 -19.976 1.00 24.75 77 LEU H CA 1
ATOM 2220 C C . LEU B 2 77 ? -33.678 -8.819 -18.889 1.00 26.83 77 LEU H C 1
ATOM 2221 O O . LEU B 2 77 ? -33.409 -7.625 -18.756 1.00 27.04 77 LEU H O 1
ATOM 2226 N N . LYS B 2 78 ? -34.549 -9.446 -18.103 1.00 26.98 78 LYS H N 1
ATOM 2227 C CA . LYS B 2 78 ? -35.176 -8.776 -16.974 1.00 27.15 78 LYS H CA 1
ATOM 2228 C C . LYS B 2 78 ? -34.512 -9.218 -15.678 1.00 28.38 78 LYS H C 1
ATOM 2229 O O . LYS B 2 78 ? -34.439 -10.413 -15.387 1.00 28.14 78 LYS H O 1
ATOM 2235 N N . MET B 2 79 ? -34.050 -8.249 -14.896 1.00 30.99 79 MET H N 1
ATOM 2236 C CA . MET B 2 79 ? -33.374 -8.488 -13.630 1.00 32.39 79 MET H CA 1
ATOM 2237 C C . MET B 2 79 ? -34.291 -8.001 -12.513 1.00 32.35 79 MET H C 1
ATOM 2238 O O . MET B 2 79 ? -34.757 -6.856 -12.556 1.00 32.29 79 MET H O 1
ATOM 2243 N N . THR B 2 80 ? -34.607 -8.877 -11.550 1.00 43.63 80 THR H N 1
ATOM 2244 C CA . THR B 2 80 ? -35.744 -8.565 -10.671 1.00 51.36 80 THR H CA 1
ATOM 2245 C C . THR B 2 80 ? -35.388 -7.999 -9.300 1.00 57.60 80 THR H C 1
ATOM 2246 O O . THR B 2 80 ? -36.074 -7.079 -8.839 1.00 67.02 80 THR H O 1
ATOM 2250 N N . SER B 2 81 ? -34.372 -8.513 -8.605 1.00 44.64 81 SER H N 1
ATOM 2251 C CA . SER B 2 81 ? -33.985 -7.980 -7.296 1.00 42.21 81 SER H CA 1
ATOM 2252 C C . SER B 2 81 ? -32.514 -7.576 -7.343 1.00 38.48 81 SER H C 1
ATOM 2253 O O . SER B 2 81 ? -31.675 -8.164 -6.645 1.00 38.54 81 SER H O 1
ATOM 2256 N N . PRO B 2 82 ? -32.172 -6.561 -8.138 1.00 35.99 82 PRO H N 1
ATOM 2257 C CA . PRO B 2 82 ? -30.757 -6.213 -8.300 1.00 34.98 82 PRO H CA 1
ATOM 2258 C C . PRO B 2 82 ? -30.159 -5.731 -6.991 1.00 35.98 82 PRO H C 1
ATOM 2259 O O . PRO B 2 82 ? -30.829 -5.109 -6.161 1.00 34.97 82 PRO H O 1
ATOM 2263 N N . THR B 2 83 ? -28.887 -6.053 -6.806 1.00 32.48 83 THR H N 1
ATOM 2264 C CA . THR B 2 83 ? -28.071 -5.560 -5.708 1.00 33.42 83 THR H CA 1
ATOM 2265 C C . THR B 2 83 ? -26.838 -4.886 -6.293 1.00 33.97 83 THR H C 1
ATOM 2266 O O . THR B 2 83 ? -26.599 -4.946 -7.499 1.00 30.95 83 THR H O 1
ATOM 2270 N N . THR B 2 84 ? -26.044 -4.242 -5.428 1.00 33.67 84 THR H N 1
ATOM 2271 C CA . THR B 2 84 ? -24.844 -3.558 -5.898 1.00 32.94 84 THR H CA 1
ATOM 2272 C C . THR B 2 84 ? -23.890 -4.516 -6.600 1.00 32.49 84 THR H C 1
ATOM 2273 O O . THR B 2 84 ? -23.115 -4.092 -7.462 1.00 33.32 84 THR H O 1
ATOM 2277 N N . GLU B 2 85 ? -23.931 -5.803 -6.261 1.00 31.62 85 GLU H N 1
ATOM 2278 C CA . GLU B 2 85 ? -23.060 -6.758 -6.936 1.00 33.41 85 GLU H CA 1
ATOM 2279 C C . GLU B 2 85 ? -23.508 -7.063 -8.361 1.00 30.51 85 GLU H C 1
ATOM 2280 O O . GLU B 2 85 ? -22.832 -7.835 -9.057 1.00 32.29 85 GLU H O 1
ATOM 2286 N N . ASP B 2 86 ? -24.617 -6.493 -8.814 1.00 26.38 86 ASP H N 1
ATOM 2287 C CA . ASP B 2 86 ? -25.040 -6.681 -10.194 1.00 26.69 86 ASP H CA 1
ATOM 2288 C C . ASP B 2 86 ? -24.578 -5.554 -11.105 1.00 25.69 86 ASP H C 1
ATOM 2289 O O . ASP B 2 86 ? -24.914 -5.562 -12.289 1.00 25.36 86 ASP H O 1
ATOM 2294 N N . THR B 2 87 ? -23.832 -4.584 -10.581 1.00 24.75 87 THR H N 1
ATOM 2295 C CA . THR B 2 87 ? -23.269 -3.528 -11.412 1.00 24.37 87 THR H CA 1
ATOM 2296 C C . THR B 2 87 ? -22.248 -4.118 -12.378 1.00 23.86 87 THR H C 1
ATOM 2297 O O . THR B 2 87 ? -21.300 -4.789 -11.952 1.00 25.11 87 THR H O 1
ATOM 2301 N N . ALA B 2 88 ? -22.445 -3.872 -13.670 1.00 23.46 88 ALA H N 1
ATOM 2302 C CA . ALA B 2 88 ? -21.632 -4.527 -14.699 1.00 23.37 88 ALA H CA 1
ATOM 2303 C C . ALA B 2 88 ? -22.053 -4.017 -16.069 1.00 22.73 88 ALA H C 1
ATOM 2304 O O . ALA B 2 88 ? -23.110 -3.395 -16.228 1.00 23.80 88 ALA H O 1
ATOM 2306 N N . THR B 2 89 ? -21.225 -4.320 -17.075 1.00 23.90 89 THR H N 1
ATOM 2307 C CA . THR B 2 89 ? -21.659 -4.209 -18.460 1.00 23.44 89 THR H CA 1
ATOM 2308 C C . THR B 2 89 ? -22.265 -5.545 -18.879 1.00 24.03 89 THR H C 1
ATOM 2309 O O . THR B 2 89 ? -21.685 -6.604 -18.628 1.00 23.92 89 THR H O 1
ATOM 2313 N N . TYR B 2 90 ? -23.437 -5.488 -19.486 1.00 23.17 90 TYR H N 1
ATOM 2314 C CA . TYR B 2 90 ? -24.171 -6.665 -19.906 1.00 22.86 90 TYR H CA 1
ATOM 2315 C C . TYR B 2 90 ? -24.112 -6.745 -21.424 1.00 22.26 90 TYR H C 1
ATOM 2316 O O . TYR B 2 90 ? -24.406 -5.753 -22.113 1.00 23.37 90 TYR H O 1
ATOM 2325 N N . PHE B 2 91 ? -23.746 -7.925 -21.931 1.00 22.95 91 PHE H N 1
ATOM 2326 C CA . PHE B 2 91 ? -23.610 -8.220 -23.351 1.00 22.21 91 PHE H CA 1
ATOM 2327 C C . PHE B 2 91 ? -24.627 -9.269 -23.765 1.00 22.27 91 PHE H C 1
ATOM 2328 O O . PHE B 2 91 ? -24.839 -10.268 -23.061 1.00 22.80 91 PHE H O 1
ATOM 2336 N N . CYS B 2 92 ? -25.212 -9.076 -24.931 1.00 24.96 92 CYS H N 1
ATOM 2337 C CA . CYS B 2 92 ? -25.895 -10.173 -25.592 1.00 26.73 92 CYS H CA 1
ATOM 2338 C C . CYS B 2 92 ? -25.023 -10.713 -26.721 1.00 26.40 92 CYS H C 1
ATOM 2339 O O . CYS B 2 92 ? -24.201 -9.993 -27.302 1.00 26.51 92 CYS H O 1
ATOM 2342 N N . ALA B 2 93 ? -25.151 -12.013 -26.973 1.00 22.83 93 ALA H N 1
ATOM 2343 C CA . ALA B 2 93 ? -24.290 -12.688 -27.937 1.00 22.31 93 ALA H CA 1
ATOM 2344 C C . ALA B 2 93 ? -25.103 -13.725 -28.685 1.00 23.33 93 ALA H C 1
ATOM 2345 O O . ALA B 2 93 ? -26.040 -14.318 -28.133 1.00 22.35 93 ALA H O 1
ATOM 2347 N N . ARG B 2 94 ? -24.727 -13.953 -29.941 1.00 22.80 94 ARG H N 1
ATOM 2348 C CA . ARG B 2 94 ? -25.392 -14.972 -30.744 1.00 23.00 94 ARG H CA 1
ATOM 2349 C C . ARG B 2 94 ? -24.656 -16.294 -30.586 1.00 24.09 94 ARG H C 1
ATOM 2350 O O . ARG B 2 94 ? -23.435 -16.357 -30.774 1.00 24.60 94 ARG H O 1
ATOM 2358 N N . GLY B 2 95 ? -25.411 -17.349 -30.261 1.00 24.07 95 GLY H N 1
ATOM 2359 C CA . GLY B 2 95 ? -24.850 -18.676 -30.115 1.00 24.76 95 GLY H CA 1
ATOM 2360 C C . GLY B 2 95 ? -25.253 -19.346 -28.814 1.00 23.96 95 GLY H C 1
ATOM 2361 O O . GLY B 2 95 ? -25.619 -18.667 -27.845 1.00 23.80 95 GLY H O 1
ATOM 2362 N N . GLY B 2 96 ? -25.229 -20.683 -28.804 1.00 25.20 96 GLY H N 1
ATOM 2363 C CA . GLY B 2 96 ? -25.428 -21.457 -27.588 1.00 25.52 96 GLY H CA 1
ATOM 2364 C C . GLY B 2 96 ? -24.179 -22.179 -27.111 1.00 24.60 96 GLY H C 1
ATOM 2365 O O . GLY B 2 96 ? -23.826 -22.081 -25.935 1.00 26.15 96 GLY H O 1
ATOM 2366 N N . SER B 2 97 ? -23.474 -22.869 -28.023 1.00 24.35 97 SER H N 1
ATOM 2367 C CA . SER B 2 97 ? -22.199 -23.503 -27.686 1.00 25.30 97 SER H CA 1
ATOM 2368 C C . SER B 2 97 ? -21.069 -22.496 -27.622 1.00 25.75 97 SER H C 1
ATOM 2369 O O . SER B 2 97 ? -20.200 -22.581 -26.745 1.00 25.32 97 SER H O 1
ATOM 2372 N N . TYR B 2 98 ? -21.046 -21.564 -28.570 1.00 25.73 98 TYR H N 1
ATOM 2373 C CA . TYR B 2 98 ? -19.996 -20.557 -28.670 1.00 24.17 98 TYR H CA 1
ATOM 2374 C C . TYR B 2 98 ? -20.608 -19.317 -29.304 1.00 24.11 98 TYR H C 1
ATOM 2375 O O . TYR B 2 98 ? -21.708 -19.370 -29.863 1.00 24.96 98 TYR H O 1
ATOM 2384 N N . TYR B 2 99 ? -19.902 -18.192 -29.185 1.00 24.42 99 TYR H N 1
ATOM 2385 C CA . TYR B 2 99 ? -20.464 -16.865 -29.445 1.00 25.18 99 TYR H CA 1
ATOM 2386 C C . TYR B 2 99 ? -19.702 -16.190 -30.569 1.00 34.10 99 TYR H C 1
ATOM 2387 O O . TYR B 2 99 ? -18.553 -15.777 -30.389 1.00 48.89 99 TYR H O 1
ATOM 2396 N N . ASP B 2 100 ? -20.359 -16.050 -31.718 1.00 31.94 100 ASP H N 1
ATOM 2397 C CA . ASP B 2 100 ? -19.697 -15.462 -32.868 1.00 29.47 100 ASP H CA 1
ATOM 2398 C C . ASP B 2 100 ? -20.019 -13.985 -33.073 1.00 31.59 100 ASP H C 1
ATOM 2399 O O . ASP B 2 100 ? -19.175 -13.259 -33.613 1.00 34.60 100 ASP H O 1
ATOM 2404 N N . LEU B 2 101 ? -21.175 -13.508 -32.614 1.00 24.54 101 LEU H N 1
ATOM 2405 C CA . LEU B 2 101 ? -21.585 -12.114 -32.743 1.00 25.98 101 LEU H CA 1
ATOM 2406 C C . LEU B 2 101 ? -21.912 -11.579 -31.361 1.00 25.11 101 LEU H C 1
ATOM 2407 O O . LEU B 2 101 ? -22.533 -12.278 -30.550 1.00 24.43 101 LEU H O 1
ATOM 2412 N N . TRP B 2 102 ? -21.482 -10.338 -31.094 1.00 24.80 102 TRP H N 1
ATOM 2413 C CA . TRP B 2 102 ? -21.652 -9.683 -29.807 1.00 24.55 102 TRP H CA 1
ATOM 2414 C C . TRP B 2 102 ? -22.174 -8.267 -29.995 1.00 25.03 102 TRP H C 1
ATOM 2415 O O . TRP B 2 102 ? -21.811 -7.582 -30.951 1.00 26.49 102 TRP H O 1
ATOM 2426 N N . GLY B 2 103 ? -22.997 -7.808 -29.040 1.00 26.82 103 GLY H N 1
ATOM 2427 C CA . GLY B 2 103 ? -23.272 -6.391 -28.948 1.00 26.87 103 GLY H CA 1
ATOM 2428 C C . GLY B 2 103 ? -22.103 -5.651 -28.311 1.00 26.71 103 GLY H C 1
ATOM 2429 O O . GLY B 2 103 ? -21.117 -6.245 -27.873 1.00 27.48 103 GLY H O 1
ATOM 2430 N N . GLN B 2 104 ? -22.221 -4.323 -28.260 1.00 25.82 104 GLN H N 1
ATOM 2431 C CA . GLN B 2 104 ? -21.196 -3.482 -27.642 1.00 25.53 104 GLN H CA 1
ATOM 2432 C C . GLN B 2 104 ? -21.299 -3.439 -26.121 1.00 24.54 104 GLN H C 1
ATOM 2433 O O . GLN B 2 104 ? -20.352 -2.985 -25.452 1.00 24.82 104 GLN H O 1
ATOM 2439 N N . GLY B 2 105 ? -22.411 -3.894 -25.561 1.00 25.73 105 GLY H N 1
ATOM 2440 C CA . GLY B 2 105 ? -22.689 -3.924 -24.131 1.00 25.11 105 GLY H CA 1
ATOM 2441 C C . GLY B 2 105 ? -23.463 -2.704 -23.664 1.00 25.38 105 GLY H C 1
ATOM 2442 O O . GLY B 2 105 ? -23.428 -1.632 -24.270 1.00 27.74 105 GLY H O 1
ATOM 2443 N N . THR B 2 106 ? -24.183 -2.876 -22.563 1.00 23.11 106 THR H N 1
ATOM 2444 C CA . THR B 2 106 ? -24.892 -1.776 -21.924 1.00 24.04 106 THR H CA 1
ATOM 2445 C C . THR B 2 106 ? -24.596 -1.808 -20.431 1.00 24.92 106 THR H C 1
ATOM 2446 O O . THR B 2 106 ? -24.486 -2.879 -19.832 1.00 23.53 106 THR H O 1
ATOM 2450 N N . LEU B 2 107 ? -24.421 -0.639 -19.826 1.00 26.53 107 LEU H N 1
ATOM 2451 C CA . LEU B 2 107 ? -23.862 -0.585 -18.482 1.00 26.69 107 LEU H CA 1
ATOM 2452 C C . LEU B 2 107 ? -24.984 -0.383 -17.467 1.00 26.60 107 LEU H C 1
ATOM 2453 O O . LEU B 2 107 ? -25.721 0.608 -17.535 1.00 26.67 107 LEU H O 1
ATOM 2458 N N . VAL B 2 108 ? -25.093 -1.309 -16.517 1.00 26.25 108 VAL H N 1
ATOM 2459 C CA . VAL B 2 108 ? -26.067 -1.244 -15.434 1.00 25.00 108 VAL H CA 1
ATOM 2460 C C . VAL B 2 108 ? -25.318 -0.872 -14.159 1.00 25.39 108 VAL H C 1
ATOM 2461 O O . VAL B 2 108 ? -24.267 -1.455 -13.860 1.00 25.06 108 VAL H O 1
ATOM 2465 N N . THR B 2 109 ? -25.856 0.105 -13.413 1.00 25.36 109 THR H N 1
ATOM 2466 C CA . THR B 2 109 ? -25.316 0.532 -12.129 1.00 25.53 109 THR H CA 1
ATOM 2467 C C . THR B 2 109 ? -26.412 0.376 -11.092 1.00 26.31 109 THR H C 1
ATOM 2468 O O . THR B 2 109 ? -27.518 0.896 -11.272 1.00 28.01 109 THR H O 1
ATOM 2472 N N . VAL B 2 110 ? -26.123 -0.357 -10.026 1.00 25.55 110 VAL H N 1
ATOM 2473 C CA . VAL B 2 110 ? -27.087 -0.547 -8.950 1.00 26.13 110 VAL H CA 1
A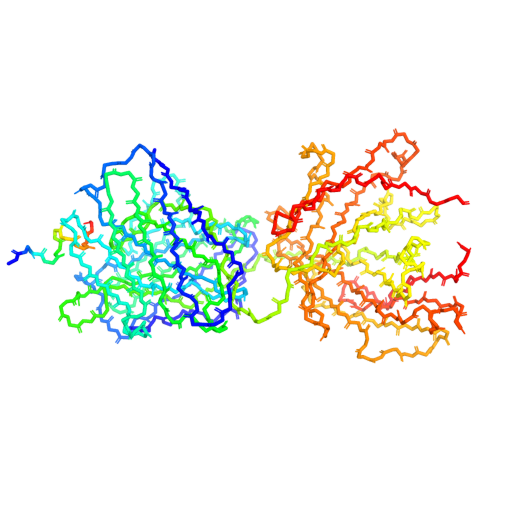TOM 2474 C C . VAL B 2 110 ? -26.524 0.168 -7.731 1.00 26.15 110 VAL H C 1
ATOM 2475 O O . VAL B 2 110 ? -25.500 -0.244 -7.174 1.00 26.43 110 VAL H O 1
ATOM 2479 N N . SER B 2 111 ? -27.187 1.247 -7.317 1.00 26.24 111 SER H N 1
ATOM 2480 C CA . SER B 2 111 ? -26.660 2.094 -6.260 1.00 27.53 111 SER H CA 1
ATOM 2481 C C . SER B 2 111 ? -27.775 2.991 -5.758 1.00 26.45 111 SER H C 1
ATOM 2482 O O . SER B 2 111 ? -28.715 3.303 -6.496 1.00 27.69 111 SER H O 1
ATOM 2485 N N . SER B 2 112 ? -27.659 3.408 -4.501 1.00 28.09 112 SER H N 1
ATOM 2486 C CA . SER B 2 112 ? -28.584 4.378 -3.944 1.00 28.71 112 SER H CA 1
ATOM 2487 C C . SER B 2 112 ? -28.145 5.814 -4.190 1.00 30.53 112 SER H C 1
ATOM 2488 O O . SER B 2 112 ? -28.903 6.736 -3.869 1.00 30.78 112 SER H O 1
ATOM 2491 N N . ALA B 2 113 ? -26.959 6.026 -4.762 1.00 29.69 113 ALA H N 1
ATOM 2492 C CA . ALA B 2 113 ? -26.454 7.375 -4.982 1.00 29.71 113 ALA H CA 1
ATOM 2493 C C . ALA B 2 113 ? -27.192 8.053 -6.136 1.00 30.20 113 ALA H C 1
ATOM 2494 O O . ALA B 2 113 ? -27.841 7.410 -6.962 1.00 30.99 113 ALA H O 1
ATOM 2496 N N . SER B 2 114 ? -27.081 9.375 -6.185 1.00 30.60 114 SER H N 1
ATOM 2497 C CA . SER B 2 114 ? -27.787 10.190 -7.167 1.00 29.65 114 SER H CA 1
ATOM 2498 C C . SER B 2 114 ? -26.945 10.405 -8.420 1.00 29.73 114 SER H C 1
ATOM 2499 O O . SER B 2 114 ? -25.718 10.443 -8.358 1.00 29.84 114 SER H O 1
ATOM 2502 N N . THR B 2 115 ? -27.631 10.595 -9.553 1.00 30.70 115 THR H N 1
ATOM 2503 C CA . THR B 2 115 ? -26.968 11.036 -10.779 1.00 31.89 115 THR H CA 1
ATOM 2504 C C . THR B 2 115 ? -26.330 12.409 -10.592 1.00 32.77 115 THR H C 1
ATOM 2505 O O . THR B 2 115 ? -26.940 13.316 -10.022 1.00 33.28 115 THR H O 1
ATOM 2509 N N . LYS B 2 116 ? -25.090 12.555 -11.061 1.00 32.14 116 LYS H N 1
ATOM 2510 C CA . LYS B 2 116 ? -24.414 13.849 -11.071 1.00 33.06 116 LYS H CA 1
ATOM 2511 C C . LYS B 2 116 ? -23.605 13.988 -12.352 1.00 32.92 116 LYS H C 1
ATOM 2512 O O . LYS B 2 116 ? -22.844 13.082 -12.709 1.00 30.78 116 LYS H O 1
ATOM 2518 N N . GLY B 2 117 ? -23.772 15.120 -13.039 1.00 33.16 117 GLY H N 1
ATOM 2519 C CA . GLY B 2 117 ? -22.999 15.411 -14.220 1.00 32.45 117 GLY H CA 1
ATOM 2520 C C . GLY B 2 117 ? -21.633 15.963 -13.874 1.00 32.56 117 GLY H C 1
ATOM 2521 O O . GLY B 2 117 ? -21.426 16.563 -12.814 1.00 34.34 117 GLY H O 1
ATOM 2522 N N . PRO B 2 118 ? -20.668 15.760 -14.764 1.00 31.79 118 PRO H N 1
ATOM 2523 C CA . PRO B 2 118 ? -19.293 16.153 -14.467 1.00 31.81 118 PRO H CA 1
ATOM 2524 C C . PRO B 2 118 ? -19.068 17.637 -14.708 1.00 32.01 118 PRO H C 1
ATOM 2525 O O . PRO B 2 118 ? -19.812 18.301 -15.430 1.00 34.46 118 PRO H O 1
ATOM 2529 N N . SER B 2 119 ? -18.005 18.140 -14.087 1.00 33.86 119 SER H N 1
ATOM 2530 C CA . SER B 2 119 ? -17.367 19.374 -14.529 1.00 32.93 119 SER H CA 1
ATOM 2531 C C . SER B 2 119 ? -16.164 19.013 -15.389 1.00 34.01 119 SER H C 1
ATOM 2532 O O . SER B 2 119 ? -15.528 17.984 -15.178 1.00 35.67 119 SER H O 1
ATOM 2535 N N . VAL B 2 120 ? -15.873 19.844 -16.385 1.00 31.17 120 VAL H N 1
ATOM 2536 C CA . VAL B 2 120 ? -14.769 19.594 -17.309 1.00 30.24 120 VAL H CA 1
ATOM 2537 C C . VAL B 2 120 ? -13.765 20.733 -17.180 1.00 31.67 120 VAL H C 1
ATOM 2538 O O . VAL B 2 120 ? -14.111 21.908 -17.378 1.00 32.38 120 VAL H O 1
ATOM 2542 N N . PHE B 2 121 ? -12.527 20.391 -16.830 1.00 27.13 121 PHE H N 1
ATOM 2543 C CA . PHE B 2 121 ? -11.474 21.370 -16.616 1.00 28.84 121 PHE H CA 1
ATOM 2544 C C . PHE B 2 121 ? -10.300 21.108 -17.547 1.00 30.18 121 PHE H C 1
ATOM 2545 O O . PHE B 2 121 ? -9.985 19.958 -17.851 1.00 30.33 121 PHE H O 1
ATOM 2553 N N . PRO B 2 122 ? -9.621 22.151 -18.001 1.00 29.55 122 PRO H N 1
ATOM 2554 C CA . PRO B 2 122 ? -8.476 21.952 -18.892 1.00 31.79 122 PRO H CA 1
ATOM 2555 C C . PRO B 2 122 ? -7.237 21.503 -18.137 1.00 34.07 122 PRO H C 1
ATOM 2556 O O . PRO B 2 122 ? -6.990 21.895 -16.994 1.00 34.67 122 PRO H O 1
ATOM 2560 N N . LEU B 2 123 ? -6.454 20.674 -18.806 1.00 28.53 123 LEU H N 1
ATOM 2561 C CA . LEU B 2 123 ? -5.086 20.370 -18.418 1.00 30.92 123 LEU H CA 1
ATOM 2562 C C . LEU B 2 123 ? -4.260 21.098 -19.466 1.00 32.05 123 LEU H C 1
ATOM 2563 O O . LEU B 2 123 ? -4.058 20.584 -20.569 1.00 31.96 123 LEU H O 1
ATOM 2568 N N . ALA B 2 124 ? -3.835 22.310 -19.125 1.00 36.02 124 ALA H N 1
ATOM 2569 C CA . ALA B 2 124 ? -3.322 23.255 -20.108 1.00 36.55 124 ALA H CA 1
ATOM 2570 C C . ALA B 2 124 ? -1.900 22.892 -20.503 1.00 37.82 124 ALA H C 1
ATOM 2571 O O . ALA B 2 124 ? -1.065 22.643 -19.623 1.00 42.15 124 ALA H O 1
ATOM 2573 N N . PRO B 2 125 ? -1.583 22.871 -21.800 1.00 37.01 125 PRO H N 1
ATOM 2574 C CA . PRO B 2 125 ? -0.213 22.573 -22.221 1.00 40.84 125 PRO H CA 1
ATOM 2575 C C . PRO B 2 125 ? 0.737 23.587 -21.613 1.00 50.39 125 PRO H C 1
ATOM 2576 O O . PRO B 2 125 ? 0.477 24.796 -21.626 1.00 45.68 125 PRO H O 1
ATOM 2580 N N . SER B 2 126 ? 1.833 23.080 -21.063 1.00 63.41 126 SER H N 1
ATOM 2581 C CA . SER B 2 126 ? 2.799 23.947 -20.414 1.00 62.26 126 SER H CA 1
ATOM 2582 C C . SER B 2 126 ? 3.328 24.990 -21.386 1.00 70.70 126 SER H C 1
ATOM 2583 O O . SER B 2 126 ? 3.656 24.689 -22.538 1.00 73.62 126 SER H O 1
ATOM 2586 N N . SER B 2 127 ? 3.404 26.231 -20.910 1.00 81.20 127 SER H N 1
ATOM 2587 C CA . SER B 2 127 ? 3.953 27.301 -21.725 1.00 80.33 127 SER H CA 1
ATOM 2588 C C . SER B 2 127 ? 5.446 27.130 -21.951 1.00 87.29 127 SER H C 1
ATOM 2589 O O . SER B 2 127 ? 5.985 27.679 -22.918 1.00 80.99 127 SER H O 1
ATOM 2592 N N . LYS B 2 128 ? 6.128 26.384 -21.075 1.00 97.13 128 LYS H N 1
ATOM 2593 C CA . LYS B 2 128 ? 7.583 26.346 -21.099 1.00 103.75 128 LYS H CA 1
ATOM 2594 C C . LYS B 2 128 ? 8.153 24.960 -20.807 1.00 108.61 128 LYS H C 1
ATOM 2595 O O . LYS B 2 128 ? 9.320 24.859 -20.414 1.00 106.38 128 LYS H O 1
ATOM 2601 N N . SER B 2 129 ? 7.383 23.887 -20.984 1.00 113.34 129 SER H N 1
ATOM 2602 C CA . SER B 2 129 ? 7.854 22.559 -20.597 1.00 112.76 129 SER H CA 1
ATOM 2603 C C . SER B 2 129 ? 7.513 21.549 -21.676 1.00 105.84 129 SER H C 1
ATOM 2604 O O . SER B 2 129 ? 6.349 21.415 -22.065 1.00 109.24 129 SER H O 1
ATOM 2607 N N . THR B 2 130 ? 8.532 20.838 -22.145 1.00 91.61 130 THR H N 1
ATOM 2608 C CA . THR B 2 130 ? 8.386 19.749 -23.093 1.00 83.45 130 THR H CA 1
ATOM 2609 C C . THR B 2 130 ? 9.135 18.533 -22.557 1.00 83.94 130 THR H C 1
ATOM 2610 O O . THR B 2 130 ? 10.013 18.651 -21.697 1.00 74.91 130 THR H O 1
ATOM 2614 N N . SER B 2 131 ? 8.753 17.352 -23.040 1.00 94.52 131 SER H N 1
ATOM 2615 C CA . SER B 2 131 ? 9.448 16.120 -22.684 1.00 98.80 131 SER H CA 1
ATOM 2616 C C . SER B 2 131 ? 9.876 15.361 -23.931 1.00 105.85 131 SER H C 1
ATOM 2617 O O . SER B 2 131 ? 9.624 14.158 -24.042 1.00 106.10 131 SER H O 1
ATOM 2620 N N . GLY B 2 132 ? 10.530 16.041 -24.873 1.00 109.99 132 GLY H N 1
ATOM 2621 C CA . GLY B 2 132 ? 10.844 15.397 -26.139 1.00 107.05 132 GLY H CA 1
ATOM 2622 C C . GLY B 2 132 ? 10.333 16.042 -27.420 1.00 104.07 132 GLY H C 1
ATOM 2623 O O . GLY B 2 132 ? 9.982 15.322 -28.361 1.00 108.28 132 GLY H O 1
ATOM 2624 N N . GLY B 2 133 ? 10.259 17.379 -27.479 1.00 92.29 133 GLY H N 1
ATOM 2625 C CA . GLY B 2 133 ? 9.662 18.057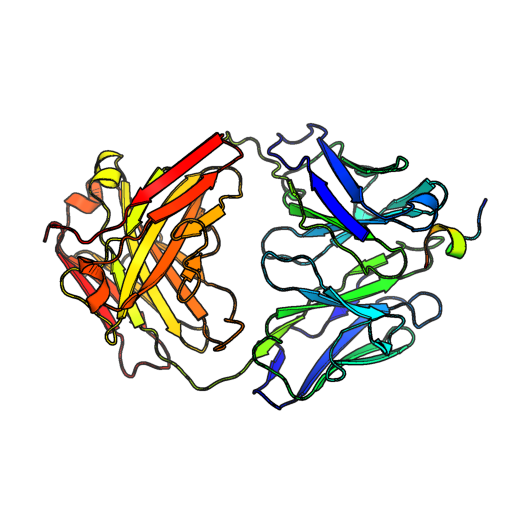 -28.616 1.00 80.16 133 GLY H CA 1
ATOM 2626 C C . GLY B 2 133 ? 8.164 17.942 -28.635 1.00 71.72 133 GLY H C 1
ATOM 2627 O O . GLY B 2 133 ? 7.510 18.492 -29.530 1.00 63.30 133 GLY H O 1
ATOM 2628 N N . THR B 2 134 ? 7.614 17.268 -27.638 1.00 44.40 134 THR H N 1
ATOM 2629 C CA . THR B 2 134 ? 6.211 16.941 -27.520 1.00 43.02 134 THR H CA 1
ATOM 2630 C C . THR B 2 134 ? 5.668 17.699 -26.321 1.00 37.56 134 THR H C 1
ATOM 2631 O O . THR B 2 134 ? 6.328 17.769 -25.279 1.00 39.35 134 THR H O 1
ATOM 2635 N N . ALA B 2 135 ? 4.509 18.309 -26.487 1.00 36.08 135 ALA H N 1
ATOM 2636 C CA . ALA B 2 135 ? 3.755 18.842 -25.370 1.00 35.85 135 ALA H CA 1
ATOM 2637 C C . ALA B 2 135 ? 2.610 17.893 -25.051 1.00 34.55 135 ALA H C 1
ATOM 2638 O O . ALA B 2 135 ? 2.235 17.041 -25.860 1.00 34.82 135 ALA H O 1
ATOM 2640 N N . ALA B 2 136 ? 2.060 18.043 -23.850 1.00 32.85 136 ALA H N 1
ATOM 2641 C CA . ALA B 2 136 ? 0.894 17.283 -23.436 1.00 29.02 136 ALA H CA 1
ATOM 2642 C C . ALA B 2 136 ? -0.193 18.242 -22.983 1.00 27.29 136 ALA H C 1
ATOM 2643 O O . ALA B 2 136 ? 0.090 19.265 -22.345 1.00 29.38 136 ALA H O 1
ATOM 2645 N N . LEU B 2 137 ? -1.433 17.895 -23.299 1.00 29.97 137 LEU H N 1
ATOM 2646 C CA . LEU B 2 137 ? -2.571 18.676 -22.843 1.00 30.63 137 LEU H CA 1
ATOM 2647 C C . LEU B 2 137 ? -3.709 17.700 -22.613 1.00 30.17 137 LEU H C 1
ATOM 2648 O O . LEU B 2 137 ? -3.623 16.534 -22.989 1.00 29.40 137 LEU H O 1
ATOM 2653 N N . GLY B 2 138 ? -4.770 18.157 -21.972 1.00 27.64 138 GLY H N 1
ATOM 2654 C CA . GLY B 2 138 ? -5.852 17.222 -21.751 1.00 26.37 138 GLY H CA 1
ATOM 2655 C C . GLY B 2 138 ? -7.064 17.886 -21.146 1.00 26.15 138 GLY H C 1
ATOM 2656 O O . GLY B 2 138 ? -7.152 19.110 -21.061 1.00 28.80 138 GLY H O 1
ATOM 2657 N N . CYS B 2 139 ? -7.998 17.042 -20.727 1.00 28.11 139 CYS H N 1
ATOM 2658 C CA . CYS B 2 139 ? -9.194 17.449 -20.005 1.00 28.63 139 CYS H CA 1
ATOM 2659 C C . CYS B 2 139 ? -9.384 16.549 -18.797 1.00 29.35 139 CYS H C 1
ATOM 2660 O O . CYS B 2 139 ? -9.215 15.327 -18.885 1.00 28.43 139 CYS H O 1
ATOM 2663 N N . LEU B 2 140 ? -9.751 17.156 -17.674 1.00 27.42 140 LEU H N 1
ATOM 2664 C CA . LEU B 2 140 ? -10.118 16.441 -16.460 1.00 27.07 140 LEU H CA 1
ATOM 2665 C C . LEU B 2 140 ? -11.635 16.476 -16.336 1.00 28.28 140 LEU H C 1
ATOM 2666 O O . LEU B 2 140 ? -12.233 17.558 -16.329 1.00 28.44 140 LEU H O 1
ATOM 2671 N N . VAL B 2 141 ? -12.253 15.299 -16.262 1.00 26.34 141 VAL H N 1
ATOM 2672 C CA . VAL B 2 141 ? -13.699 15.138 -16.215 1.00 28.00 141 VAL H CA 1
ATOM 2673 C C . VAL B 2 141 ? -14.020 14.674 -14.802 1.00 28.26 141 VAL H C 1
ATOM 2674 O O . VAL B 2 141 ? -13.821 13.504 -14.458 1.00 27.95 141 VAL H O 1
ATOM 2678 N N . LYS B 2 142 ? -14.493 15.588 -13.958 1.00 30.47 142 LYS H N 1
ATOM 2679 C CA . LYS B 2 142 ? -14.491 15.364 -12.519 1.00 31.44 142 LYS H CA 1
ATOM 2680 C C . LYS B 2 142 ? -15.904 15.303 -11.959 1.00 30.30 142 LYS H C 1
ATOM 2681 O O . LYS B 2 142 ? -16.768 16.102 -12.345 1.00 33.44 142 LYS H O 1
ATOM 2687 N N . ASP B 2 143 ? -16.098 14.391 -10.993 1.00 31.14 143 ASP H N 1
ATOM 2688 C CA . ASP B 2 143 ? -17.272 14.320 -10.117 1.00 32.39 143 ASP H CA 1
ATOM 2689 C C . ASP B 2 143 ? -18.560 14.013 -10.882 1.00 32.69 143 ASP H C 1
ATOM 2690 O O . ASP B 2 143 ? -19.499 14.812 -10.927 1.00 35.01 143 ASP H O 1
ATOM 2695 N N . TYR B 2 144 ? -18.597 12.811 -11.464 1.00 28.75 144 TYR H N 1
ATOM 2696 C CA . TYR B 2 144 ? -19.805 12.352 -12.130 1.00 29.37 144 TYR H CA 1
ATOM 2697 C C . TYR B 2 144 ? -20.234 10.993 -11.595 1.00 27.49 144 TYR H C 1
ATOM 2698 O O . TYR B 2 144 ? -19.443 10.219 -11.035 1.00 28.30 144 TYR H O 1
ATOM 2707 N N . PHE B 2 145 ? -21.521 10.713 -11.797 1.00 28.02 145 PHE H N 1
ATOM 2708 C CA . PHE B 2 145 ? -22.130 9.444 -11.436 1.00 28.08 145 PHE H CA 1
ATOM 2709 C C . PHE B 2 145 ? -23.430 9.272 -12.193 1.00 28.14 145 PHE H C 1
ATOM 2710 O O . PHE B 2 145 ? -24.182 10.247 -12.325 1.00 29.34 145 PHE H O 1
ATOM 2718 N N . PRO B 2 146 ? -23.733 8.072 -12.700 1.00 28.40 146 PRO H N 1
ATOM 2719 C CA . PRO B 2 146 ? -22.901 6.863 -12.748 1.00 29.61 146 PRO H CA 1
ATOM 2720 C C . PRO B 2 146 ? -21.931 6.895 -13.914 1.00 28.14 146 PRO H C 1
ATOM 2721 O O . PRO B 2 146 ? -21.856 7.867 -14.645 1.00 27.52 146 PRO H O 1
ATOM 2725 N N . GLU B 2 147 ? -21.209 5.802 -14.147 1.00 28.77 147 GLU H N 1
ATOM 2726 C CA . GLU B 2 147 ? -20.551 5.621 -15.415 1.00 29.99 147 GLU H CA 1
ATOM 2727 C C . GLU B 2 147 ? -21.595 5.414 -16.509 1.00 29.19 147 GLU H C 1
ATOM 2728 O O . GLU B 2 147 ? -22.731 5.034 -16.223 1.00 29.11 147 GLU H O 1
ATOM 2734 N N . PRO B 2 148 ? -21.239 5.660 -17.779 1.00 27.24 148 PRO H N 1
ATOM 2735 C CA . PRO B 2 148 ? -19.944 6.087 -18.300 1.00 27.29 148 PRO H CA 1
ATOM 2736 C C . PRO B 2 148 ? -19.909 7.519 -18.792 1.00 28.66 148 PRO H C 1
ATOM 2737 O O . PRO B 2 148 ? -20.942 8.161 -18.999 1.00 26.95 148 PRO H O 1
ATOM 2741 N N . VAL B 2 149 ? -18.707 8.026 -19.016 1.00 31.64 149 VAL H N 1
ATOM 2742 C CA . VAL B 2 149 ? -18.510 9.221 -19.826 1.00 30.72 149 VAL H CA 1
ATOM 2743 C C . VAL B 2 149 ? -17.741 8.815 -21.071 1.00 33.58 149 VAL H C 1
ATOM 2744 O O . VAL B 2 149 ? -16.932 7.878 -21.051 1.00 33.66 149 VAL H O 1
ATOM 2748 N N . THR B 2 150 ? -17.967 9.539 -22.153 1.00 29.56 150 THR H N 1
ATOM 2749 C CA . THR B 2 150 ? -17.125 9.378 -23.327 1.00 31.84 150 THR H CA 1
ATOM 2750 C C . THR B 2 150 ? -16.394 10.682 -23.605 1.00 31.28 150 THR H C 1
ATOM 2751 O O . THR B 2 150 ? -16.902 11.771 -23.317 1.00 31.87 150 THR H O 1
ATOM 2755 N N . VAL B 2 151 ? -15.164 10.543 -24.105 1.00 29.36 151 VAL H N 1
ATOM 2756 C CA . VAL B 2 151 ? -14.323 11.674 -24.489 1.00 29.50 151 VAL H CA 1
ATOM 2757 C C . VAL B 2 151 ? -13.786 11.427 -25.886 1.00 30.74 151 VAL H C 1
ATOM 2758 O O . VAL B 2 151 ? -13.219 10.364 -26.162 1.00 31.74 151 VAL H O 1
ATOM 2762 N N . SER B 2 152 ? -13.953 12.409 -26.754 1.00 30.68 152 SER H N 1
ATOM 2763 C CA . SER B 2 152 ? -13.254 12.431 -28.025 1.00 31.44 152 SER H CA 1
ATOM 2764 C C . SER B 2 152 ? -12.499 13.746 -28.113 1.00 30.88 152 SER H C 1
ATOM 2765 O O . SER B 2 152 ? -12.666 14.635 -27.277 1.00 31.17 152 SER H O 1
ATOM 2768 N N . TRP B 2 153 ? -11.630 13.852 -29.108 1.00 31.05 153 TRP H N 1
ATOM 2769 C CA . TRP B 2 153 ? -10.859 15.062 -29.358 1.00 31.64 153 TRP H CA 1
ATOM 2770 C C . TRP B 2 153 ? -11.127 15.532 -30.781 1.00 33.45 153 TRP H C 1
ATOM 2771 O O . TRP B 2 153 ? -11.028 14.741 -31.723 1.00 35.38 153 TRP H O 1
ATOM 2782 N N . ASN B 2 154 ? -11.480 16.808 -30.924 1.00 34.99 154 ASN H N 1
ATOM 2783 C CA . ASN B 2 154 ? -11.801 17.408 -32.223 1.00 37.71 154 ASN H CA 1
ATOM 2784 C C . ASN B 2 154 ? -12.828 16.568 -32.989 1.00 39.88 154 ASN H C 1
ATOM 2785 O O . ASN B 2 154 ? -12.674 16.275 -34.178 1.00 39.60 154 ASN H O 1
ATOM 2790 N N . SER B 2 155 ? -13.888 16.173 -32.278 1.00 40.95 155 SER H N 1
ATOM 2791 C CA . SER B 2 155 ? -15.011 15.421 -32.845 1.00 41.77 155 SER H CA 1
ATOM 2792 C C . SER B 2 155 ? -14.581 14.088 -33.448 1.00 42.97 155 SER H C 1
ATOM 2793 O O . SER B 2 155 ? -15.209 13.582 -34.381 1.00 44.35 155 SER H O 1
ATOM 2796 N N . GLY B 2 156 ? -13.531 13.490 -32.901 1.00 36.50 156 GLY H N 1
ATOM 2797 C CA . GLY B 2 156 ? -13.059 12.203 -33.362 1.00 37.44 156 GLY H CA 1
ATOM 2798 C C . GLY B 2 156 ? -11.980 12.258 -34.420 1.00 37.51 156 GLY H C 1
ATOM 2799 O O . GLY B 2 156 ? -11.461 11.201 -34.802 1.00 38.34 156 GLY H O 1
ATOM 2800 N N . ALA B 2 157 ? -11.630 13.452 -34.902 1.00 35.79 157 ALA H N 1
ATOM 2801 C CA . ALA B 2 157 ? -10.594 13.586 -35.917 1.00 37.85 157 ALA H CA 1
ATOM 2802 C C . ALA B 2 157 ? -9.199 13.413 -35.338 1.00 39.73 157 ALA H C 1
ATOM 2803 O O . ALA B 2 157 ? -8.271 13.056 -36.070 1.00 38.99 157 ALA H O 1
ATOM 2805 N N . LEU B 2 158 ? -9.023 13.671 -34.044 1.00 35.51 158 LEU H N 1
ATOM 2806 C CA . LEU B 2 158 ? -7.725 13.548 -33.391 1.00 34.27 158 LEU H CA 1
ATOM 2807 C C . LEU B 2 158 ? -7.736 12.282 -32.543 1.00 33.75 158 LEU H C 1
ATOM 2808 O O . LEU B 2 158 ? -8.437 12.213 -31.532 1.00 32.36 158 LEU H O 1
ATOM 2813 N N . THR B 2 159 ? -6.957 11.286 -32.950 1.00 35.10 159 THR H N 1
ATOM 2814 C CA . THR B 2 159 ? -6.912 10.020 -32.229 1.00 35.21 159 THR H CA 1
ATOM 2815 C C . THR B 2 159 ? -5.485 9.642 -31.856 1.00 36.22 159 THR H C 1
ATOM 2816 O O . THR B 2 159 ? -5.256 9.028 -30.809 1.00 36.42 159 THR H O 1
ATOM 2820 N N . SER B 2 160 ? -4.521 10.000 -32.701 1.00 38.20 160 SER H N 1
ATOM 2821 C CA . SER B 2 160 ? -3.134 9.650 -32.433 1.00 40.27 160 SER H CA 1
ATOM 2822 C C . SER B 2 160 ? -2.625 10.398 -31.205 1.00 37.97 160 SER H C 1
ATOM 2823 O O . SER B 2 160 ? -2.855 11.599 -31.052 1.00 39.87 160 SER H O 1
ATOM 2826 N N . GLY B 2 161 ? -1.941 9.678 -30.323 1.00 35.55 161 GLY H N 1
ATOM 2827 C CA . GLY B 2 161 ? -1.405 10.269 -29.116 1.00 35.81 161 GLY H CA 1
ATOM 2828 C C . GLY B 2 161 ? -2.398 10.453 -27.992 1.00 33.77 161 GLY H C 1
ATOM 2829 O O . GLY B 2 161 ? -2.015 10.966 -26.934 1.00 32.34 161 GLY H O 1
ATOM 2830 N N . VAL B 2 162 ? -3.649 10.042 -28.175 1.00 32.59 162 VAL H N 1
ATOM 2831 C CA . VAL B 2 162 ? -4.676 10.212 -27.146 1.00 30.22 162 VAL H CA 1
ATOM 2832 C C . VAL B 2 162 ? -4.604 9.051 -26.163 1.00 31.07 162 VAL H C 1
ATOM 2833 O O . VAL B 2 162 ? -4.520 7.885 -26.569 1.00 32.81 162 VAL H O 1
ATOM 2837 N N . HIS B 2 163 ? -4.610 9.371 -24.868 1.00 29.59 163 HIS H N 1
ATOM 2838 C CA . HIS B 2 163 ? -4.809 8.398 -23.794 1.00 29.08 163 HIS H CA 1
ATOM 2839 C C . HIS B 2 163 ? -5.969 8.864 -22.933 1.00 29.15 163 HIS H C 1
ATOM 2840 O O . HIS B 2 163 ? -5.857 9.867 -22.221 1.00 28.04 163 HIS H O 1
ATOM 2847 N N . THR B 2 164 ? -7.063 8.130 -22.973 1.00 30.24 164 THR H N 1
ATOM 2848 C CA . THR B 2 164 ? -8.182 8.372 -22.073 1.00 28.66 164 THR H CA 1
ATOM 2849 C C . THR B 2 164 ? -8.100 7.328 -20.966 1.00 28.61 164 THR H C 1
ATOM 2850 O O . THR B 2 164 ? -8.217 6.123 -21.228 1.00 31.49 164 THR H O 1
ATOM 2854 N N . PHE B 2 165 ? -7.848 7.786 -19.737 1.00 26.85 165 PHE H N 1
ATOM 2855 C CA . PHE B 2 165 ? -7.580 6.882 -18.633 1.00 27.07 165 PHE H CA 1
ATOM 2856 C C . PHE B 2 165 ? -8.860 6.268 -18.085 1.00 28.59 165 PHE H C 1
ATOM 2857 O O . PHE B 2 165 ? -9.941 6.862 -18.183 1.00 27.66 165 PHE H O 1
ATOM 2865 N N . PRO B 2 166 ? -8.757 5.072 -17.512 1.00 31.02 166 PRO H N 1
ATOM 2866 C CA . PRO B 2 166 ? -9.916 4.495 -16.830 1.00 31.47 166 PRO H CA 1
ATOM 2867 C C . PRO B 2 166 ? -10.377 5.418 -15.716 1.00 29.08 166 PRO H C 1
ATOM 2868 O O . PRO B 2 166 ? -9.567 6.060 -15.046 1.00 29.54 166 PRO H O 1
ATOM 2872 N N . ALA B 2 167 ? -11.694 5.479 -15.532 1.00 33.05 167 ALA H N 1
ATOM 2873 C CA . ALA B 2 167 ? -12.265 6.245 -14.435 1.00 33.04 167 ALA H CA 1
ATOM 2874 C C . ALA B 2 167 ? -11.800 5.693 -13.096 1.00 36.58 167 ALA H C 1
ATOM 2875 O O . ALA B 2 167 ? -11.618 4.484 -12.932 1.00 36.61 167 ALA H O 1
ATOM 2877 N N . VAL B 2 168 ? -11.594 6.589 -12.142 1.00 36.66 168 VAL H N 1
ATOM 2878 C CA . VAL B 2 168 ? -11.317 6.228 -10.755 1.00 37.39 168 VAL H CA 1
ATOM 2879 C C . VAL B 2 168 ? -12.519 6.614 -9.906 1.00 37.53 168 VAL H C 1
ATOM 2880 O O . VAL B 2 168 ? -13.086 7.700 -10.071 1.00 34.80 168 VAL H O 1
ATOM 2884 N N . LEU B 2 169 ? -12.922 5.710 -9.016 1.00 38.19 169 LEU H N 1
ATOM 2885 C CA . LEU B 2 169 ? -13.935 6.021 -8.016 1.00 39.45 169 LEU H CA 1
ATOM 2886 C C . LEU B 2 169 ? -13.292 6.765 -6.852 1.00 37.24 169 LEU H C 1
ATOM 2887 O O . LEU B 2 169 ? -12.388 6.241 -6.195 1.00 40.73 169 LEU H O 1
ATOM 2892 N N . GLN B 2 170 ? -13.748 7.989 -6.606 1.00 38.14 170 GLN H N 1
ATOM 2893 C CA . GLN B 2 170 ? -13.238 8.802 -5.514 1.00 39.37 170 GLN H CA 1
ATOM 2894 C C . GLN B 2 170 ? -13.906 8.415 -4.193 1.00 44.10 170 GLN H C 1
ATOM 2895 O O . GLN B 2 170 ? -14.884 7.664 -4.152 1.00 39.58 170 GLN H O 1
ATOM 2901 N N . SER B 2 171 ? -13.346 8.933 -3.093 1.00 44.90 171 SER H N 1
ATOM 2902 C CA . SER B 2 171 ? -13.896 8.651 -1.770 1.00 50.60 171 SER H CA 1
ATOM 2903 C C . SER B 2 171 ? -15.310 9.190 -1.631 1.00 48.49 171 SER H C 1
ATOM 2904 O O . SER B 2 171 ? -16.108 8.650 -0.858 1.00 52.32 171 SER H O 1
ATOM 2907 N N . SER B 2 172 ? -15.638 10.244 -2.379 1.00 48.01 172 SER H N 1
ATOM 2908 C CA . SER B 2 172 ? -16.982 10.800 -2.432 1.00 47.87 172 SER H CA 1
ATOM 2909 C C . SER B 2 172 ? -17.986 9.869 -3.100 1.00 46.17 172 SER H C 1
ATOM 2910 O O . SER B 2 172 ? -19.191 10.138 -3.046 1.00 46.22 172 SER H O 1
ATOM 2913 N N . GLY B 2 173 ? -17.528 8.803 -3.743 1.00 37.51 173 GLY H N 1
ATOM 2914 C CA . GLY B 2 173 ? -18.412 7.992 -4.545 1.00 38.09 173 GLY H CA 1
ATOM 2915 C C . GLY B 2 173 ? -18.649 8.503 -5.949 1.00 34.43 173 GLY H C 1
ATOM 2916 O O . GLY B 2 173 ? -19.403 7.872 -6.698 1.00 35.95 173 GLY H O 1
ATOM 2917 N N . LEU B 2 174 ? -18.033 9.614 -6.337 1.00 33.04 174 LEU H N 1
ATOM 2918 C CA . LEU B 2 174 ? -18.145 10.112 -7.698 1.00 30.78 174 LEU H CA 1
ATOM 2919 C C . LEU B 2 174 ? -16.917 9.685 -8.491 1.00 31.36 174 LEU H C 1
ATOM 2920 O O . LEU B 2 174 ? -15.851 9.444 -7.925 1.00 32.85 174 LEU H O 1
ATOM 2925 N N . TYR B 2 175 ? -17.084 9.573 -9.806 1.00 30.61 175 TYR H N 1
ATOM 2926 C CA . TYR B 2 175 ? -15.992 9.207 -10.692 1.00 29.28 175 TYR H CA 1
ATOM 2927 C C . TYR B 2 175 ? -15.256 10.449 -11.178 1.00 29.21 175 TYR H C 1
ATOM 2928 O O . TYR B 2 175 ? -15.818 11.546 -11.253 1.00 30.41 175 TYR H O 1
ATOM 2937 N N . SER B 2 176 ? -13.983 10.260 -11.503 1.00 30.18 176 SER H N 1
ATOM 2938 C CA . SER B 2 176 ? -13.216 11.250 -12.241 1.00 31.01 176 SER H CA 1
ATOM 2939 C C . SER B 2 176 ? -12.375 10.521 -13.272 1.00 31.36 176 SER H C 1
ATOM 2940 O O . SER B 2 176 ? -11.934 9.396 -13.040 1.00 31.45 176 SER H O 1
ATOM 2943 N N . LEU B 2 177 ? -12.142 11.166 -14.412 1.00 32.94 177 LEU H N 1
ATOM 2944 C CA . LEU B 2 177 ? -11.162 10.614 -15.333 1.00 35.11 177 LEU H CA 1
ATOM 2945 C C . LEU B 2 177 ? -10.486 11.734 -16.092 1.00 32.52 177 LEU H C 1
ATOM 2946 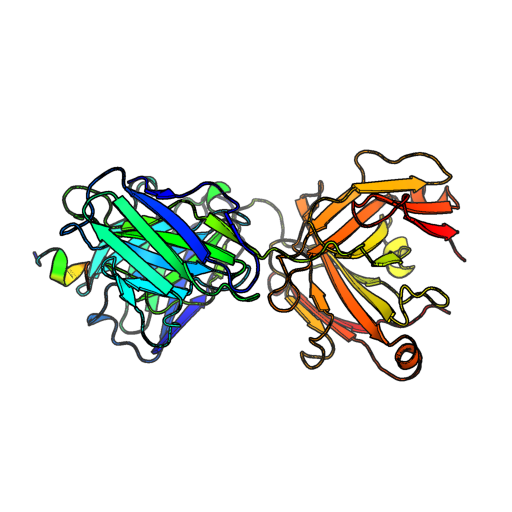O O . LEU B 2 177 ? -11.070 12.786 -16.334 1.00 33.06 177 LEU H O 1
ATOM 2951 N N . SER B 2 178 ? -9.279 11.454 -16.549 1.00 28.27 178 SER H N 1
ATOM 2952 C CA . SER B 2 178 ? -8.527 12.382 -17.375 1.00 29.94 178 SER H CA 1
ATOM 2953 C C . SER B 2 178 ? -8.354 11.805 -18.774 1.00 29.19 178 SER H C 1
ATOM 2954 O O . SER B 2 178 ? -8.232 10.591 -18.950 1.00 29.26 178 SER H O 1
ATOM 2957 N N . SER B 2 179 ? -8.380 12.677 -19.765 1.00 27.93 179 SER H N 1
ATOM 2958 C CA . SER B 2 179 ? -8.030 12.306 -21.129 1.00 28.36 179 SER H CA 1
ATOM 2959 C C . SER B 2 179 ? -6.931 13.247 -21.573 1.00 28.11 179 SER H C 1
ATOM 2960 O O . SER B 2 179 ? -7.054 14.457 -21.411 1.00 28.55 179 SER H O 1
ATOM 2963 N N . VAL B 2 180 ? -5.845 12.701 -22.107 1.00 26.60 180 VAL H N 1
ATOM 2964 C CA . VAL B 2 180 ? -4.701 13.515 -22.468 1.00 27.51 180 VAL H CA 1
ATOM 2965 C C . VAL B 2 180 ? -4.338 13.202 -23.905 1.00 29.69 180 VAL H C 1
ATOM 2966 O O . VAL B 2 180 ? -4.718 12.173 -24.464 1.00 29.52 180 VAL H O 1
ATOM 2970 N N . VAL B 2 181 ? -3.624 14.127 -24.510 1.00 29.14 181 VAL H N 1
ATOM 2971 C CA . VAL B 2 181 ? -3.058 13.912 -25.826 1.00 31.21 181 VAL H CA 1
ATOM 2972 C C . VAL B 2 181 ? -1.688 14.571 -25.859 1.00 32.34 181 VAL H C 1
ATOM 2973 O O . VAL B 2 181 ? -1.481 15.650 -25.287 1.00 31.84 181 VAL H O 1
ATOM 2977 N N . THR B 2 182 ? -0.736 13.887 -26.481 1.00 31.07 182 THR H N 1
ATOM 2978 C CA . THR B 2 182 ? 0.568 14.454 -26.772 1.00 33.73 182 THR H CA 1
ATOM 2979 C C . THR B 2 182 ? 0.581 14.965 -28.214 1.00 33.15 182 THR H C 1
ATOM 2980 O O . THR B 2 182 ? 0.081 14.280 -29.120 1.00 35.80 182 THR H O 1
ATOM 2984 N N . VAL B 2 183 ? 1.077 16.166 -28.392 1.00 35.63 183 VAL H N 1
ATOM 2985 C CA . VAL B 2 183 ? 1.057 16.854 -29.695 1.00 39.75 183 VAL H CA 1
ATOM 2986 C C . VAL B 2 183 ? 2.364 17.569 -29.887 1.00 39.03 183 VAL H C 1
ATOM 2987 O O . VAL B 2 183 ? 3.143 17.763 -28.930 1.00 37.84 183 VAL H O 1
ATOM 2991 N N . PRO B 2 184 ? 2.702 17.943 -31.122 1.00 43.99 184 PRO H N 1
ATOM 2992 C CA . PRO B 2 184 ? 3.921 18.724 -31.341 1.00 45.33 184 PRO H CA 1
ATOM 2993 C C . PRO B 2 184 ? 3.831 20.067 -30.632 1.00 41.28 184 PRO H C 1
ATOM 2994 O O . PRO B 2 184 ? 2.807 20.750 -30.698 1.00 42.81 184 PRO H O 1
ATOM 2998 N N . SER B 2 185 ? 4.906 20.439 -29.939 1.00 39.54 185 SER H N 1
ATOM 2999 C CA . SER B 2 185 ? 4.915 21.723 -29.250 1.00 41.45 185 SER H CA 1
ATOM 3000 C C . SER B 2 185 ? 4.714 22.867 -30.230 1.00 44.77 185 SER H C 1
ATOM 3001 O O . SER B 2 185 ? 4.039 23.855 -29.917 1.00 44.34 185 SER H O 1
ATOM 3004 N N . SER B 2 186 ? 5.288 22.743 -31.429 1.00 46.62 186 SER H N 1
ATOM 3005 C CA . SER B 2 186 ? 5.161 23.778 -32.447 1.00 46.40 186 SER H CA 1
ATOM 3006 C C . SER B 2 186 ? 3.714 24.032 -32.857 1.00 45.68 186 SER H C 1
ATOM 3007 O O . SER B 2 186 ? 3.412 25.117 -33.365 1.00 51.36 186 SER H O 1
ATOM 3010 N N . SER B 2 187 ? 2.812 23.070 -32.633 1.00 56.96 187 SER H N 1
ATOM 3011 C CA . SER B 2 187 ? 1.411 23.208 -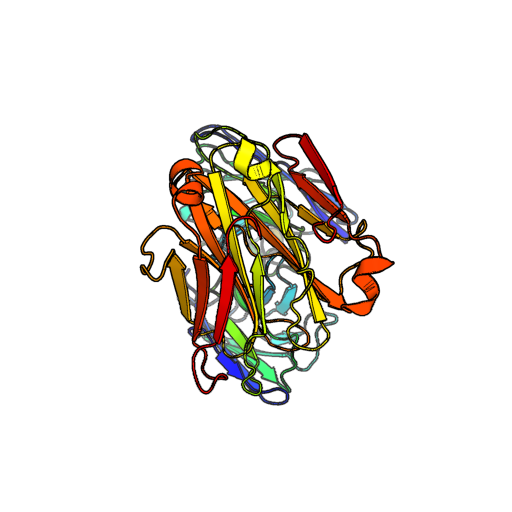33.019 1.00 57.84 187 SER H CA 1
ATOM 3012 C C . SER B 2 187 ? 0.575 23.996 -32.016 1.00 60.00 187 SER H C 1
ATOM 3013 O O . SER B 2 187 ? -0.569 24.345 -32.332 1.00 60.99 187 SER H O 1
ATOM 3016 N N . LEU B 2 188 ? 1.107 24.285 -30.827 1.00 50.42 188 LEU H N 1
ATOM 3017 C CA . LEU B 2 188 ? 0.282 24.850 -29.762 1.00 50.40 188 LEU H CA 1
ATOM 3018 C C . LEU B 2 188 ? -0.300 26.205 -30.160 1.00 54.56 188 LEU H C 1
ATOM 3019 O O . LEU B 2 188 ? -1.450 26.517 -29.828 1.00 50.23 188 LEU H O 1
ATOM 3024 N N . GLY B 2 189 ? 0.471 27.021 -30.877 1.00 60.42 189 GLY H N 1
ATOM 3025 C CA . GLY B 2 189 ? -0.039 28.319 -31.290 1.00 64.26 189 GLY H CA 1
ATOM 3026 C C . GLY B 2 189 ? -1.145 28.232 -32.327 1.00 66.66 189 GLY H C 1
ATOM 3027 O O . GLY B 2 189 ? -2.110 29.001 -32.283 1.00 65.38 189 GLY H O 1
ATOM 3028 N N . THR B 2 190 ? -1.027 27.297 -33.268 1.00 72.68 190 THR H N 1
ATOM 3029 C CA . THR B 2 190 ? -1.857 27.305 -34.467 1.00 73.43 190 THR H CA 1
ATOM 3030 C C . THR B 2 190 ? -3.019 26.323 -34.431 1.00 69.27 190 THR H C 1
ATOM 3031 O O . THR B 2 190 ? -4.045 26.581 -35.068 1.00 71.27 190 THR H O 1
ATOM 3035 N N . GLN B 2 191 ? -2.894 25.206 -33.721 1.00 54.19 191 GLN H N 1
ATOM 3036 C CA . GLN B 2 191 ? -3.891 24.147 -33.774 1.00 52.90 191 GLN H CA 1
ATOM 3037 C C . GLN B 2 191 ? -4.868 24.267 -32.614 1.00 48.01 191 GLN H C 1
ATOM 3038 O O . GLN B 2 191 ? -4.474 24.541 -31.477 1.00 49.74 191 GLN H O 1
ATOM 3044 N N . THR B 2 192 ? -6.147 24.065 -32.914 1.00 44.99 192 THR H N 1
ATOM 3045 C CA . THR B 2 192 ? -7.196 24.084 -31.909 1.00 42.91 192 THR H CA 1
ATOM 3046 C C . THR B 2 192 ? -7.417 22.672 -31.374 1.00 38.70 192 THR H C 1
ATOM 3047 O O . THR B 2 192 ? -7.513 21.713 -32.148 1.00 39.34 192 THR H O 1
ATOM 3051 N N . TYR B 2 193 ? -7.478 22.548 -30.050 1.00 39.42 193 TYR H N 1
ATOM 3052 C CA . TYR B 2 193 ? -7.732 21.275 -29.381 1.00 37.91 193 TYR H CA 1
ATOM 3053 C C . TYR B 2 193 ? -8.979 21.410 -28.522 1.00 34.94 193 TYR H C 1
ATOM 3054 O O . TYR B 2 193 ? -9.007 22.213 -27.583 1.00 36.68 193 TYR H O 1
ATOM 3063 N N . ILE B 2 194 ? -10.004 20.623 -28.843 1.00 36.22 194 ILE H N 1
ATOM 3064 C CA . ILE B 2 194 ? -11.270 20.635 -28.127 1.00 34.85 194 ILE H CA 1
ATOM 3065 C C . ILE B 2 194 ? -11.558 19.215 -27.668 1.00 32.54 194 ILE H C 1
ATOM 3066 O O . ILE B 2 194 ? -11.487 18.271 -28.463 1.00 33.60 194 ILE H O 1
ATOM 3071 N N . CYS B 2 195 ? -11.864 19.056 -26.389 1.00 35.91 195 CYS H N 1
ATOM 3072 C CA . CYS B 2 195 ? -12.278 17.758 -25.885 1.00 34.18 195 CYS H CA 1
ATOM 3073 C C . CYS B 2 195 ? -13.798 17.740 -25.832 1.00 34.55 195 CYS H C 1
ATOM 3074 O O . CYS B 2 195 ? -14.422 18.680 -25.324 1.00 37.35 195 CYS H O 1
ATOM 3077 N N . ASN B 2 196 ? -14.384 16.707 -26.430 1.00 31.26 196 ASN H N 1
ATOM 3078 C CA . ASN B 2 196 ? -15.830 16.533 -26.500 1.00 33.05 196 ASN H CA 1
ATOM 3079 C C . ASN B 2 196 ? -16.220 15.493 -25.460 1.00 30.90 196 ASN H C 1
ATOM 3080 O O . ASN B 2 196 ? -15.925 14.307 -25.626 1.00 30.32 196 ASN H O 1
ATOM 3085 N N . VAL B 2 197 ? -16.899 15.938 -24.407 1.00 30.09 197 VAL H N 1
ATOM 3086 C CA . VAL B 2 197 ? -17.253 15.108 -23.261 1.00 29.33 197 VAL H CA 1
ATOM 3087 C C . VAL B 2 197 ? -18.755 14.892 -23.272 1.00 31.47 197 VAL H C 1
ATOM 3088 O O . VAL B 2 197 ? -19.521 15.852 -23.422 1.00 33.63 197 VAL H O 1
ATOM 3092 N N . ASN B 2 198 ? -19.180 13.642 -23.107 1.00 30.08 198 ASN H N 1
ATOM 3093 C CA . ASN B 2 198 ? -20.605 13.344 -23.010 1.00 32.29 198 ASN H CA 1
ATOM 3094 C C . ASN B 2 198 ? -20.849 12.440 -21.810 1.00 31.96 198 ASN H C 1
ATOM 3095 O O . ASN B 2 198 ? -20.210 11.391 -21.676 1.00 30.73 198 ASN H O 1
ATOM 3100 N N . HIS B 2 199 ? -21.754 12.860 -20.929 1.00 26.70 199 HIS H N 1
ATOM 3101 C CA . HIS B 2 199 ? -22.254 12.062 -19.813 1.00 26.15 199 HIS H CA 1
ATOM 3102 C C . HIS B 2 199 ? -23.756 11.940 -20.050 1.00 29.00 199 HIS H C 1
ATOM 3103 O O . HIS B 2 199 ? -24.547 12.746 -19.550 1.00 29.95 199 HIS H O 1
ATOM 3110 N N . LYS B 2 200 ? -24.135 10.941 -20.848 1.00 29.75 200 LYS H N 1
ATOM 3111 C CA . LYS B 2 200 ? -25.549 10.733 -21.156 1.00 31.74 200 LYS H CA 1
ATOM 3112 C C . LYS B 2 200 ? -26.418 10.537 -19.919 1.00 32.77 200 LYS H C 1
ATOM 3113 O O . LYS B 2 200 ? -27.560 11.037 -19.917 1.00 32.47 200 LYS H O 1
ATOM 3119 N N . PRO B 2 201 ? -25.977 9.859 -18.854 1.00 30.56 201 PRO H N 1
ATOM 3120 C CA . PRO B 2 201 ? -26.867 9.687 -17.698 1.00 31.13 201 PRO H CA 1
ATOM 3121 C C . PRO B 2 201 ? -27.351 10.990 -17.088 1.00 32.44 201 PRO H C 1
ATOM 3122 O O . PRO B 2 201 ? -28.384 10.989 -16.407 1.00 33.58 201 PRO H O 1
ATOM 3126 N N . SER B 2 202 ? -26.654 12.104 -17.306 1.00 29.35 202 SER H N 1
ATOM 3127 C CA . SER B 2 202 ? -27.093 13.397 -16.797 1.00 30.21 202 SER H CA 1
ATOM 3128 C C . SER B 2 202 ? -27.402 14.381 -17.914 1.00 31.29 202 SER H C 1
ATOM 3129 O O . SER B 2 202 ? -27.582 15.581 -17.640 1.00 34.08 202 SER H O 1
ATOM 3132 N N . ASN B 2 203 ? -27.454 13.909 -19.160 1.00 32.57 203 ASN H N 1
ATOM 3133 C CA . ASN B 2 203 ? -27.641 14.778 -20.318 1.00 35.28 203 ASN H CA 1
ATOM 3134 C C . ASN B 2 203 ? -26.648 15.936 -20.289 1.00 38.13 203 ASN H C 1
ATOM 3135 O O . ASN B 2 203 ? -27.000 17.092 -20.537 1.00 40.56 203 ASN H O 1
ATOM 3140 N N . THR B 2 204 ? -25.395 15.631 -19.950 1.00 35.34 204 THR H N 1
ATOM 3141 C CA . THR B 2 204 ? -24.341 16.637 -19.908 1.00 36.78 204 THR H CA 1
ATOM 3142 C C . THR B 2 204 ? -23.448 16.478 -21.133 1.00 38.23 204 THR H C 1
ATOM 3143 O O . THR B 2 204 ? -22.903 15.401 -21.377 1.00 36.75 204 THR H O 1
ATOM 3147 N N . LYS B 2 205 ? -23.310 17.546 -21.911 1.00 36.73 205 LYS H N 1
ATOM 3148 C CA . LYS B 2 205 ? -22.491 17.522 -23.113 1.00 36.78 205 LYS H CA 1
ATOM 3149 C C . LYS B 2 205 ? -21.667 18.799 -23.115 1.00 36.73 205 LYS H C 1
ATOM 3150 O O . LYS B 2 205 ? -22.227 19.899 -23.028 1.00 38.98 205 LYS H O 1
ATOM 3156 N N . VAL B 2 206 ? -20.341 18.655 -23.148 1.00 34.95 206 VAL H N 1
ATOM 3157 C CA . VAL B 2 206 ? -19.429 19.785 -22.998 1.00 36.41 206 VAL H CA 1
ATOM 3158 C C . VAL B 2 206 ? -18.357 19.689 -24.074 1.00 39.09 206 VAL H C 1
ATOM 3159 O O . VAL B 2 206 ? -17.724 18.643 -24.229 1.00 35.63 206 VAL H O 1
ATOM 3163 N N . ASP B 2 207 ? -18.131 20.781 -24.799 1.00 39.14 207 ASP H N 1
ATOM 3164 C CA . ASP B 2 207 ? -17.008 20.875 -25.730 1.00 39.73 207 ASP H CA 1
ATOM 3165 C C . ASP B 2 207 ? -16.059 21.943 -25.212 1.00 43.54 207 ASP H C 1
ATOM 3166 O O . ASP B 2 207 ? -16.353 23.138 -25.314 1.00 44.73 207 ASP H O 1
ATOM 3171 N N . LYS B 2 208 ? -14.916 21.518 -24.686 1.00 36.72 208 LYS H N 1
ATOM 3172 C CA . LYS B 2 208 ? -14.016 22.399 -23.950 1.00 36.67 208 LYS H CA 1
ATOM 3173 C C . LYS B 2 208 ? -12.741 22.621 -24.755 1.00 38.27 208 LYS H C 1
ATOM 3174 O O . LYS B 2 208 ? -12.038 21.660 -25.086 1.00 34.87 208 LYS H O 1
ATOM 3180 N N . LYS B 2 209 ? -12.454 23.885 -25.074 1.00 39.99 209 LYS H N 1
ATOM 3181 C CA . LYS B 2 209 ? -11.238 24.241 -25.800 1.00 39.37 209 LYS H CA 1
ATOM 3182 C C . LYS B 2 209 ? -10.073 24.356 -24.826 1.00 36.41 209 LYS H C 1
ATOM 3183 O O . LYS B 2 209 ? -10.165 25.069 -23.822 1.00 42.76 209 LYS H O 1
ATOM 3189 N N . VAL B 2 210 ? -8.984 23.642 -25.108 1.00 35.05 210 VAL H N 1
ATOM 3190 C CA . VAL B 2 210 ? -7.824 23.579 -24.222 1.00 33.70 210 VAL H CA 1
ATOM 3191 C C . VAL B 2 210 ? -6.686 24.335 -24.889 1.00 37.74 210 VAL H C 1
ATOM 3192 O O . VAL B 2 210 ? -6.334 24.046 -26.037 1.00 37.18 210 VAL H O 1
ATOM 3196 N N . GLU B 2 211 ? -6.112 25.300 -24.179 1.00 42.26 211 GLU H N 1
ATOM 3197 C CA . GLU B 2 211 ? -5.113 26.171 -24.781 1.00 45.83 211 GLU H CA 1
ATOM 3198 C C . GLU B 2 211 ? -4.109 26.578 -23.718 1.00 44.15 211 GLU H C 1
ATOM 3199 O O . GLU B 2 211 ? -4.377 26.434 -22.516 1.00 43.28 211 GLU H O 1
ATOM 3205 N N . PRO B 2 212 ? -2.924 27.052 -24.117 1.00 45.60 212 PRO H N 1
ATOM 3206 C CA . PRO B 2 212 ? -1.921 27.454 -23.123 1.00 45.86 212 PRO H CA 1
ATOM 3207 C C . PRO B 2 212 ? -2.415 28.616 -22.274 1.00 47.82 212 PRO H C 1
ATOM 3208 O O . PRO B 2 212 ? -3.237 29.423 -22.708 1.00 50.28 212 PRO H O 1
ATOM 3212 N N . LYS B 2 213 ? -1.928 28.669 -21.036 1.00 51.31 213 LYS H N 1
ATOM 3213 C CA . LYS B 2 213 ? -2.312 29.731 -20.117 1.00 56.19 213 LYS H CA 1
ATOM 3214 C C . LYS B 2 213 ? -1.456 30.972 -20.344 1.00 60.73 213 LYS H C 1
ATOM 3215 O O . LYS B 2 213 ? -0.262 30.885 -20.647 1.00 58.17 213 LYS H O 1
ATOM 3217 N N . SER B 2 214 ? -2.083 32.135 -20.192 1.00 64.18 214 SER H N 1
ATOM 3218 C CA . SER B 2 214 ? -1.402 33.409 -20.376 1.00 66.27 214 SER H CA 1
ATOM 3219 C C . SER B 2 214 ? -0.651 33.816 -19.112 1.00 64.48 214 SER H C 1
ATOM 3220 O O . SER B 2 214 ? 0.383 34.481 -19.181 1.00 69.20 214 SER H O 1
ATOM 3222 N N . HIS C 3 2 ? -40.484 -32.793 -25.036 1.00 92.82 210 HIS P N 1
ATOM 3223 C CA . HIS C 3 2 ? -39.821 -31.551 -25.432 1.00 90.06 210 HIS P CA 1
ATOM 3224 C C . HIS C 3 2 ? -38.888 -31.676 -26.645 1.00 88.35 210 HIS P C 1
ATOM 3225 O O . HIS C 3 2 ? -39.056 -32.553 -27.490 1.00 91.03 210 HIS P O 1
ATOM 3232 N N . HIS C 3 3 ? -37.974 -30.726 -26.796 1.00 87.61 211 HIS P N 1
ATOM 3233 C CA . HIS C 3 3 ? -37.020 -30.777 -27.930 1.00 84.43 211 HIS P CA 1
ATOM 3234 C C . HIS C 3 3 ? -35.679 -31.303 -27.419 1.00 74.01 211 HIS P C 1
ATOM 3235 O O . HIS C 3 3 ? -35.345 -31.055 -26.247 1.00 73.26 211 HIS P O 1
ATOM 3242 N N . PRO C 3 4 ? -34.893 -32.034 -28.231 1.00 55.16 212 PRO P N 1
ATOM 3243 C CA . PRO C 3 4 ? -33.561 -32.418 -27.816 1.00 49.07 212 PRO P CA 1
ATOM 3244 C C . PRO C 3 4 ? -32.776 -31.194 -27.351 1.00 42.44 212 PRO P C 1
ATOM 3245 O O . PRO C 3 4 ? -32.791 -30.155 -28.023 1.00 44.30 212 PRO P O 1
ATOM 3249 N N . MET C 3 5 ? -32.093 -31.323 -26.223 1.00 47.35 213 MET P N 1
ATOM 3250 C CA . MET C 3 5 ? -31.271 -30.221 -25.670 1.00 43.60 213 MET P CA 1
ATOM 3251 C C . MET C 3 5 ? -30.360 -29.615 -26.745 1.00 41.98 213 MET P C 1
ATOM 3252 O O . MET C 3 5 ? -30.225 -28.387 -26.770 1.00 42.09 213 MET P O 1
ATOM 3257 N N . THR C 3 6 ? -29.764 -30.443 -27.598 1.00 40.63 214 THR P N 1
ATOM 3258 C CA . THR C 3 6 ? -28.777 -29.940 -28.577 1.00 40.56 214 THR P CA 1
ATOM 3259 C C . THR C 3 6 ? -29.422 -29.024 -29.602 1.00 42.80 214 THR P C 1
ATOM 3260 O O . THR C 3 6 ? -28.806 -28.016 -29.937 1.00 40.75 214 THR P O 1
ATOM 3264 N N . GLU C 3 7 ? -30.627 -29.337 -30.065 1.00 38.18 215 GLU P N 1
ATOM 3265 C CA . GLU C 3 7 ? -31.306 -28.525 -31.108 1.00 41.85 215 GLU P CA 1
ATOM 3266 C C . GLU C 3 7 ? -31.779 -27.187 -30.532 1.00 38.22 215 GLU P C 1
ATOM 3267 O O . GLU C 3 7 ? -31.990 -26.261 -31.308 1.00 40.85 215 GLU P O 1
ATOM 3273 N N . GLU C 3 8 ? -31.964 -27.114 -29.229 1.00 36.92 216 GLU P N 1
ATOM 3274 C CA . GLU C 3 8 ? -32.419 -25.944 -28.495 1.00 35.87 216 GLU P CA 1
ATOM 3275 C C . GLU C 3 8 ? -31.256 -25.032 -28.124 1.00 33.17 216 GLU P C 1
ATOM 3276 O O . GLU C 3 8 ? -31.312 -23.816 -28.332 1.00 32.67 216 GLU P O 1
ATOM 3282 N N . PHE C 3 9 ? -30.252 -25.627 -27.467 1.00 34.02 217 PHE P N 1
ATOM 3283 C CA . PHE C 3 9 ? -29.219 -24.856 -26.767 1.00 31.24 217 PHE P CA 1
ATOM 3284 C C . PHE C 3 9 ? -27.816 -24.896 -27.383 1.00 31.16 217 PHE P C 1
ATOM 3285 O O . PHE C 3 9 ? -26.949 -24.101 -26.981 1.00 29.64 217 PHE P O 1
ATOM 3293 N N . LYS C 3 10 ? -27.503 -25.895 -28.195 1.00 33.45 218 LYS P N 1
ATOM 3294 C CA . LYS C 3 10 ? -26.173 -25.922 -28.800 1.00 32.49 218 LYS P CA 1
ATOM 3295 C C . LYS C 3 10 ? -26.235 -25.391 -30.246 1.00 35.14 218 LYS P C 1
ATOM 3296 O O . LYS C 3 10 ? -27.288 -25.377 -30.897 1.00 37.03 218 LYS P O 1
ATOM 3302 N N . ASN C 3 11 ? -25.084 -25.088 -30.837 1.00 36.06 219 ASN P N 1
ATOM 3303 C CA . ASN C 3 11 ? -25.151 -24.795 -32.270 1.00 41.06 219 ASN P CA 1
ATOM 3304 C C . ASN C 3 11 ? -24.090 -25.622 -32.935 1.00 48.85 219 ASN P C 1
ATOM 3305 O O . ASN C 3 11 ? -24.296 -26.831 -33.067 1.00 44.20 219 ASN P O 1
#

Foldseek 3Di:
DEWAKDADDFEEAAQAKDKMKIFDPWFFVVFFQKWKWWDAPPDDTDTAGGSFFHGDPPHDPQWGKHGTTGIIMIMRGRDALQSFTKMKMKGAHDVVPDPGIDIYPIYGYAHDDDFFFWDKDKDWFDPVVLVVFKTKIKIKTPFGPDPDKDKWKAFQRHTDDDQKDKDKDGQDSHRRGIMMMIIGMDTSVVVVVTFKIKIWMDDPNDPHIDIDIGTPPD/DAWAKDFAAEDAFQAKTKIKIFDDPDFQLVWKKFKWWAAVPGDIGGAWIAGNNGDIDGDPVLVPQWDWGDDRTMIMIMGGGDDQVPFTWMKMATHDVDGDYIHPTGTHGHHPDDFDFWDKDKQAWEPPDDDPQKTKIWIKTDFGDDDDKDKDKPVPPDDPQKDKDDWDQDPVRGTMTMIMGIDGPVCQVPDWIWMWMADPNVRDTDTHIHHHDD/DDPPCVVPND

Solvent-accessible surface area: 19424 Å² total; per-residue (Å²): 54,99,7,77,20,46,83,64,85,18,48,4,37,75,40,81,74,11,71,0,48,0,85,7,79,74,61,4,67,151,78,59,7,1,1,0,0,18,14,49,114,77,97,44,5,105,15,1,0,49,78,3,68,55,65,9,121,82,16,48,99,48,13,134,11,68,35,70,14,44,97,3,42,0,18,0,40,70,0,64,37,69,1,8,10,26,0,8,0,0,0,0,0,44,18,95,100,29,26,2,2,12,22,1,60,17,0,81,1,24,0,107,83,103,74,20,41,9,38,2,14,24,3,61,13,14,105,72,1,25,165,79,38,39,0,2,0,0,0,0,0,7,56,0,25,35,134,150,26,110,12,53,4,50,6,63,125,56,99,43,99,88,42,53,74,91,10,23,17,76,23,38,45,174,59,3,7,16,0,4,6,2,25,0,50,18,50,60,69,67,6,79,144,62,118,52,0,10,0,30,0,62,8,129,31,36,128,70,73,44,73,51,64,32,63,91,81,124,147,57,13,109,6,55,34,25,126,36,6,70,42,108,50,71,4,60,0,37,0,58,12,60,67,21,75,3,62,121,66,0,1,0,0,0,24,31,34,97,83,139,28,9,64,6,0,0,0,5,0,64,69,31,52,51,45,61,6,78,86,1,166,66,52,3,67,4,56,51,82,93,76,27,1,41,0,93,0,54,45,0,55,84,146,2,35,2,33,0,8,1,0,31,0,0,3,32,0,51,43,29,0,95,12,15,44,0,11,3,23,96,52,88,65,86,22,12,51,10,20,22,5,30,2,38,78,196,55,76,30,70,56,44,1,2,0,0,0,5,0,14,35,0,12,3,43,63,16,83,27,41,2,36,101,40,92,34,99,88,35,39,27,58,3,48,26,31,97,24,131,78,28,35,43,8,16,5,0,0,0,28,8,80,33,102,20,31,79,125,86,54,12,54,0,28,4,42,0,151,53,32,142,30,144,45,79,51,106,4,93,56,74,158,237,101,74,33,54,104,6,14,10,52

Sequence (442 aa):
QVLTQTASPVSAAVGNTVTITCQSSQSVWKNNDLSWYQQKLGQPPKLLIYYASTLASGVSSRFKASGSGTQFTLTISDVQCDDAGTYYCVGSYDCSSADCNAFGGGTKVVVKRTVAAPSVFIFPPSDEQLKSGTASVVCLLNNFYPREAKVQWKVDNALQSGNSQESVTEQDSKDSTYSLSSTLTLSKADYEKHKVYACEVTHQGLSSPVTKSFNRGEQSEEESGGRLVTPETPLTLTCTASGIDLSKWPMTWVRQAPGKGLEWIGIIGRSGSTNYASWAKGRFTISKTSTTVDLKMTSPTTEDTATYFCARGGSYYDLWGQGTLVTVSSASTKGPSVFPLAPSSKSTSGGTAALGCLVKDYFPEPVTVSWNSGALTSGVHTFPAVLQSSGLYSLSSVVTVPSSSLGTQTYICNVNHKPSNTKVDKKVEPKSHHPMTEEFKN

Radius of gyration: 24.04 Å; Cα contacts (8 Å, |Δi|>4): 1190; chains: 3; bounding box: 59×68×43 Å

Secondary structure (DSSP, 8-state):
-EEEEE---EE-TT--EEEEEEEES--GGGS-EEEEEE-TTS-EEEEEEE-TTS-EEE-GGGTT-EEEEE-SSEEEEEESS--GGG-EEEEEEE-SSS--EE---EEEEE-SSPPBPPEEEEEPPPSS--SSSEEEEEEEEEEEBSS--EEEEGGGT--TTEEEPPPEE-TTS-EEEEEEEEEEGGGTTT--EEEEEEEGGGTEEEEEEE----/--EEE-PSPEEEETT--EEEEEEESSPPGGGT-EEEEEE-TTS--EEEEETTTEEPTT--TTEEEEEETTEEEEEE-S--GGG-EEEEEEEE--TTTS-SEEE---EEEEEE---BPPEEEEEPPPHHHHTTTEEEEEEEEEEEBSS--EEEEEETTEEP-SSEEEEEPPPPTTT--EEEEEEEEEEHHHHTT--EEEEEEE-TT-SS-EEEEEETT-/---HHHHH--